Protein AF-A0A389LWF9-F1 (afdb_monomer_lite)

Secondary structure (DSSP, 8-state):
---------SS----------TT-EEEE-GGGPEEEEE--SSS-EEEEEEEEEEEPGGGTTSEEEEEES-EES-EEEEETTEEEEEE---SS-EEEE-TTTPPSEEEEEEEEEEEPSSSGGG-BEE--EEEEEE-SEEE-TTS--TT-SEEEEEE-SSEEEEEEEEEEEE-SSS-EEEEEEEEEE-TT--EEEEEEEEEEEPTTEEEEEEEEEEEES-----GGG----EEEEEEEEETTEEEEEEEEEE----EEEETTTEEEETTEE--EEEEEEPPPEETTEE---HHHHHHHHHHHHHHT-SEEEE-SSPPPHHHHHHHHHHT-EEEPPPTTS---S--GGGSTTEEEEEESB-B--S-HHHHHTT--B--SSB-TTS--B-HHHHHHHHHH--S--EEES-SS--EESSSEEEEEEEESSSEEEEEETTEEEEEEE-SSSEEEEEEEE--SEEEEEEEEEPPPTT-PPPPEEEEEEEE----

Radius of gyration: 27.45 Å; chains: 1; bounding box: 74×63×90 Å

Structure (mmCIF, N/CA/C/O backbone):
data_AF-A0A389LWF9-F1
#
_entry.id   AF-A0A389LWF9-F1
#
loop_
_atom_site.group_PDB
_atom_site.id
_atom_site.type_symbol
_atom_site.label_atom_id
_atom_site.label_alt_id
_atom_site.label_comp_id
_atom_site.label_asym_id
_atom_site.label_entity_id
_atom_site.label_seq_id
_atom_site.pdbx_PDB_ins_code
_atom_site.Cartn_x
_atom_site.Cartn_y
_atom_site.Cartn_z
_atom_site.occupancy
_atom_site.B_iso_or_equiv
_atom_site.auth_seq_id
_atom_site.auth_comp_id
_atom_site.auth_asym_id
_atom_site.auth_atom_id
_atom_site.pdbx_PDB_model_num
ATOM 1 N N . MET A 1 1 ? 5.201 39.945 3.732 1.00 32.53 1 MET A N 1
ATOM 2 C CA . MET A 1 1 ? 6.022 39.944 2.495 1.00 32.53 1 MET A CA 1
ATOM 3 C C . MET A 1 1 ? 7.405 39.449 2.899 1.00 32.53 1 MET A C 1
ATOM 5 O O . MET A 1 1 ? 8.084 40.177 3.593 1.00 32.53 1 MET A O 1
ATOM 9 N N . ARG A 1 2 ? 7.826 38.204 2.686 1.00 21.62 2 ARG A N 1
ATOM 10 C CA . ARG A 1 2 ? 7.802 37.388 1.471 1.00 21.62 2 ARG A CA 1
ATOM 11 C C . ARG A 1 2 ? 7.059 36.071 1.708 1.00 21.62 2 ARG A C 1
ATOM 13 O O . ARG A 1 2 ? 7.301 35.387 2.692 1.00 21.62 2 ARG A O 1
ATOM 20 N N . LYS A 1 3 ? 6.140 35.768 0.791 1.00 24.27 3 LYS A N 1
ATOM 21 C CA . LYS A 1 3 ? 5.594 34.432 0.575 1.00 24.27 3 LYS A CA 1
ATOM 22 C C . LYS A 1 3 ? 6.762 33.553 0.127 1.00 24.27 3 LYS A C 1
ATOM 24 O O . LYS A 1 3 ? 7.143 33.629 -1.036 1.00 24.27 3 LYS A O 1
ATOM 29 N N . ASN A 1 4 ? 7.321 32.753 1.025 1.00 20.27 4 ASN A N 1
ATOM 30 C CA . ASN A 1 4 ? 7.930 31.507 0.588 1.00 20.27 4 ASN A CA 1
ATOM 31 C C . ASN A 1 4 ? 6.762 30.548 0.367 1.00 20.27 4 ASN A C 1
ATOM 33 O O . ASN A 1 4 ? 6.365 29.810 1.258 1.00 20.27 4 ASN A O 1
ATOM 37 N N . ILE A 1 5 ? 6.158 30.638 -0.821 1.00 24.61 5 ILE A N 1
ATOM 38 C CA . ILE A 1 5 ? 5.572 29.454 -1.441 1.00 24.61 5 ILE A CA 1
ATOM 39 C C . ILE A 1 5 ? 6.799 28.642 -1.841 1.00 24.61 5 ILE A C 1
ATOM 41 O O . ILE A 1 5 ? 7.323 28.777 -2.944 1.00 24.61 5 ILE A O 1
ATOM 45 N N . SER A 1 6 ? 7.345 27.895 -0.889 1.00 19.77 6 SER A N 1
ATOM 46 C CA . SER A 1 6 ? 8.148 26.741 -1.232 1.00 19.77 6 SER A CA 1
ATOM 47 C C . SER A 1 6 ? 7.152 25.778 -1.865 1.00 19.77 6 SER A C 1
ATOM 49 O O . SER A 1 6 ? 6.387 25.121 -1.164 1.00 19.77 6 SER A O 1
ATOM 51 N N . LEU A 1 7 ? 7.140 25.709 -3.198 1.00 24.94 7 LEU A N 1
ATOM 52 C CA . LEU A 1 7 ? 6.873 24.436 -3.852 1.00 24.94 7 LEU A CA 1
ATOM 53 C C . LEU A 1 7 ? 7.988 23.489 -3.380 1.00 24.94 7 LEU A C 1
ATOM 55 O O . LEU A 1 7 ? 8.997 23.303 -4.047 1.00 24.94 7 LEU A O 1
ATOM 59 N N . LEU A 1 8 ? 7.825 22.936 -2.183 1.00 23.70 8 LEU A N 1
ATOM 60 C CA . LEU A 1 8 ? 8.381 21.641 -1.815 1.00 23.70 8 LEU A CA 1
ATOM 61 C C . LEU A 1 8 ? 7.332 20.600 -2.226 1.00 23.70 8 LEU A C 1
ATOM 63 O O . LEU A 1 8 ? 6.847 19.818 -1.424 1.00 23.70 8 LEU A O 1
ATOM 67 N N . CYS A 1 9 ? 6.912 20.664 -3.489 1.00 25.77 9 CYS A N 1
ATOM 68 C CA . CYS A 1 9 ? 6.070 19.663 -4.127 1.00 25.77 9 CYS A CA 1
ATOM 69 C C . CYS A 1 9 ? 6.915 19.030 -5.224 1.00 25.77 9 CYS A C 1
ATOM 71 O O . CYS A 1 9 ? 6.795 19.384 -6.392 1.00 25.77 9 CYS A O 1
ATOM 73 N N . SER A 1 10 ? 7.821 18.144 -4.830 1.00 22.94 10 SER A N 1
ATOM 74 C CA . SER A 1 10 ? 8.446 17.203 -5.765 1.00 22.94 10 SER A CA 1
ATOM 75 C C . SER A 1 10 ? 8.915 15.924 -5.076 1.00 22.94 10 SER A C 1
ATOM 77 O O . SER A 1 10 ? 9.788 15.235 -5.580 1.00 22.94 10 SER A O 1
ATOM 79 N N . PHE A 1 11 ? 8.291 15.586 -3.952 1.00 27.28 11 PHE A N 1
ATOM 80 C CA . PHE A 1 11 ? 8.222 14.219 -3.458 1.00 27.28 11 PHE A CA 1
ATOM 81 C C . PHE A 1 11 ? 6.741 13.954 -3.169 1.00 27.28 11 PHE A C 1
ATOM 83 O O . PHE A 1 11 ? 6.033 14.882 -2.783 1.00 27.28 11 PHE A O 1
ATOM 90 N N . PHE A 1 12 ? 6.261 12.740 -3.441 1.00 28.41 12 PHE A N 1
ATOM 91 C CA . PHE A 1 12 ? 4.845 12.318 -3.437 1.00 28.41 12 PHE A CA 1
ATOM 92 C C . PHE A 1 12 ? 4.047 12.557 -4.734 1.00 28.41 12 PHE A C 1
ATOM 94 O O . PHE A 1 12 ? 2.861 12.875 -4.712 1.00 28.41 12 PHE A O 1
ATOM 101 N N . LEU A 1 13 ? 4.670 12.299 -5.884 1.00 26.41 13 LEU A N 1
ATOM 102 C CA . LEU A 1 13 ? 3.967 11.914 -7.119 1.00 26.41 13 LEU A CA 1
ATOM 103 C C . LEU A 1 13 ? 4.351 10.480 -7.486 1.00 26.41 13 LEU A C 1
ATOM 105 O O . LEU A 1 13 ? 4.741 10.176 -8.606 1.00 26.41 13 LEU A O 1
ATOM 109 N N . PHE A 1 14 ? 4.300 9.590 -6.504 1.00 30.61 14 PHE A N 1
ATOM 110 C CA . PHE A 1 14 ? 4.594 8.196 -6.761 1.00 30.61 14 PHE A CA 1
ATOM 111 C C . PHE A 1 14 ? 3.395 7.554 -7.472 1.00 30.61 14 PHE A C 1
ATOM 113 O O . PHE A 1 14 ? 2.254 7.716 -7.028 1.00 30.61 14 PHE A O 1
ATOM 120 N N . SER A 1 15 ? 3.694 6.962 -8.633 1.00 28.56 15 SER A N 1
ATOM 121 C CA . SER A 1 15 ? 2.893 5.981 -9.371 1.00 28.56 15 SER A CA 1
ATOM 122 C C . SER A 1 15 ? 3.720 4.702 -9.356 1.00 28.56 15 SER A C 1
ATOM 124 O O . SER A 1 15 ? 4.565 4.486 -10.224 1.00 28.56 15 SER A O 1
ATOM 126 N N . PHE A 1 16 ? 3.579 3.916 -8.301 1.00 33.25 16 PHE A N 1
ATOM 127 C CA . PHE A 1 16 ? 4.427 2.759 -8.049 1.00 33.25 16 PHE A CA 1
ATOM 128 C C . PHE A 1 16 ? 3.644 1.470 -8.401 1.00 33.25 16 PHE A C 1
ATOM 130 O O . PHE A 1 16 ? 2.690 1.103 -7.724 1.00 33.25 16 PHE A O 1
ATOM 137 N N . PHE A 1 17 ? 4.117 0.768 -9.445 1.00 40.62 17 PHE A N 1
ATOM 138 C CA . PHE A 1 17 ? 3.991 -0.687 -9.702 1.00 40.62 17 PHE A CA 1
ATOM 139 C C . PHE A 1 17 ? 2.984 -1.293 -10.694 1.00 40.62 17 PHE A C 1
ATOM 141 O O . PHE A 1 17 ? 1.997 -0.707 -11.126 1.00 40.62 17 PHE A O 1
ATOM 148 N N . PHE A 1 18 ? 3.366 -2.536 -11.036 1.00 34.16 18 PHE A N 1
ATOM 149 C CA . PHE A 1 18 ? 2.922 -3.488 -12.056 1.00 34.16 18 PHE A CA 1
ATOM 150 C C . PHE A 1 18 ? 3.268 -3.138 -13.505 1.00 34.16 18 PHE A C 1
ATOM 152 O O . PHE A 1 18 ? 2.401 -2.881 -14.334 1.00 34.16 18 PHE A O 1
ATOM 159 N N . ILE A 1 19 ? 4.561 -3.261 -13.829 1.00 37.44 19 ILE A N 1
ATOM 160 C CA . ILE A 1 19 ? 4.975 -3.558 -15.202 1.00 37.44 19 ILE A CA 1
ATOM 161 C C . ILE A 1 19 ? 4.561 -5.004 -15.490 1.00 37.44 19 ILE A C 1
ATOM 163 O O . ILE A 1 19 ? 5.332 -5.937 -15.303 1.00 37.44 19 ILE A O 1
ATOM 167 N N . GLU A 1 20 ? 3.327 -5.202 -15.943 1.00 37.31 20 GLU A N 1
ATOM 168 C CA . GLU A 1 20 ? 3.030 -6.382 -16.749 1.00 37.31 20 GLU A CA 1
ATOM 169 C C . GLU A 1 20 ? 3.592 -6.123 -18.140 1.00 37.31 20 GLU A C 1
ATOM 171 O O . GLU A 1 20 ? 3.040 -5.355 -18.936 1.00 37.31 20 GLU A O 1
ATOM 176 N N . ALA A 1 21 ? 4.730 -6.750 -18.408 1.00 42.22 21 ALA A N 1
ATOM 177 C CA . ALA A 1 21 ? 5.260 -6.854 -19.745 1.00 42.22 21 ALA A CA 1
ATOM 178 C C . ALA A 1 21 ? 5.004 -8.277 -20.239 1.00 42.22 21 ALA A C 1
ATOM 180 O O . ALA A 1 21 ? 5.596 -9.233 -19.748 1.00 42.22 21 ALA A O 1
ATOM 181 N N . GLN A 1 22 ? 4.122 -8.424 -21.226 1.00 42.31 22 GLN A N 1
ATOM 182 C CA . GLN A 1 22 ? 3.783 -9.732 -21.802 1.00 42.31 22 GLN A CA 1
ATOM 183 C C . GLN A 1 22 ? 4.962 -10.341 -22.575 1.00 42.31 22 GLN A C 1
ATOM 185 O O . GLN A 1 22 ? 4.950 -11.519 -22.922 1.00 42.31 22 GLN A O 1
ATOM 190 N N . VAL A 1 23 ? 5.975 -9.520 -22.860 1.00 48.84 23 VAL A N 1
ATOM 191 C CA . VAL A 1 23 ? 7.141 -9.861 -23.674 1.00 48.84 23 VAL A CA 1
ATOM 192 C C . VAL A 1 23 ? 8.411 -10.043 -22.826 1.00 48.84 23 VAL A C 1
ATOM 194 O O . VAL A 1 23 ? 9.464 -10.401 -23.361 1.00 48.84 23 VAL A O 1
ATOM 197 N N . ARG A 1 24 ? 8.330 -9.831 -21.505 1.00 58.97 24 ARG A N 1
ATOM 198 C CA . ARG A 1 24 ? 9.455 -10.008 -20.579 1.00 58.97 24 ARG A CA 1
ATOM 199 C C . ARG A 1 24 ? 9.286 -11.281 -19.770 1.00 58.97 24 ARG A C 1
ATOM 201 O O . ARG A 1 24 ? 8.180 -11.660 -19.402 1.00 58.97 24 ARG A O 1
ATOM 208 N N . GLU A 1 25 ? 10.408 -11.925 -19.500 1.00 53.09 25 GLU A N 1
ATOM 209 C CA . GLU A 1 25 ? 10.472 -13.080 -18.613 1.00 53.09 25 GLU A CA 1
ATOM 210 C C . GLU A 1 25 ? 11.097 -12.628 -17.291 1.00 53.09 25 GLU A C 1
ATOM 212 O O . GLU A 1 25 ? 12.183 -12.037 -17.291 1.00 53.09 25 GLU A O 1
ATOM 217 N N . GLU A 1 26 ? 10.393 -12.877 -16.184 1.00 53.88 26 GLU A N 1
ATOM 218 C CA . GLU A 1 26 ? 10.887 -12.658 -14.826 1.00 53.88 26 GLU A CA 1
ATOM 219 C C . GLU A 1 26 ? 11.185 -14.006 -14.171 1.00 53.88 26 GLU A C 1
ATOM 221 O O . GLU A 1 26 ? 10.313 -14.871 -14.079 1.00 53.88 26 GLU A O 1
ATOM 226 N N . ILE A 1 27 ? 12.420 -14.187 -13.704 1.00 52.72 27 ILE A N 1
ATOM 227 C CA . ILE A 1 27 ? 12.824 -15.394 -12.977 1.00 52.72 27 ILE A CA 1
ATOM 228 C C . ILE A 1 27 ? 13.215 -15.001 -11.566 1.00 52.72 27 ILE A C 1
ATOM 230 O O . ILE A 1 27 ? 14.175 -14.253 -11.381 1.00 52.72 27 ILE A O 1
ATOM 234 N N . ALA A 1 28 ? 12.490 -15.523 -10.578 1.00 55.66 28 ALA A N 1
ATOM 235 C CA . ALA A 1 28 ? 12.837 -15.360 -9.175 1.00 55.66 28 ALA A CA 1
ATOM 236 C C . ALA A 1 28 ? 14.184 -16.041 -8.881 1.00 55.66 28 ALA A C 1
ATOM 238 O O . ALA A 1 28 ? 14.396 -17.209 -9.203 1.00 55.66 28 ALA A O 1
ATOM 239 N N . ILE A 1 29 ? 15.096 -15.292 -8.267 1.00 54.44 29 ILE A N 1
ATOM 240 C CA . ILE A 1 29 ? 16.416 -15.763 -7.821 1.00 54.44 29 ILE A CA 1
ATOM 241 C C . ILE A 1 29 ? 16.439 -15.919 -6.281 1.00 54.44 29 ILE A C 1
ATOM 243 O O . ILE A 1 29 ? 17.360 -16.509 -5.712 1.00 54.44 29 ILE A O 1
ATOM 247 N N . ALA A 1 30 ? 15.413 -15.385 -5.607 1.00 50.31 30 ALA A N 1
ATOM 248 C CA . ALA A 1 30 ? 15.413 -15.029 -4.191 1.00 50.31 30 ALA A CA 1
ATOM 249 C C . ALA A 1 30 ? 15.318 -16.194 -3.194 1.00 50.31 30 ALA A C 1
ATOM 251 O O . ALA A 1 30 ? 15.766 -16.034 -2.062 1.00 50.31 30 ALA A O 1
ATOM 252 N N . ASP A 1 31 ? 14.803 -17.357 -3.586 1.00 48.84 31 ASP A N 1
ATOM 253 C CA . ASP A 1 31 ? 14.440 -18.382 -2.595 1.00 48.84 31 ASP A CA 1
ATOM 254 C C . ASP A 1 31 ? 15.621 -19.274 -2.151 1.00 48.84 31 ASP A C 1
ATOM 256 O O . ASP A 1 31 ? 15.500 -20.016 -1.180 1.00 48.84 31 ASP A O 1
ATOM 260 N N . ASP A 1 32 ? 16.788 -19.165 -2.807 1.00 53.97 32 ASP A N 1
ATOM 261 C CA . ASP A 1 32 ? 17.925 -20.093 -2.644 1.00 53.97 32 ASP A CA 1
ATOM 262 C C . ASP A 1 32 ? 19.249 -19.430 -2.201 1.00 53.97 32 ASP A C 1
ATOM 264 O O . ASP A 1 32 ? 20.330 -20.026 -2.320 1.00 53.97 32 ASP A O 1
ATOM 268 N N . TRP A 1 33 ? 19.219 -18.194 -1.689 1.00 61.12 33 TRP A N 1
ATOM 269 C CA . TRP A 1 33 ? 20.446 -17.528 -1.236 1.00 61.12 33 TRP A CA 1
ATOM 270 C C . TRP A 1 33 ? 21.083 -18.259 -0.044 1.00 61.12 33 TRP A C 1
ATOM 272 O O . TRP A 1 33 ? 20.537 -18.333 1.055 1.00 61.12 33 TRP A O 1
ATOM 282 N N . LYS A 1 34 ? 22.305 -18.756 -0.244 1.00 60.31 34 LYS A N 1
ATOM 283 C CA . LYS A 1 34 ? 23.136 -19.365 0.798 1.00 60.31 34 LYS A CA 1
ATOM 284 C C . LYS A 1 34 ? 24.042 -18.313 1.413 1.00 60.31 34 LYS A C 1
ATOM 286 O O . LYS A 1 34 ? 24.891 -17.749 0.718 1.00 60.31 34 LYS A O 1
ATOM 291 N N . PHE A 1 35 ? 23.879 -18.095 2.713 1.00 64.62 35 PHE A N 1
ATOM 292 C CA . PHE A 1 35 ? 24.715 -17.195 3.495 1.00 64.62 35 PHE A CA 1
ATOM 293 C C . PHE A 1 35 ? 25.952 -17.909 4.047 1.00 64.62 35 PHE A C 1
ATOM 295 O O . PHE A 1 35 ? 25.883 -19.029 4.556 1.00 64.62 35 PHE A O 1
ATOM 302 N N . SER A 1 36 ? 27.093 -17.234 3.975 1.00 60.69 36 SER A N 1
ATOM 303 C CA . SER A 1 36 ? 28.328 -17.633 4.640 1.00 60.69 36 SER A CA 1
ATOM 304 C C . SER A 1 36 ? 29.064 -16.402 5.162 1.00 60.69 36 SER A C 1
ATOM 306 O O . SER A 1 36 ? 28.981 -15.321 4.581 1.00 60.69 36 SER A O 1
ATOM 308 N N . LYS A 1 37 ? 29.798 -16.571 6.263 1.00 59.41 37 LYS A N 1
ATOM 309 C CA . LYS A 1 37 ? 30.676 -15.538 6.820 1.00 59.41 37 LYS A CA 1
ATOM 310 C C . LYS A 1 37 ? 32.126 -15.847 6.473 1.00 59.41 37 LYS A C 1
ATOM 312 O O . LYS A 1 37 ? 32.550 -17.000 6.567 1.00 59.41 37 LYS A O 1
ATOM 317 N N . SER A 1 38 ? 32.903 -14.822 6.137 1.00 52.56 38 SER A N 1
ATOM 318 C CA . SER A 1 38 ? 34.360 -14.940 6.017 1.00 52.56 38 SER A CA 1
ATOM 319 C C . SER A 1 38 ? 35.062 -13.812 6.773 1.00 52.56 38 SER A C 1
ATOM 321 O O . SER A 1 38 ? 34.809 -12.641 6.498 1.00 52.56 38 SER A O 1
ATOM 323 N N . GLY A 1 39 ? 35.954 -14.159 7.704 1.00 48.47 39 GLY A N 1
ATOM 324 C CA . GLY A 1 39 ? 36.757 -13.198 8.467 1.00 48.47 39 GLY A CA 1
ATOM 325 C C . GLY A 1 39 ? 37.237 -13.773 9.801 1.00 48.47 39 GLY A C 1
ATOM 326 O O . GLY A 1 39 ? 36.459 -14.362 10.544 1.00 48.47 39 GLY A O 1
ATOM 327 N N . LEU A 1 40 ? 38.535 -13.639 10.086 1.00 40.06 40 LEU A N 1
ATOM 328 C CA . LEU A 1 40 ? 39.146 -13.960 11.380 1.00 40.06 40 LEU A CA 1
ATOM 329 C C . LEU A 1 40 ? 38.753 -12.872 12.383 1.00 40.06 40 LEU A C 1
ATOM 331 O O . LEU A 1 40 ? 38.929 -11.694 12.083 1.00 40.06 40 LEU A O 1
ATOM 335 N N . GLY A 1 41 ? 38.226 -13.267 13.545 1.00 44.69 41 GLY A N 1
ATOM 336 C CA . GLY A 1 41 ? 37.690 -12.375 14.574 1.00 44.69 41 GLY A CA 1
ATOM 337 C C . GLY A 1 41 ? 38.539 -11.133 14.846 1.00 44.69 41 GLY A C 1
ATOM 338 O O . GLY A 1 41 ? 39.501 -11.208 15.595 1.00 44.69 41 GLY A O 1
ATOM 339 N N . THR A 1 42 ? 38.146 -10.009 14.239 1.00 44.56 42 THR A N 1
ATOM 340 C CA . THR A 1 42 ? 38.359 -8.615 14.664 1.00 44.56 42 THR A CA 1
ATOM 341 C C . THR A 1 42 ? 37.513 -7.703 13.757 1.00 44.56 42 THR A C 1
ATOM 343 O O . THR A 1 42 ? 37.734 -7.669 12.553 1.00 44.56 42 THR A O 1
ATOM 346 N N . SER A 1 43 ? 36.517 -7.030 14.347 1.00 49.66 43 SER A N 1
ATOM 347 C CA . SER A 1 43 ? 35.757 -5.825 13.926 1.00 49.66 43 SER A CA 1
ATOM 348 C C . SER A 1 43 ? 35.247 -5.594 12.484 1.00 49.66 43 SER A C 1
ATOM 350 O O . SER A 1 43 ? 34.536 -4.610 12.292 1.00 49.66 43 SER A O 1
ATOM 352 N N . GLN A 1 44 ? 35.526 -6.429 11.481 1.00 52.16 44 GLN A N 1
ATOM 353 C CA . GLN A 1 44 ? 34.917 -6.332 10.142 1.00 52.16 44 GLN A CA 1
ATOM 354 C C . GLN A 1 44 ? 34.618 -7.732 9.593 1.00 52.16 44 GLN A C 1
ATOM 356 O O . GLN A 1 44 ? 35.468 -8.360 8.962 1.00 52.16 44 GLN A O 1
ATOM 361 N N . GLU A 1 45 ? 33.410 -8.235 9.849 1.00 60.56 45 GLU A N 1
ATOM 362 C CA . GLU A 1 45 ? 32.939 -9.487 9.250 1.00 60.56 45 GLU A CA 1
ATOM 363 C C . GLU A 1 45 ? 32.430 -9.223 7.824 1.00 60.56 45 GLU A C 1
ATOM 365 O O . GLU A 1 45 ? 31.701 -8.261 7.576 1.00 60.56 45 GLU A O 1
ATOM 370 N N . LEU A 1 46 ? 32.808 -10.078 6.866 1.00 69.31 46 LEU A N 1
ATOM 371 C CA . LEU A 1 46 ? 32.245 -10.053 5.516 1.00 69.31 46 LEU A CA 1
ATOM 372 C C . LEU A 1 46 ? 31.110 -11.078 5.426 1.00 69.31 46 LEU A C 1
ATOM 374 O O . LEU A 1 46 ? 31.331 -12.276 5.637 1.00 69.31 46 LEU A O 1
ATOM 378 N N . GLY A 1 47 ? 29.913 -10.604 5.088 1.00 71.81 47 GLY A N 1
ATOM 379 C CA . GLY A 1 47 ? 28.777 -11.432 4.707 1.00 71.81 47 GLY A CA 1
ATOM 380 C C . GLY A 1 47 ? 28.836 -11.755 3.217 1.00 71.81 47 GLY A C 1
ATOM 381 O O . GLY A 1 47 ? 28.970 -10.856 2.384 1.00 71.81 47 GLY A O 1
ATOM 382 N N . ILE A 1 48 ? 28.745 -13.039 2.876 1.00 74.50 48 ILE A N 1
ATOM 383 C CA . ILE A 1 48 ? 28.709 -13.513 1.493 1.00 74.50 48 ILE A CA 1
ATOM 384 C C . ILE A 1 48 ? 27.407 -14.275 1.279 1.00 74.50 48 ILE A C 1
ATOM 386 O O . ILE A 1 48 ? 27.206 -15.352 1.845 1.00 74.50 48 ILE A O 1
ATOM 390 N N . TYR A 1 49 ? 26.556 -13.734 0.415 1.00 75.38 49 TYR A N 1
ATOM 391 C CA . TYR A 1 49 ? 25.354 -14.398 -0.070 1.00 75.38 49 TYR A CA 1
ATOM 392 C C . TYR A 1 49 ? 25.643 -14.960 -1.458 1.00 75.38 49 TYR A C 1
ATOM 394 O O . TYR A 1 49 ? 26.219 -14.273 -2.300 1.00 75.38 49 TYR A O 1
ATOM 402 N N . THR A 1 50 ? 25.268 -16.214 -1.710 1.00 75.31 50 THR A N 1
ATOM 403 C CA . THR A 1 50 ? 25.444 -16.853 -3.022 1.00 75.31 50 THR A CA 1
ATOM 404 C C . THR A 1 50 ? 24.178 -17.541 -3.491 1.00 75.31 50 THR A C 1
ATOM 406 O O . THR A 1 50 ? 23.490 -18.178 -2.703 1.00 75.31 50 THR A O 1
ATOM 409 N N . THR A 1 51 ? 23.911 -17.470 -4.787 1.00 77.94 51 THR A N 1
ATOM 410 C CA . THR A 1 51 ? 22.840 -18.219 -5.448 1.00 77.94 51 THR A CA 1
ATOM 411 C C . THR A 1 51 ? 23.304 -18.654 -6.835 1.00 77.94 51 THR A C 1
ATOM 413 O O . THR A 1 51 ? 24.293 -18.141 -7.378 1.00 77.94 51 THR A O 1
ATOM 416 N N . THR A 1 52 ? 22.631 -19.647 -7.403 1.00 80.12 52 THR A N 1
ATOM 417 C CA . THR A 1 52 ? 22.936 -20.166 -8.736 1.00 80.12 52 THR A CA 1
ATOM 418 C C . THR A 1 52 ? 21.677 -20.249 -9.567 1.00 80.12 52 THR A C 1
ATOM 420 O O . THR A 1 52 ? 20.660 -20.732 -9.086 1.00 80.12 52 THR A O 1
ATOM 423 N N . PHE A 1 53 ? 21.769 -19.856 -10.831 1.00 78.31 53 PHE A N 1
ATOM 424 C CA . PHE A 1 53 ? 20.655 -19.923 -11.769 1.00 78.31 53 PHE A CA 1
ATOM 425 C C . PHE A 1 53 ? 21.144 -20.376 -13.142 1.00 78.31 53 PHE A C 1
ATOM 427 O O . PHE A 1 53 ? 22.314 -20.202 -13.491 1.00 78.31 53 PHE A O 1
ATOM 434 N N . ASN A 1 54 ? 20.255 -20.968 -13.935 1.00 77.75 54 ASN A N 1
ATOM 435 C CA . ASN A 1 54 ? 20.580 -21.378 -15.296 1.00 77.75 54 ASN A CA 1
ATOM 436 C C . ASN A 1 54 ? 20.150 -20.295 -16.286 1.00 77.75 54 ASN A C 1
ATOM 438 O O . ASN A 1 54 ? 19.006 -19.855 -16.263 1.00 77.75 54 ASN A O 1
ATOM 442 N N . ALA A 1 55 ? 21.056 -19.901 -17.179 1.00 68.19 55 ALA A N 1
ATOM 443 C CA . ALA A 1 55 ? 20.706 -19.116 -18.356 1.00 68.19 55 ALA A CA 1
ATOM 444 C C . ALA A 1 55 ? 20.413 -20.076 -19.515 1.00 68.19 55 ALA A C 1
ATOM 446 O O . ALA A 1 55 ? 21.268 -20.894 -19.877 1.00 68.19 55 ALA A O 1
ATOM 447 N N . VAL A 1 56 ? 19.206 -20.008 -20.083 1.00 65.50 56 VAL A N 1
ATOM 448 C CA . VAL A 1 56 ? 18.847 -20.807 -21.265 1.00 65.50 56 VAL A CA 1
ATOM 449 C C . VAL A 1 56 ? 19.357 -20.142 -22.547 1.00 65.50 56 VAL A C 1
ATOM 451 O O . VAL A 1 56 ? 19.776 -18.984 -22.550 1.00 65.50 56 VAL A O 1
ATOM 454 N N . HIS A 1 57 ? 19.360 -20.891 -23.654 1.00 58.78 57 HIS A N 1
ATOM 455 C CA . HIS A 1 57 ? 19.969 -20.470 -24.922 1.00 58.78 57 HIS A CA 1
ATOM 456 C C . HIS A 1 57 ? 19.427 -19.137 -25.467 1.00 58.78 57 HIS A C 1
ATOM 458 O O . HIS A 1 57 ? 20.164 -18.391 -26.107 1.00 58.78 57 HIS A O 1
ATOM 464 N N . ASP A 1 58 ? 18.180 -18.803 -25.152 1.00 64.50 58 ASP A N 1
ATOM 465 C CA . ASP A 1 58 ? 17.513 -17.616 -25.681 1.00 64.50 58 ASP A CA 1
ATOM 466 C C . ASP A 1 58 ? 17.977 -16.303 -25.031 1.00 64.50 58 ASP A C 1
ATOM 468 O O . ASP A 1 58 ? 17.566 -15.236 -25.478 1.00 64.50 58 ASP A O 1
ATOM 472 N N . TYR A 1 59 ? 18.824 -16.335 -23.992 1.00 64.50 59 TYR A N 1
ATOM 473 C CA . TYR A 1 59 ? 19.253 -15.115 -23.286 1.00 64.50 59 TYR A CA 1
ATOM 474 C C . TYR A 1 59 ? 20.435 -14.409 -23.958 1.00 64.50 59 TYR A C 1
ATOM 476 O O . TYR A 1 59 ? 20.614 -13.209 -23.782 1.00 64.50 59 TYR A O 1
ATOM 484 N N . TYR A 1 60 ? 21.231 -15.112 -24.769 1.00 61.66 60 TYR A N 1
ATOM 485 C CA . TYR A 1 60 ? 22.475 -14.556 -25.330 1.00 61.66 60 TYR A CA 1
ATOM 486 C C . TYR A 1 60 ? 22.258 -13.532 -26.445 1.00 61.66 60 TYR A C 1
ATOM 488 O O . TYR A 1 60 ? 23.151 -12.741 -26.731 1.00 61.66 60 TYR A O 1
ATOM 496 N N . SER A 1 61 ? 21.090 -13.550 -27.086 1.00 69.00 61 SER A N 1
ATOM 497 C CA . SER A 1 61 ? 20.678 -12.541 -28.065 1.00 69.00 61 SER A CA 1
ATOM 498 C C . SER A 1 61 ? 19.725 -11.509 -27.463 1.00 69.00 61 SER A C 1
ATOM 500 O O . SER A 1 61 ? 19.056 -10.802 -28.206 1.00 69.00 61 SER A O 1
ATOM 502 N N . LYS A 1 62 ? 19.595 -11.470 -26.135 1.00 73.81 62 LYS A N 1
ATOM 503 C CA . LYS A 1 62 ? 18.638 -10.646 -25.398 1.00 73.81 62 LYS A CA 1
ATOM 504 C C . LYS A 1 62 ? 19.370 -9.684 -24.471 1.00 73.81 62 LYS A C 1
ATOM 506 O O . LYS A 1 62 ? 20.531 -9.887 -24.120 1.00 73.81 62 LYS A O 1
ATOM 511 N N . LYS A 1 63 ? 18.670 -8.633 -24.064 1.00 78.50 63 LYS A N 1
ATOM 512 C CA . LYS A 1 63 ? 19.117 -7.758 -22.983 1.00 78.50 63 LYS A CA 1
ATOM 513 C C . LYS A 1 63 ? 18.661 -8.382 -21.665 1.00 78.50 63 LYS A C 1
ATOM 515 O O . LYS A 1 63 ? 17.513 -8.800 -21.542 1.00 78.50 63 LYS A O 1
ATOM 520 N N . THR A 1 64 ? 19.574 -8.528 -20.710 1.00 78.00 64 THR A N 1
ATOM 521 C CA . THR A 1 64 ? 19.298 -9.194 -19.431 1.00 78.00 64 THR A CA 1
ATOM 522 C C . THR A 1 64 ? 19.771 -8.332 -18.270 1.00 78.00 64 THR A C 1
ATOM 524 O O . THR A 1 64 ? 20.947 -7.972 -18.190 1.00 78.00 64 THR A O 1
ATOM 527 N N . PHE A 1 65 ? 18.860 -8.045 -17.345 1.00 79.69 65 PHE A N 1
ATOM 528 C CA . PHE A 1 65 ? 19.096 -7.214 -16.172 1.00 79.69 65 PHE A CA 1
ATOM 529 C C . PHE A 1 65 ? 18.810 -8.011 -14.898 1.00 79.69 65 PHE A C 1
ATOM 531 O O . PHE A 1 65 ? 17.871 -8.798 -14.852 1.00 79.69 65 PHE A O 1
ATOM 538 N N . LEU A 1 66 ? 19.591 -7.796 -13.845 1.00 77.06 66 LEU A N 1
ATOM 539 C CA . LEU A 1 66 ? 19.222 -8.210 -12.492 1.00 77.06 66 LEU A CA 1
ATOM 540 C C . LEU A 1 66 ? 18.479 -7.063 -11.825 1.00 77.06 66 LEU A C 1
ATOM 542 O O . LEU A 1 66 ? 19.001 -5.953 -11.807 1.00 77.06 66 LEU A O 1
ATOM 546 N N . ARG A 1 67 ? 17.299 -7.334 -11.270 1.00 79.00 67 ARG A N 1
ATOM 547 C CA . ARG A 1 67 ? 16.558 -6.419 -10.400 1.00 79.00 67 ARG A CA 1
ATOM 548 C C . ARG A 1 67 ? 16.705 -6.876 -8.960 1.00 79.00 67 ARG A C 1
ATOM 550 O O . ARG A 1 67 ? 16.443 -8.038 -8.658 1.00 79.00 67 ARG A O 1
ATOM 557 N N . PHE A 1 68 ? 17.040 -5.948 -8.081 1.00 73.69 68 PHE A N 1
ATOM 558 C CA . PHE A 1 68 ? 16.927 -6.113 -6.637 1.00 73.69 68 PHE A CA 1
ATOM 559 C C . PHE A 1 68 ? 15.837 -5.160 -6.153 1.00 73.69 68 PHE A C 1
ATOM 561 O O . PHE A 1 68 ? 15.865 -3.995 -6.529 1.00 73.69 68 PHE A O 1
ATOM 568 N N . GLU A 1 69 ? 14.869 -5.629 -5.362 1.00 71.00 69 GLU A N 1
ATOM 569 C CA . GLU A 1 69 ? 13.797 -4.772 -4.814 1.00 71.00 69 GLU A CA 1
ATOM 570 C C . GLU A 1 69 ? 14.243 -3.921 -3.609 1.00 71.00 69 GLU A C 1
ATOM 572 O O . GLU A 1 69 ? 13.532 -3.021 -3.163 1.00 71.00 69 GLU A O 1
ATOM 577 N N . GLY A 1 70 ? 15.420 -4.207 -3.059 1.00 71.06 70 GLY A N 1
ATOM 578 C CA . GLY A 1 70 ? 15.998 -3.478 -1.938 1.00 71.06 70 GLY A CA 1
ATOM 579 C C . GLY A 1 70 ? 16.955 -4.356 -1.148 1.00 71.06 70 GLY A C 1
ATOM 580 O O . GLY A 1 70 ? 16.729 -5.559 -0.984 1.00 71.06 70 GLY A O 1
ATOM 581 N N . MET A 1 71 ? 18.034 -3.751 -0.661 1.00 70.69 71 MET A N 1
ATOM 582 C CA . MET A 1 71 ? 19.002 -4.431 0.189 1.00 70.69 71 MET A CA 1
ATOM 583 C C . MET A 1 71 ? 19.550 -3.509 1.273 1.00 70.69 71 MET A C 1
ATOM 585 O O . MET A 1 71 ? 19.636 -2.298 1.081 1.00 70.69 71 MET A O 1
ATOM 589 N N . ASN A 1 72 ? 19.984 -4.115 2.369 1.00 68.00 72 ASN A N 1
ATOM 590 C CA . ASN A 1 72 ? 20.843 -3.513 3.380 1.00 68.00 72 ASN A CA 1
ATOM 591 C C . ASN A 1 72 ? 21.873 -4.579 3.799 1.00 68.00 72 ASN A C 1
ATOM 593 O O . ASN A 1 72 ? 21.489 -5.718 4.068 1.00 68.00 72 ASN A O 1
ATOM 597 N N . PHE A 1 73 ? 23.182 -4.319 3.836 1.00 64.25 73 PHE A N 1
ATOM 598 C CA . PHE A 1 73 ? 23.931 -3.075 3.585 1.00 64.25 73 PHE A CA 1
ATOM 599 C C . PHE A 1 73 ? 24.538 -2.966 2.193 1.00 64.25 73 PHE A C 1
ATOM 601 O O . PHE A 1 73 ? 24.578 -3.952 1.459 1.00 64.25 73 PHE A O 1
ATOM 608 N N . ALA A 1 74 ? 25.119 -1.794 1.895 1.00 75.25 74 ALA A N 1
ATOM 609 C CA . ALA A 1 74 ? 25.999 -1.560 0.754 1.00 75.25 74 ALA A CA 1
ATOM 610 C C . ALA A 1 74 ? 26.895 -2.770 0.448 1.00 75.25 74 ALA A C 1
ATOM 612 O O . ALA A 1 74 ? 27.541 -3.335 1.337 1.00 75.25 74 ALA A O 1
ATOM 613 N N . GLY A 1 75 ? 26.959 -3.158 -0.819 1.00 78.25 75 GLY A N 1
ATOM 614 C CA . GLY A 1 75 ? 27.647 -4.378 -1.212 1.00 78.25 75 GLY A CA 1
ATOM 615 C C . GLY A 1 75 ? 28.083 -4.377 -2.664 1.00 78.25 75 GLY A C 1
ATOM 616 O O . GLY A 1 75 ? 27.620 -3.577 -3.474 1.00 78.25 75 GLY A O 1
ATOM 617 N N . GLU A 1 76 ? 29.002 -5.285 -2.973 1.00 86.31 76 GLU A N 1
ATOM 618 C CA . GLU A 1 76 ? 29.506 -5.520 -4.322 1.00 86.31 76 GLU A CA 1
ATOM 619 C C . GLU A 1 76 ? 28.982 -6.857 -4.852 1.00 86.31 76 GLU A C 1
ATOM 621 O O . GLU A 1 76 ? 28.986 -7.878 -4.155 1.00 86.31 76 GLU A O 1
ATOM 626 N N . PHE A 1 77 ? 28.543 -6.840 -6.104 1.00 85.81 77 PHE A N 1
ATOM 627 C CA . PHE A 1 77 ? 27.959 -7.971 -6.799 1.00 85.81 77 PHE A CA 1
ATOM 628 C C . PHE A 1 77 ? 28.958 -8.610 -7.747 1.00 85.81 77 PHE A C 1
ATOM 630 O O . PHE A 1 77 ? 29.651 -7.929 -8.504 1.00 85.81 77 PHE A O 1
ATOM 637 N N . PHE A 1 78 ? 28.971 -9.938 -7.764 1.00 87.94 78 PHE A N 1
ATOM 638 C CA . PHE A 1 78 ? 29.812 -10.736 -8.637 1.00 87.94 78 PHE A CA 1
ATOM 639 C C . PHE A 1 78 ? 28.974 -11.758 -9.395 1.00 87.94 78 PHE A C 1
ATOM 641 O O . PHE A 1 78 ? 28.210 -12.513 -8.798 1.00 87.94 78 PHE A O 1
ATOM 648 N N . LEU A 1 79 ? 29.184 -11.845 -10.705 1.00 88.56 79 LEU A N 1
ATOM 649 C CA . LEU A 1 79 ? 28.631 -12.893 -11.553 1.00 88.56 79 LEU A CA 1
ATOM 650 C C . LEU A 1 79 ? 29.774 -13.724 -12.123 1.00 88.56 79 LEU A C 1
ATOM 652 O O . LEU A 1 79 ? 30.695 -13.193 -12.746 1.00 88.56 79 LEU A O 1
ATOM 656 N N . ASN A 1 80 ? 29.741 -15.036 -11.886 1.00 90.56 80 ASN A N 1
ATOM 657 C CA . ASN A 1 80 ? 30.780 -15.973 -12.328 1.00 90.56 80 ASN A CA 1
ATOM 658 C C . ASN A 1 80 ? 32.201 -15.527 -11.912 1.00 90.56 80 ASN A C 1
ATOM 660 O O . ASN A 1 80 ? 33.169 -15.697 -12.651 1.00 90.56 80 ASN A O 1
ATOM 664 N N . GLY A 1 81 ? 32.314 -14.914 -10.727 1.00 88.62 81 GLY A N 1
ATOM 665 C CA . GLY A 1 81 ? 33.572 -14.418 -10.161 1.00 88.62 81 GLY A CA 1
ATOM 666 C C . GLY A 1 81 ? 34.036 -13.047 -10.668 1.00 88.62 81 GLY A C 1
ATOM 667 O O . GLY A 1 81 ? 35.084 -12.580 -10.229 1.00 88.62 81 GLY A O 1
ATOM 668 N N . LYS A 1 82 ? 33.284 -12.382 -11.555 1.00 91.06 82 LYS A N 1
ATOM 669 C CA . LYS A 1 82 ? 33.583 -11.023 -12.037 1.00 91.06 82 LYS A CA 1
ATOM 670 C C . LYS A 1 82 ? 32.656 -10.006 -11.387 1.00 91.06 82 LYS A C 1
ATOM 672 O O . LYS A 1 82 ? 31.457 -10.256 -11.324 1.00 91.06 82 LYS A O 1
ATOM 677 N N . SER A 1 83 ? 33.201 -8.873 -10.950 1.00 91.69 83 SER A N 1
ATOM 678 C CA . SER A 1 83 ? 32.396 -7.764 -10.427 1.00 91.69 83 SER A CA 1
ATOM 679 C C . SER A 1 83 ? 31.453 -7.237 -11.514 1.00 91.69 83 SER A C 1
ATOM 681 O O . SER A 1 83 ? 31.872 -7.051 -12.660 1.00 91.69 83 SER A O 1
ATOM 683 N N . ILE A 1 84 ? 30.181 -7.053 -11.164 1.00 88.31 84 ILE A N 1
ATOM 684 C CA . ILE A 1 84 ? 29.127 -6.531 -12.051 1.00 88.31 84 ILE A CA 1
ATOM 685 C C . ILE A 1 84 ? 28.535 -5.209 -11.551 1.00 88.31 84 ILE A C 1
ATOM 687 O O . ILE A 1 84 ? 27.723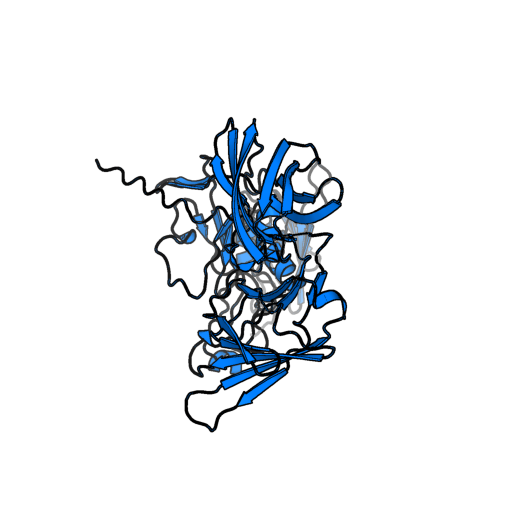 -4.613 -12.248 1.00 88.31 84 ILE A O 1
ATOM 691 N N . GLY A 1 85 ? 28.950 -4.726 -10.380 1.00 85.12 85 GLY A N 1
ATOM 692 C CA . GLY A 1 85 ? 28.482 -3.462 -9.820 1.00 85.12 85 GLY A CA 1
ATOM 693 C C . GLY A 1 85 ? 28.480 -3.465 -8.297 1.00 85.12 85 GLY A C 1
ATOM 694 O O . GLY A 1 85 ? 28.726 -4.489 -7.663 1.00 85.12 85 GLY A O 1
ATOM 695 N N . ALA A 1 86 ? 28.185 -2.309 -7.716 1.00 82.00 86 ALA A N 1
ATOM 696 C CA . ALA A 1 86 ? 27.997 -2.144 -6.283 1.00 82.00 86 ALA A CA 1
ATOM 697 C C . ALA A 1 86 ? 26.797 -1.232 -6.024 1.00 82.00 86 ALA A C 1
ATOM 699 O O . ALA A 1 86 ? 26.527 -0.337 -6.826 1.00 82.00 86 ALA A O 1
ATOM 700 N N . ASP A 1 87 ? 26.125 -1.442 -4.897 1.00 77.31 87 ASP A N 1
ATOM 701 C CA . ASP A 1 87 ? 25.030 -0.595 -4.429 1.00 77.31 87 ASP A CA 1
ATOM 702 C C . ASP A 1 87 ? 25.318 -0.050 -3.023 1.00 77.31 87 ASP A C 1
ATOM 704 O O . ASP A 1 87 ? 26.122 -0.614 -2.274 1.00 77.31 87 ASP A O 1
ATOM 708 N N . LYS A 1 88 ? 24.686 1.075 -2.674 1.00 71.19 88 LYS A N 1
ATOM 709 C CA . LYS A 1 88 ? 24.858 1.746 -1.378 1.00 71.19 88 LYS A CA 1
ATOM 710 C C . LYS A 1 88 ? 23.946 1.206 -0.268 1.00 71.19 88 LYS A C 1
ATOM 712 O O . LYS A 1 88 ? 24.119 1.632 0.868 1.00 71.19 88 LYS A O 1
ATOM 717 N N . GLY A 1 89 ? 23.038 0.273 -0.555 1.00 64.62 89 GLY A N 1
ATOM 718 C CA . GLY A 1 89 ? 22.161 -0.347 0.440 1.00 64.62 89 GLY A CA 1
ATOM 719 C C . GLY A 1 89 ? 21.082 0.600 0.956 1.00 64.62 89 GLY A C 1
ATOM 720 O O . GLY A 1 89 ? 20.845 0.671 2.155 1.00 64.62 89 GLY A O 1
ATOM 721 N N . LEU A 1 90 ? 20.474 1.374 0.056 1.00 66.75 90 LEU A N 1
ATOM 722 C CA . LEU A 1 90 ? 19.474 2.394 0.386 1.00 66.75 90 LEU A CA 1
ATOM 723 C C . LEU A 1 90 ? 18.049 1.841 0.286 1.00 66.75 90 LEU A C 1
ATOM 725 O O . LEU A 1 90 ? 17.225 2.517 -0.314 1.00 66.75 90 LEU A O 1
ATOM 729 N N . ASP A 1 91 ? 17.806 0.591 0.707 1.00 70.19 91 ASP A N 1
ATOM 730 C CA . ASP A 1 91 ? 16.476 -0.044 0.840 1.00 70.19 91 ASP A CA 1
ATOM 731 C C . ASP A 1 91 ? 15.470 0.092 -0.332 1.00 70.19 91 ASP A C 1
ATOM 733 O O . ASP A 1 91 ? 14.283 -0.218 -0.194 1.00 70.19 91 ASP A O 1
ATOM 737 N N . THR A 1 92 ? 15.957 0.479 -1.510 1.00 72.56 92 THR A N 1
ATOM 738 C CA . THR A 1 92 ? 15.182 0.843 -2.698 1.00 72.56 92 THR A CA 1
ATOM 739 C C . THR A 1 92 ? 15.565 -0.035 -3.889 1.00 72.56 92 THR A C 1
ATOM 741 O O . THR A 1 92 ? 16.685 -0.558 -3.933 1.00 72.56 92 THR A O 1
ATOM 744 N N . PRO A 1 93 ? 14.657 -0.221 -4.866 1.00 75.50 93 PRO A N 1
ATOM 745 C CA . PRO A 1 93 ? 14.950 -1.058 -6.016 1.00 75.50 93 PRO A CA 1
ATOM 746 C C . PRO A 1 93 ? 16.071 -0.509 -6.908 1.00 75.50 93 PRO A C 1
ATOM 748 O O . PRO A 1 93 ? 16.136 0.693 -7.168 1.00 75.50 93 PRO A O 1
ATOM 751 N N . PHE A 1 94 ? 16.899 -1.398 -7.458 1.00 76.31 94 PHE A N 1
ATOM 752 C CA . PHE A 1 94 ? 17.915 -1.056 -8.459 1.00 76.31 94 PHE A CA 1
ATOM 753 C C . PHE A 1 94 ? 18.141 -2.192 -9.463 1.00 76.31 94 PHE A C 1
ATOM 755 O O . PHE A 1 94 ? 17.728 -3.338 -9.253 1.00 76.31 94 PHE A O 1
ATOM 762 N N . PHE A 1 95 ? 18.811 -1.862 -10.571 1.00 80.25 95 PHE A N 1
ATOM 763 C CA . PHE A 1 95 ? 19.077 -2.778 -11.677 1.00 80.25 95 PHE A CA 1
ATOM 764 C C . PHE A 1 95 ? 20.569 -2.851 -12.030 1.00 80.25 95 PHE A C 1
ATOM 766 O O . PHE A 1 95 ? 21.282 -1.852 -11.945 1.00 80.25 95 PHE A O 1
ATOM 773 N N . ILE A 1 96 ? 21.030 -4.017 -12.493 1.00 83.06 96 ILE A N 1
ATOM 774 C CA . ILE A 1 96 ? 22.378 -4.230 -13.047 1.00 83.06 96 ILE A CA 1
ATOM 775 C C . ILE A 1 96 ? 22.259 -4.912 -14.416 1.00 83.06 96 ILE A C 1
ATOM 777 O O . ILE A 1 96 ? 21.635 -5.967 -14.517 1.00 83.06 96 ILE A O 1
ATOM 781 N N . ASP A 1 97 ? 22.873 -4.355 -15.466 1.00 84.88 97 ASP A N 1
ATOM 782 C CA . ASP A 1 97 ? 22.966 -5.017 -16.781 1.00 84.88 97 ASP A CA 1
ATOM 783 C C . ASP A 1 97 ? 24.042 -6.110 -16.755 1.00 84.88 97 ASP A C 1
ATOM 785 O O . ASP A 1 97 ? 25.223 -5.857 -16.491 1.00 84.88 97 ASP A O 1
ATOM 789 N N . ILE A 1 98 ? 23.616 -7.341 -17.035 1.00 85.31 98 ILE A N 1
ATOM 790 C CA . ILE A 1 98 ? 24.470 -8.532 -17.064 1.00 85.31 98 ILE A CA 1
ATOM 791 C C . ILE A 1 98 ? 24.467 -9.231 -18.428 1.00 85.31 98 ILE A C 1
ATOM 793 O O . ILE A 1 98 ? 24.936 -10.367 -18.541 1.00 85.31 98 ILE A O 1
ATOM 797 N N . SER A 1 99 ? 23.957 -8.564 -19.468 1.00 82.00 99 SER A N 1
ATOM 798 C CA . SER A 1 99 ? 23.750 -9.132 -20.808 1.00 82.00 99 SER A CA 1
ATOM 799 C C . SER A 1 99 ? 25.014 -9.793 -21.376 1.00 82.00 99 SER A C 1
ATOM 801 O O . SER A 1 99 ? 24.940 -10.839 -22.014 1.00 82.00 99 SER A O 1
ATOM 803 N N . ASN A 1 100 ? 26.193 -9.226 -21.097 1.00 85.19 100 ASN A N 1
ATOM 804 C CA . ASN A 1 100 ? 27.478 -9.672 -21.646 1.00 85.19 100 ASN A CA 1
ATOM 805 C C . ASN A 1 100 ? 28.283 -10.578 -20.692 1.00 85.19 100 ASN A C 1
ATOM 807 O O . ASN A 1 100 ? 29.427 -10.931 -20.991 1.00 85.19 100 ASN A O 1
ATOM 811 N N . GLN A 1 101 ? 27.732 -10.929 -19.527 1.00 86.25 101 GLN A N 1
ATOM 812 C CA . GLN A 1 101 ? 28.449 -11.613 -18.444 1.00 86.25 101 GLN A CA 1
ATOM 813 C C . GLN A 1 101 ? 27.891 -13.017 -18.136 1.00 86.25 101 GLN A C 1
ATOM 815 O O . GLN A 1 101 ? 28.463 -13.746 -17.316 1.00 86.25 101 GLN A O 1
ATOM 820 N N . LEU A 1 102 ? 26.809 -13.416 -18.812 1.00 83.25 102 LEU A N 1
ATOM 821 C CA . LEU A 1 102 ? 26.187 -14.732 -18.675 1.00 83.25 102 LEU A CA 1
ATOM 822 C C . LEU A 1 102 ? 27.023 -15.846 -19.322 1.00 83.25 102 LEU A C 1
ATOM 824 O O . LEU A 1 102 ? 27.490 -15.741 -20.455 1.00 83.25 102 LEU A O 1
ATOM 828 N N . SER A 1 103 ? 27.143 -16.966 -18.613 1.00 83.50 103 SER A N 1
ATOM 829 C CA . SER A 1 103 ? 27.726 -18.218 -19.105 1.00 83.50 103 SER A CA 1
ATOM 830 C C . SER A 1 103 ? 26.636 -19.171 -19.603 1.00 83.50 103 SER A C 1
ATOM 832 O O . SER A 1 103 ? 25.498 -19.115 -19.132 1.00 83.50 103 SER A O 1
ATOM 834 N N . ARG A 1 104 ? 26.984 -20.065 -20.546 1.00 77.44 104 ARG A N 1
ATOM 835 C CA . ARG A 1 104 ? 26.123 -21.180 -20.996 1.00 77.44 104 ARG A CA 1
ATOM 836 C C . ARG A 1 104 ? 25.866 -22.167 -19.861 1.00 77.44 104 ARG A C 1
ATOM 838 O O . ARG A 1 104 ? 26.813 -22.758 -19.351 1.00 77.44 104 ARG A O 1
ATOM 845 N N . GLY A 1 105 ? 24.593 -22.363 -19.508 1.00 78.31 105 GLY A N 1
ATOM 846 C CA . GLY A 1 105 ? 24.181 -23.223 -18.399 1.00 78.31 105 GLY A CA 1
ATOM 847 C C . GLY A 1 105 ? 24.176 -22.474 -17.066 1.00 78.31 105 GLY A C 1
ATOM 848 O O . GLY A 1 105 ? 23.497 -21.456 -16.934 1.00 78.31 105 GLY A O 1
ATOM 849 N N . GLY A 1 106 ? 24.909 -22.991 -16.079 1.00 84.00 106 GLY A N 1
ATOM 850 C CA . GLY A 1 106 ? 24.903 -22.473 -14.712 1.00 84.00 106 GLY A CA 1
ATOM 851 C C . GLY A 1 106 ? 25.679 -21.167 -14.552 1.00 84.00 106 GLY A C 1
ATOM 852 O O . GLY A 1 106 ? 26.817 -21.038 -15.000 1.00 84.00 106 GLY A O 1
ATOM 853 N N . ASN A 1 107 ? 25.063 -20.217 -13.861 1.00 84.06 107 ASN A N 1
ATOM 854 C CA . ASN A 1 107 ? 25.641 -18.948 -13.455 1.00 84.06 107 ASN A CA 1
ATOM 855 C C . ASN A 1 107 ? 25.635 -18.862 -11.931 1.00 84.06 107 ASN A C 1
ATOM 857 O O . ASN A 1 107 ? 24.660 -19.258 -11.292 1.00 84.06 107 ASN A O 1
ATOM 861 N N . LYS A 1 108 ? 26.716 -18.340 -11.347 1.00 86.38 108 LYS A N 1
ATOM 862 C CA . LYS A 1 108 ? 26.816 -18.089 -9.904 1.00 86.38 108 LYS A CA 1
ATOM 863 C C . LYS A 1 108 ? 26.775 -16.589 -9.647 1.00 86.38 108 LYS A C 1
ATOM 865 O O . LYS A 1 108 ? 27.681 -15.880 -10.087 1.00 86.38 108 LYS A O 1
ATOM 870 N N . LEU A 1 109 ? 25.762 -16.141 -8.914 1.00 83.94 109 LEU A N 1
ATOM 871 C CA . LEU A 1 109 ? 25.644 -14.778 -8.411 1.00 83.94 109 LEU A CA 1
ATOM 872 C C . LEU A 1 109 ? 26.093 -14.740 -6.951 1.00 83.94 109 LEU A C 1
ATOM 874 O O . LEU A 1 109 ? 25.775 -15.629 -6.159 1.00 83.94 109 LEU A O 1
ATOM 878 N N . GLU A 1 110 ? 26.862 -13.719 -6.606 1.00 81.56 110 GLU A N 1
ATOM 879 C CA . GLU A 1 110 ? 27.401 -13.522 -5.270 1.00 81.56 110 GLU A CA 1
ATOM 880 C C . GLU A 1 110 ? 27.277 -12.052 -4.874 1.00 81.56 110 GLU A C 1
ATOM 882 O O . GLU A 1 110 ? 27.647 -11.166 -5.640 1.00 81.56 110 GLU A O 1
ATOM 887 N N . LEU A 1 111 ? 26.760 -11.807 -3.674 1.00 79.81 111 LEU A N 1
ATOM 888 C CA . LEU A 1 111 ? 26.730 -10.502 -3.028 1.00 79.81 111 LEU A CA 1
ATOM 889 C C . LEU A 1 111 ? 27.712 -10.538 -1.859 1.00 79.81 111 LEU A C 1
ATOM 891 O O . LEU A 1 111 ? 27.601 -11.384 -0.969 1.00 79.81 111 LEU A O 1
ATOM 895 N N . ARG A 1 112 ? 28.663 -9.605 -1.860 1.00 81.69 112 ARG A N 1
ATOM 896 C CA . ARG A 1 112 ? 29.603 -9.387 -0.760 1.00 81.69 112 ARG A CA 1
ATOM 897 C C . ARG A 1 112 ? 29.251 -8.090 -0.057 1.00 81.69 112 ARG A C 1
ATOM 899 O O . ARG A 1 112 ? 29.308 -7.026 -0.668 1.00 81.69 112 ARG A O 1
ATOM 906 N N . THR A 1 113 ? 28.926 -8.177 1.224 1.00 75.50 113 THR A N 1
ATOM 907 C CA . THR A 1 113 ? 28.535 -7.031 2.049 1.00 75.50 113 THR A CA 1
ATOM 908 C C . THR A 1 113 ? 29.330 -7.014 3.350 1.00 75.50 113 THR A C 1
ATOM 910 O O . THR A 1 113 ? 29.747 -8.063 3.851 1.00 75.50 113 THR A O 1
ATOM 913 N N . LYS A 1 114 ? 29.598 -5.823 3.885 1.00 72.19 114 LYS A N 1
ATOM 914 C CA . LYS A 1 114 ? 30.253 -5.680 5.191 1.00 72.19 114 LYS A CA 1
ATOM 915 C C . LYS A 1 114 ? 29.184 -5.698 6.275 1.00 72.19 114 LYS A C 1
ATOM 917 O O . LYS A 1 114 ? 28.208 -4.969 6.163 1.00 72.19 114 LYS A O 1
ATOM 922 N N . LEU A 1 115 ? 29.400 -6.491 7.317 1.00 62.16 115 LEU A N 1
ATOM 923 C CA . LEU A 1 115 ? 28.543 -6.514 8.498 1.00 62.16 115 LEU A CA 1
ATOM 924 C C . LEU A 1 115 ? 29.197 -5.658 9.590 1.00 62.16 115 LEU A C 1
ATOM 926 O O . LEU A 1 115 ? 30.376 -5.856 9.908 1.00 62.16 115 LEU A O 1
ATOM 930 N N . SER A 1 116 ? 28.454 -4.698 10.141 1.00 54.47 116 SER A N 1
ATOM 931 C CA . SER A 1 116 ? 28.776 -4.111 11.441 1.00 54.47 116 SER A CA 1
ATOM 932 C C . SER A 1 116 ? 28.229 -5.051 12.529 1.00 54.47 116 SER A C 1
ATOM 934 O O . SER A 1 116 ? 27.391 -5.907 12.266 1.00 54.47 116 SER A O 1
ATOM 936 N N . ALA A 1 117 ? 28.794 -4.994 13.733 1.00 47.34 117 ALA A N 1
ATOM 937 C CA . ALA A 1 117 ? 28.393 -5.848 14.855 1.00 47.34 117 ALA A CA 1
ATOM 938 C C . ALA A 1 117 ? 27.721 -5.038 15.978 1.00 47.34 117 ALA A C 1
ATOM 940 O O . ALA A 1 117 ? 27.712 -5.483 17.124 1.00 47.34 117 ALA A O 1
ATOM 941 N N . SER A 1 118 ? 27.269 -3.811 15.702 1.00 46.75 118 SER A N 1
ATOM 942 C CA . SER A 1 118 ? 27.111 -2.791 16.749 1.00 46.75 118 SER A CA 1
ATOM 943 C C . SER A 1 118 ? 25.929 -1.827 16.616 1.00 46.75 118 SER A C 1
ATOM 945 O O . SER A 1 118 ? 25.799 -0.972 17.492 1.00 46.75 118 SER A O 1
ATOM 947 N N . SER A 1 119 ? 25.042 -1.940 15.621 1.00 48.31 119 SER A N 1
ATOM 948 C CA . SER A 1 119 ? 23.818 -1.120 15.601 1.00 48.31 119 SER A CA 1
ATOM 949 C C . SER A 1 119 ? 22.577 -1.882 15.131 1.00 48.31 119 SER A C 1
ATOM 951 O O . SER A 1 119 ? 22.666 -2.898 14.453 1.00 48.31 119 SER A O 1
ATOM 953 N N . ILE A 1 120 ? 21.392 -1.380 15.508 1.00 48.41 120 ILE A N 1
ATOM 954 C CA . ILE A 1 120 ? 20.083 -1.825 14.978 1.00 48.41 120 ILE A CA 1
ATOM 955 C C . ILE A 1 120 ? 20.033 -1.714 13.441 1.00 48.41 120 ILE A C 1
ATOM 957 O O . ILE A 1 120 ? 19.267 -2.425 12.796 1.00 48.41 120 ILE A O 1
ATOM 961 N N . ASP A 1 121 ? 20.917 -0.907 12.842 1.00 48.50 121 ASP A N 1
ATOM 962 C CA . ASP A 1 121 ? 21.093 -0.830 11.391 1.00 48.50 121 ASP A CA 1
ATOM 963 C C . ASP A 1 121 ? 21.533 -2.172 10.771 1.00 48.50 121 ASP A C 1
ATOM 965 O O . ASP A 1 121 ? 21.416 -2.324 9.558 1.00 48.50 121 ASP A O 1
ATOM 969 N N . ASP A 1 122 ? 21.998 -3.146 11.576 1.00 52.88 122 ASP A N 1
ATOM 970 C CA . ASP A 1 122 ? 22.504 -4.469 11.168 1.00 52.88 122 ASP A CA 1
ATOM 971 C C . ASP A 1 122 ? 21.421 -5.530 10.861 1.00 52.88 122 ASP A C 1
ATOM 973 O O . ASP A 1 122 ? 21.758 -6.686 10.585 1.00 52.88 122 ASP A O 1
ATOM 977 N N . ILE A 1 123 ? 20.129 -5.165 10.841 1.00 58.34 123 ILE A N 1
ATOM 978 C CA . ILE A 1 123 ? 19.053 -6.072 10.396 1.00 58.34 123 ILE A CA 1
ATOM 979 C C . ILE A 1 123 ? 19.188 -6.330 8.890 1.00 58.34 123 ILE A C 1
ATOM 981 O O . ILE A 1 123 ? 19.143 -5.412 8.064 1.00 58.34 123 ILE A O 1
ATOM 985 N N . ILE A 1 124 ? 19.314 -7.609 8.524 1.00 62.84 124 ILE A N 1
ATOM 986 C CA . ILE A 1 124 ? 19.477 -8.024 7.129 1.00 62.84 124 ILE A CA 1
ATOM 987 C C . ILE A 1 124 ? 18.191 -7.712 6.359 1.00 62.84 124 ILE A C 1
ATOM 989 O O . ILE A 1 124 ? 17.104 -8.192 6.686 1.00 62.84 124 ILE A O 1
ATOM 993 N N . LEU A 1 125 ? 18.345 -6.941 5.284 1.00 62.09 125 LEU A N 1
ATOM 994 C CA . LEU A 1 125 ? 17.316 -6.703 4.284 1.00 62.09 125 LEU A CA 1
ATOM 995 C C . LEU A 1 125 ? 17.819 -7.274 2.962 1.00 62.09 125 LEU A C 1
ATOM 997 O O . LEU A 1 125 ? 18.754 -6.738 2.372 1.00 62.09 125 LEU A O 1
ATOM 1001 N N . ILE A 1 126 ? 17.194 -8.344 2.484 1.00 62.50 126 ILE A N 1
ATOM 1002 C CA . ILE A 1 126 ? 17.331 -8.794 1.099 1.00 62.50 126 ILE A CA 1
ATOM 1003 C C . ILE A 1 126 ? 15.918 -9.041 0.600 1.00 62.50 126 ILE A C 1
ATOM 1005 O O . ILE A 1 126 ? 15.282 -10.024 0.972 1.00 62.50 126 ILE A O 1
ATOM 1009 N N . ARG A 1 127 ? 15.405 -8.111 -0.204 1.00 65.50 127 ARG A N 1
ATOM 1010 C CA . ARG A 1 127 ? 14.119 -8.294 -0.873 1.00 65.50 127 ARG A CA 1
ATOM 1011 C C . ARG A 1 127 ? 14.255 -9.229 -2.074 1.00 65.50 127 ARG A C 1
ATOM 1013 O O . ARG A 1 127 ? 15.381 -9.464 -2.534 1.00 65.50 127 ARG A O 1
ATOM 1020 N N . PRO A 1 128 ? 13.134 -9.746 -2.609 1.00 59.00 128 PRO A N 1
ATOM 1021 C CA . PRO A 1 128 ? 13.148 -10.528 -3.830 1.00 59.00 128 PRO A CA 1
ATOM 1022 C C . PRO A 1 128 ? 14.020 -9.909 -4.930 1.00 59.00 128 PRO A C 1
ATOM 1024 O O . PRO A 1 128 ? 14.040 -8.699 -5.169 1.00 59.00 128 PRO A O 1
ATOM 1027 N N . SER A 1 129 ? 14.792 -10.776 -5.577 1.00 63.94 129 SER A N 1
ATOM 1028 C CA . SER A 1 129 ? 15.643 -10.452 -6.714 1.00 63.94 129 SER A CA 1
ATOM 1029 C C . SER A 1 129 ? 15.184 -11.258 -7.916 1.00 63.94 129 SER A C 1
ATOM 1031 O O . SER A 1 129 ? 14.872 -12.447 -7.795 1.00 63.94 129 SER A O 1
ATOM 1033 N N . TYR A 1 130 ? 15.148 -10.604 -9.071 1.00 65.00 130 TYR A N 1
ATOM 1034 C CA . TYR A 1 130 ? 14.636 -11.184 -10.305 1.00 65.00 130 TYR A CA 1
ATOM 1035 C C . TYR A 1 130 ? 15.639 -11.004 -11.433 1.00 65.00 130 TYR A C 1
ATOM 1037 O O . TYR A 1 130 ? 16.301 -9.969 -11.547 1.00 65.00 130 TYR A O 1
ATOM 1045 N N . LEU A 1 131 ? 15.711 -12.001 -12.305 1.00 60.44 131 LEU A N 1
ATOM 1046 C CA . LEU A 1 131 ? 16.257 -11.823 -13.639 1.00 60.44 131 LEU A CA 1
ATOM 1047 C C . LEU A 1 131 ? 15.161 -11.217 -14.516 1.00 60.44 131 LEU A C 1
ATOM 1049 O O . LEU A 1 131 ? 14.112 -11.832 -14.675 1.00 60.44 131 LEU A O 1
ATOM 1053 N N . LEU A 1 132 ? 15.411 -10.043 -15.086 1.00 65.88 132 LEU A N 1
ATOM 1054 C CA . LEU A 1 132 ? 14.567 -9.422 -16.096 1.00 65.88 132 LEU A CA 1
ATOM 1055 C C . LEU A 1 132 ? 15.196 -9.642 -17.470 1.00 65.88 132 LEU A C 1
ATOM 1057 O O . LEU A 1 132 ? 16.251 -9.081 -17.776 1.00 65.88 132 LEU A O 1
ATOM 1061 N N . ILE A 1 133 ? 14.541 -10.438 -18.307 1.00 65.19 133 ILE A N 1
ATOM 1062 C CA . ILE A 1 133 ? 15.025 -10.759 -19.651 1.00 65.19 133 ILE A CA 1
ATOM 1063 C C . ILE A 1 133 ? 14.121 -10.086 -20.676 1.00 65.19 133 ILE A C 1
ATOM 1065 O O . ILE A 1 133 ? 12.904 -10.279 -20.675 1.00 65.19 133 ILE A O 1
ATOM 1069 N N . THR A 1 134 ? 14.721 -9.311 -21.574 1.00 69.19 134 THR A N 1
ATOM 1070 C CA . THR A 1 134 ? 14.016 -8.487 -22.558 1.00 69.19 134 THR A CA 1
ATOM 1071 C C . THR A 1 134 ? 14.504 -8.768 -23.980 1.00 69.19 134 THR A C 1
ATOM 1073 O O . THR A 1 134 ? 15.529 -9.412 -24.209 1.00 69.19 134 THR A O 1
ATOM 1076 N N . ARG A 1 135 ? 13.758 -8.301 -24.984 1.00 73.38 135 ARG A N 1
ATOM 1077 C CA . ARG A 1 135 ? 14.197 -8.351 -26.387 1.00 73.38 135 ARG A CA 1
ATOM 1078 C C . ARG A 1 135 ? 15.343 -7.352 -26.656 1.00 73.38 135 ARG A C 1
ATOM 1080 O O . ARG A 1 135 ? 15.590 -6.483 -25.824 1.00 73.38 135 ARG A O 1
ATOM 1087 N N . PRO A 1 136 ? 16.047 -7.445 -27.807 1.00 82.50 136 PRO A N 1
ATOM 1088 C CA . PRO A 1 136 ? 17.083 -6.477 -28.184 1.00 82.50 136 PRO A CA 1
ATOM 1089 C C . PRO A 1 136 ? 16.604 -5.026 -28.203 1.00 82.50 136 PRO A C 1
ATOM 1091 O O . PRO A 1 136 ? 17.369 -4.136 -27.847 1.00 82.50 136 PRO A O 1
ATOM 1094 N N . ILE A 1 137 ? 15.355 -4.797 -28.621 1.00 85.56 137 ILE A N 1
ATOM 1095 C CA . ILE A 1 137 ? 14.673 -3.518 -28.433 1.00 85.56 137 ILE A CA 1
ATOM 1096 C C . ILE A 1 137 ? 13.871 -3.612 -27.148 1.00 85.56 137 ILE A C 1
ATOM 1098 O O . ILE A 1 137 ? 12.968 -4.444 -27.057 1.00 85.56 137 ILE A O 1
ATOM 1102 N N . CYS A 1 138 ? 14.198 -2.785 -26.160 1.00 84.00 138 CYS A N 1
ATOM 1103 C CA . CYS A 1 138 ? 13.493 -2.802 -24.884 1.00 84.00 138 CYS A CA 1
ATOM 1104 C C . CYS A 1 138 ? 13.551 -1.464 -24.154 1.00 84.00 138 CYS A C 1
ATOM 1106 O O . CYS A 1 138 ? 14.511 -0.706 -24.306 1.00 84.00 138 CYS A O 1
ATOM 1108 N N . PHE A 1 139 ? 12.583 -1.207 -23.276 1.00 84.00 139 PHE A N 1
ATOM 1109 C CA . PHE A 1 139 ? 12.730 -0.128 -22.302 1.00 84.00 139 PHE A CA 1
ATOM 1110 C C . PHE A 1 139 ? 13.849 -0.476 -21.321 1.00 84.00 139 PHE A C 1
ATOM 1112 O O . PHE A 1 139 ? 13.786 -1.504 -20.642 1.00 84.00 139 PHE A O 1
ATOM 1119 N N . ASN A 1 140 ? 14.854 0.391 -21.253 1.00 82.69 140 ASN A N 1
ATOM 1120 C CA . ASN A 1 140 ? 16.027 0.247 -20.411 1.00 82.69 140 ASN A CA 1
ATOM 1121 C C . ASN A 1 140 ? 15.675 0.580 -18.948 1.00 82.69 140 ASN A C 1
ATOM 1123 O O . ASN A 1 140 ? 15.372 1.739 -18.645 1.00 82.69 140 ASN A O 1
ATOM 1127 N N . PRO A 1 141 ? 15.746 -0.400 -18.029 1.00 76.88 141 PRO A N 1
ATOM 1128 C CA . PRO A 1 141 ? 15.384 -0.199 -16.632 1.00 76.88 141 PRO A CA 1
ATOM 1129 C C . PRO A 1 141 ? 16.459 0.540 -15.817 1.00 76.88 141 PRO A C 1
ATOM 1131 O O . PRO A 1 141 ? 16.152 1.010 -14.730 1.00 76.88 141 PRO A O 1
ATOM 1134 N N . LEU A 1 142 ? 17.696 0.685 -16.317 1.00 76.88 142 LEU A N 1
ATOM 1135 C CA . LEU A 1 142 ? 18.801 1.341 -15.596 1.00 76.88 142 LEU A CA 1
ATOM 1136 C C . LEU A 1 142 ? 18.610 2.854 -15.450 1.00 76.88 142 LEU A C 1
ATOM 1138 O O . LEU A 1 142 ? 19.093 3.456 -14.496 1.00 76.88 142 LEU A O 1
ATOM 1142 N N . ASN A 1 143 ? 17.945 3.471 -16.426 1.00 63.50 143 ASN A N 1
ATOM 1143 C CA . ASN A 1 143 ? 17.675 4.910 -16.444 1.00 63.50 143 ASN A CA 1
ATOM 1144 C C . ASN A 1 143 ? 16.310 5.256 -15.845 1.00 63.50 143 ASN A C 1
ATOM 1146 O O . ASN A 1 143 ? 15.997 6.437 -15.675 1.00 63.50 143 ASN A O 1
ATOM 1150 N N . ASN A 1 144 ? 15.500 4.245 -15.527 1.00 54.88 144 ASN A N 1
ATOM 1151 C CA . ASN A 1 144 ? 14.262 4.469 -14.813 1.00 54.88 144 ASN A CA 1
ATOM 1152 C C . ASN A 1 144 ? 14.626 4.765 -13.362 1.00 54.88 144 ASN A C 1
ATOM 1154 O O . ASN A 1 144 ? 15.070 3.896 -12.614 1.00 54.88 144 ASN A O 1
ATOM 1158 N N . LYS A 1 145 ? 14.426 6.025 -12.975 1.00 50.62 145 LYS A N 1
ATOM 1159 C CA . LYS A 1 145 ? 14.300 6.394 -11.567 1.00 50.62 145 LYS A CA 1
ATOM 1160 C C . LYS A 1 145 ? 13.241 5.485 -10.937 1.00 50.62 145 LYS A C 1
ATOM 1162 O O . LYS A 1 145 ? 12.362 4.989 -11.644 1.00 50.62 145 LYS A O 1
ATOM 1167 N N . SER A 1 146 ? 13.289 5.309 -9.621 1.00 49.41 146 SER A N 1
ATOM 1168 C CA . SER A 1 146 ? 12.349 4.465 -8.870 1.00 49.41 146 SER A CA 1
ATOM 1169 C C . SER A 1 146 ? 10.874 4.702 -9.269 1.00 49.41 146 SER A C 1
ATOM 1171 O O . SER A 1 146 ? 10.082 3.776 -9.274 1.00 49.41 146 SER A O 1
ATOM 1173 N N . GLU A 1 147 ? 10.534 5.910 -9.722 1.00 50.31 147 GLU A N 1
ATOM 1174 C CA . GLU A 1 147 ? 9.209 6.389 -10.153 1.00 50.31 147 GLU A CA 1
ATOM 1175 C C . GLU A 1 147 ? 8.632 5.773 -11.455 1.00 50.31 147 GLU A C 1
ATOM 1177 O O . GLU A 1 147 ? 7.470 6.018 -11.785 1.00 50.31 147 GLU A O 1
ATOM 1182 N N . GLY A 1 148 ? 9.398 4.974 -12.208 1.00 58.88 148 GLY A N 1
ATOM 1183 C CA . GLY A 1 148 ? 8.950 4.425 -13.497 1.00 58.88 148 GLY A CA 1
ATOM 1184 C C . GLY A 1 148 ? 8.916 5.467 -14.633 1.00 58.88 148 GLY A C 1
ATOM 1185 O O . GLY A 1 148 ? 9.428 6.576 -14.471 1.00 58.88 148 GLY A O 1
ATOM 1186 N N . PRO A 1 149 ? 8.374 5.126 -15.821 1.00 61.16 149 PRO A N 1
ATOM 1187 C CA . PRO A 1 149 ? 8.472 5.984 -17.001 1.00 61.16 149 PRO A CA 1
ATOM 1188 C C . PRO A 1 149 ? 7.451 7.134 -17.060 1.00 61.16 149 PRO A C 1
ATOM 1190 O O . PRO A 1 149 ? 7.518 7.951 -17.972 1.00 61.16 149 PRO A O 1
ATOM 1193 N N . VAL A 1 150 ? 6.469 7.213 -16.158 1.00 60.50 150 VAL A N 1
ATOM 1194 C CA . VAL A 1 150 ? 5.425 8.254 -16.198 1.00 60.50 150 VAL A CA 1
ATOM 1195 C C . VAL A 1 150 ? 5.533 9.186 -14.995 1.00 60.50 150 VAL A C 1
ATOM 1197 O O . VAL A 1 150 ? 5.547 8.738 -13.855 1.00 60.50 150 VAL A O 1
ATOM 1200 N N . SER A 1 151 ? 5.525 10.496 -15.244 1.00 66.06 151 SER A N 1
ATOM 1201 C CA . SER A 1 151 ? 5.428 11.540 -14.221 1.00 66.06 151 SER A CA 1
ATOM 1202 C C . SER A 1 151 ? 4.378 12.595 -14.589 1.00 66.06 151 SER A C 1
ATOM 1204 O O . SER A 1 151 ? 4.086 12.842 -15.759 1.00 66.06 151 SER A O 1
ATOM 1206 N N . ILE A 1 152 ? 3.763 13.227 -13.585 1.00 63.34 152 ILE A N 1
ATOM 1207 C CA . ILE A 1 152 ? 2.743 14.268 -13.797 1.00 63.34 152 ILE A CA 1
ATOM 1208 C C . ILE A 1 152 ? 3.433 15.633 -13.891 1.00 63.34 152 ILE A C 1
ATOM 1210 O O . ILE A 1 152 ? 4.065 16.069 -12.933 1.00 63.34 152 ILE A O 1
ATOM 1214 N N . LEU A 1 153 ? 3.297 16.330 -15.026 1.00 63.97 153 LEU A N 1
ATOM 1215 C CA . LEU A 1 153 ? 3.869 17.675 -15.212 1.00 63.97 153 LEU A CA 1
ATOM 1216 C C . LEU A 1 153 ? 2.949 18.773 -14.696 1.00 63.97 153 LEU A C 1
ATOM 1218 O O . LEU A 1 153 ? 3.406 19.797 -14.190 1.00 63.97 153 LEU A O 1
ATOM 1222 N N . LYS A 1 154 ? 1.645 18.586 -14.899 1.00 69.56 154 LYS A N 1
ATOM 1223 C CA . LYS A 1 154 ? 0.617 19.564 -14.562 1.00 69.56 154 LYS A CA 1
ATOM 1224 C C . LYS A 1 154 ? -0.681 18.842 -14.258 1.00 69.56 154 LYS A C 1
ATOM 1226 O O . LYS A 1 154 ? -1.072 17.919 -14.966 1.00 69.56 154 LYS A O 1
ATOM 1231 N N . ILE A 1 155 ? -1.378 19.340 -13.249 1.00 77.19 155 ILE A N 1
ATOM 1232 C CA . ILE A 1 155 ? -2.725 18.913 -12.904 1.00 77.19 155 ILE A CA 1
ATOM 1233 C C . ILE A 1 155 ? -3.609 20.136 -12.702 1.00 77.19 155 ILE A C 1
ATOM 1235 O O . ILE A 1 155 ? -3.252 21.087 -12.008 1.00 77.19 155 ILE A O 1
ATOM 1239 N N . SER A 1 156 ? -4.763 20.119 -13.353 1.00 71.44 156 SER A N 1
ATOM 1240 C CA . SER A 1 156 ? -5.838 21.076 -13.166 1.00 71.44 156 SER A CA 1
ATOM 1241 C C . SER A 1 156 ? -7.181 20.343 -13.184 1.00 71.44 156 SER A C 1
ATOM 1243 O O . SER A 1 156 ? -7.266 19.154 -13.484 1.00 71.44 156 SER A O 1
ATOM 1245 N N . LYS A 1 157 ? -8.266 21.060 -12.873 1.00 67.50 157 LYS A N 1
ATOM 1246 C CA . LYS A 1 157 ? -9.624 20.502 -12.985 1.00 67.50 157 LYS A CA 1
ATOM 1247 C C . LYS A 1 157 ? -10.059 20.247 -14.434 1.00 67.50 157 LYS A C 1
ATOM 1249 O O . LYS A 1 157 ? -11.036 19.540 -14.641 1.00 67.50 157 LYS A O 1
ATOM 1254 N N . GLN A 1 158 ? -9.407 20.876 -15.411 1.00 78.31 158 GLN A N 1
ATOM 1255 C CA . GLN A 1 158 ? -9.788 20.812 -16.827 1.00 78.31 158 GLN A CA 1
ATOM 1256 C C . GLN A 1 158 ? -8.913 19.831 -17.605 1.00 78.31 158 GLN A C 1
ATOM 1258 O O . GLN A 1 158 ? -9.400 19.148 -18.503 1.00 78.31 158 GLN A O 1
ATOM 1263 N N . ASP A 1 159 ? -7.633 19.773 -17.254 1.00 83.88 159 ASP A N 1
ATOM 1264 C CA . ASP A 1 159 ? -6.622 18.982 -17.934 1.00 83.88 159 ASP A CA 1
ATOM 1265 C C . ASP A 1 159 ? -5.564 18.446 -16.961 1.00 83.88 159 ASP A C 1
ATOM 1267 O O . ASP A 1 159 ? -5.248 19.059 -15.938 1.00 83.88 159 ASP A O 1
ATOM 1271 N N . VAL A 1 160 ? -4.999 17.294 -17.303 1.00 85.25 160 VAL A N 1
ATOM 1272 C CA . VAL A 1 160 ? -3.730 16.807 -16.754 1.00 85.25 160 VAL A CA 1
ATOM 1273 C C . VAL A 1 160 ? -2.762 16.637 -17.916 1.00 85.25 160 VAL A C 1
ATOM 1275 O O . VAL A 1 160 ? -3.107 16.014 -18.920 1.00 85.25 160 VAL A O 1
ATOM 1278 N N . ASP A 1 161 ? -1.553 17.175 -17.766 1.00 86.00 161 ASP A N 1
ATOM 1279 C CA . ASP A 1 161 ? -0.447 16.898 -18.678 1.00 86.00 161 ASP A CA 1
ATOM 1280 C C . ASP A 1 161 ? 0.483 15.883 -18.015 1.00 86.00 161 ASP A C 1
ATOM 1282 O O . ASP A 1 161 ? 1.112 16.161 -16.986 1.00 86.00 161 ASP A O 1
ATOM 1286 N N . LEU A 1 162 ? 0.578 14.706 -18.623 1.00 86.06 162 LEU A N 1
ATOM 1287 C CA . LEU A 1 162 ? 1.552 13.691 -18.254 1.00 86.06 162 LEU A CA 1
ATOM 1288 C C . LEU A 1 162 ? 2.819 13.851 -19.088 1.00 86.06 162 LEU A C 1
ATOM 1290 O O . LEU A 1 162 ? 2.751 14.102 -20.293 1.00 86.06 162 LEU A O 1
ATOM 1294 N N . ASN A 1 163 ? 3.968 13.647 -18.452 1.00 85.06 163 ASN A N 1
ATOM 1295 C CA . ASN A 1 163 ? 5.200 13.289 -19.134 1.00 85.06 163 ASN A CA 1
ATOM 1296 C C . ASN A 1 163 ? 5.367 11.781 -19.070 1.00 85.06 163 ASN A C 1
ATOM 1298 O O . ASN A 1 163 ? 5.311 11.188 -17.997 1.00 85.06 163 ASN A O 1
ATOM 1302 N N . VAL A 1 164 ? 5.637 11.176 -20.210 1.00 84.69 164 VAL A N 1
ATOM 1303 C CA . VAL A 1 164 ? 6.096 9.800 -20.295 1.00 84.69 164 VAL A CA 1
ATOM 1304 C C . VAL A 1 164 ? 7.561 9.861 -20.711 1.00 84.69 164 VAL A C 1
ATOM 1306 O O . VAL A 1 164 ? 7.877 10.031 -21.888 1.00 84.69 164 VAL A O 1
ATOM 1309 N N . GLY A 1 165 ? 8.439 9.832 -19.711 1.00 84.19 165 GLY A N 1
ATOM 1310 C CA . GLY A 1 165 ? 9.889 9.840 -19.844 1.00 84.19 165 GLY A CA 1
ATOM 1311 C C . GLY A 1 165 ? 10.447 8.424 -19.750 1.00 84.19 165 GLY A C 1
ATOM 1312 O O . GLY A 1 165 ? 10.298 7.758 -18.737 1.00 84.19 165 GLY A O 1
ATOM 1313 N N . MET A 1 166 ? 11.115 7.953 -20.793 1.00 83.19 166 MET A N 1
ATOM 1314 C CA . MET A 1 166 ? 11.625 6.585 -20.873 1.00 83.19 166 MET A CA 1
ATOM 1315 C C . MET A 1 166 ? 13.020 6.551 -21.491 1.00 83.19 166 MET A C 1
ATOM 1317 O O . MET A 1 166 ? 13.421 7.458 -22.220 1.00 83.19 166 MET A O 1
ATOM 1321 N N . SER A 1 167 ? 13.745 5.466 -21.243 1.00 86.94 167 SER A N 1
ATOM 1322 C CA . SER A 1 167 ? 14.963 5.126 -21.976 1.00 86.94 167 SER A CA 1
ATOM 1323 C C . SER A 1 167 ? 14.713 3.852 -22.767 1.00 86.94 167 SER A C 1
ATOM 1325 O O . SER A 1 167 ? 14.181 2.892 -22.218 1.00 86.94 167 SER A O 1
ATOM 1327 N N . ILE A 1 168 ? 15.095 3.822 -24.040 1.00 88.19 168 ILE A N 1
ATOM 1328 C CA . ILE A 1 168 ? 14.914 2.662 -24.917 1.00 88.19 168 ILE A CA 1
ATOM 1329 C C . ILE A 1 168 ? 16.276 2.218 -25.435 1.00 88.19 168 ILE A C 1
ATOM 1331 O O . ILE A 1 168 ? 17.007 3.016 -26.020 1.00 88.19 168 ILE A O 1
ATOM 1335 N N . ASP A 1 169 ? 16.605 0.949 -25.229 1.00 88.38 169 ASP A N 1
ATOM 1336 C CA . ASP A 1 169 ? 17.795 0.322 -25.788 1.00 88.38 169 ASP A CA 1
ATOM 1337 C C . ASP A 1 169 ? 17.508 -0.229 -27.179 1.00 88.38 169 ASP A C 1
ATOM 1339 O O . ASP A 1 169 ? 16.500 -0.900 -27.399 1.00 88.38 169 ASP A O 1
ATOM 1343 N N . ASN A 1 170 ? 18.444 0.010 -28.095 1.00 91.12 170 ASN A N 1
ATOM 1344 C CA . ASN A 1 170 ? 18.572 -0.737 -29.333 1.00 91.12 170 ASN A CA 1
ATOM 1345 C C . ASN A 1 170 ? 19.811 -1.634 -29.262 1.00 91.12 170 ASN A C 1
ATOM 1347 O O . ASN A 1 170 ? 20.940 -1.172 -29.423 1.00 91.12 170 ASN A O 1
ATOM 1351 N N . GLY A 1 171 ? 19.593 -2.926 -29.025 1.00 86.38 171 GLY A N 1
ATOM 1352 C CA . GLY A 1 171 ? 20.634 -3.951 -28.992 1.00 86.38 171 GLY A CA 1
ATOM 1353 C C . GLY A 1 171 ? 21.110 -4.435 -30.366 1.00 86.38 171 GLY A C 1
ATOM 1354 O O . GLY A 1 171 ? 22.044 -5.233 -30.423 1.00 86.38 171 GLY A O 1
ATOM 1355 N N . PHE A 1 172 ? 20.504 -3.988 -31.471 1.00 87.50 172 PHE A N 1
ATOM 1356 C CA . PHE A 1 172 ? 20.957 -4.341 -32.817 1.00 87.50 172 PHE A CA 1
ATOM 1357 C C . PHE A 1 172 ? 22.136 -3.480 -33.273 1.00 87.50 172 PHE A C 1
ATOM 1359 O O . PHE A 1 172 ? 22.341 -2.354 -32.827 1.00 87.50 172 PHE A O 1
ATOM 1366 N N . THR A 1 173 ? 22.893 -3.992 -34.242 1.00 89.38 173 THR A N 1
ATOM 1367 C CA . THR A 1 173 ? 24.013 -3.279 -34.878 1.00 89.38 173 THR A CA 1
ATOM 1368 C C . THR A 1 173 ? 23.573 -2.326 -35.993 1.00 89.38 173 THR A C 1
ATOM 1370 O O . THR A 1 173 ? 24.417 -1.769 -36.688 1.00 89.38 173 THR A O 1
ATOM 1373 N N . SER A 1 174 ? 22.266 -2.152 -36.193 1.00 92.88 174 SER A N 1
ATOM 1374 C CA . SER A 1 174 ? 21.676 -1.243 -37.174 1.00 92.88 174 SER A CA 1
ATOM 1375 C C . SER A 1 174 ? 20.646 -0.330 -36.521 1.00 92.88 174 SER A C 1
ATOM 1377 O O . SER A 1 174 ? 19.987 -0.709 -35.551 1.00 92.88 174 SER A O 1
ATOM 1379 N N . ASP A 1 175 ? 20.498 0.869 -37.077 1.00 95.19 175 ASP A N 1
ATOM 1380 C CA . ASP A 1 175 ? 19.407 1.767 -36.718 1.00 95.19 175 ASP A CA 1
ATOM 1381 C C . ASP A 1 175 ? 18.062 1.122 -37.060 1.00 95.19 175 ASP A C 1
ATOM 1383 O O . ASP A 1 175 ? 17.927 0.452 -38.087 1.00 95.19 175 ASP A O 1
ATOM 1387 N N . ILE A 1 176 ? 17.058 1.382 -36.232 1.00 94.75 176 ILE A N 1
ATOM 1388 C CA . ILE A 1 176 ? 15.696 0.876 -36.414 1.00 94.75 176 ILE A CA 1
ATOM 1389 C C . ILE A 1 176 ? 14.699 2.026 -36.271 1.00 94.75 176 ILE A C 1
ATOM 1391 O O . ILE A 1 176 ? 14.919 2.964 -35.502 1.00 94.75 176 ILE A O 1
ATOM 1395 N N . LEU A 1 177 ? 13.619 1.988 -37.050 1.00 96.38 177 LEU A N 1
ATOM 1396 C CA . LEU A 1 177 ? 12.498 2.911 -36.909 1.00 96.38 177 LEU A CA 1
ATOM 1397 C C . LEU A 1 177 ? 11.370 2.177 -36.189 1.00 96.38 177 LEU A C 1
ATOM 1399 O O . LEU A 1 177 ? 10.866 1.183 -36.701 1.00 96.38 177 LEU A O 1
ATOM 1403 N N . VAL A 1 178 ? 10.973 2.688 -35.031 1.00 96.25 178 VAL A N 1
ATOM 1404 C CA . VAL A 1 178 ? 9.888 2.135 -34.217 1.00 96.25 178 VAL A CA 1
ATOM 1405 C C . VAL A 1 178 ? 8.779 3.164 -34.038 1.00 96.25 178 VAL A C 1
ATOM 1407 O O . VAL A 1 178 ? 8.982 4.358 -34.257 1.00 96.25 178 VAL A O 1
ATOM 1410 N N . ASP A 1 179 ? 7.609 2.707 -33.619 1.00 96.50 179 ASP A N 1
ATOM 1411 C CA . ASP A 1 179 ? 6.481 3.531 -33.201 1.00 96.50 179 ASP A CA 1
ATOM 1412 C C . ASP A 1 179 ? 6.198 3.291 -31.716 1.00 96.50 179 ASP A C 1
ATOM 1414 O O . ASP A 1 179 ? 5.894 2.170 -31.305 1.00 96.50 179 ASP A O 1
ATOM 1418 N N . ILE A 1 180 ? 6.324 4.343 -30.906 1.00 94.62 180 ILE A N 1
ATOM 1419 C CA . ILE A 1 180 ? 5.979 4.297 -29.485 1.00 94.62 180 ILE A CA 1
ATOM 1420 C C . ILE A 1 180 ? 4.496 4.616 -29.360 1.00 94.62 180 ILE A C 1
ATOM 1422 O O . ILE A 1 180 ? 4.074 5.736 -29.656 1.00 94.62 180 ILE A O 1
ATOM 1426 N N . ARG A 1 181 ? 3.707 3.650 -28.892 1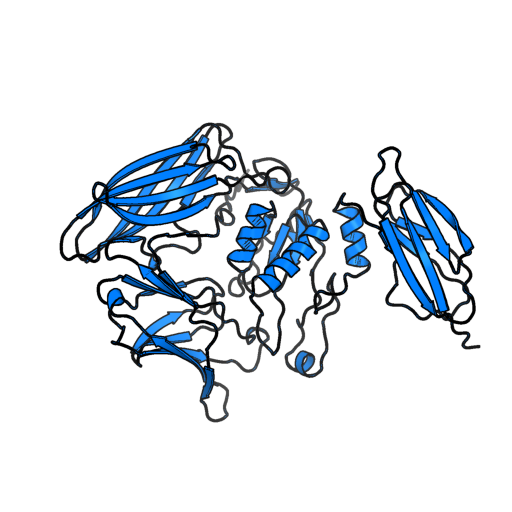.00 95.25 181 ARG A N 1
ATOM 1427 C CA . ARG A 1 181 ? 2.265 3.806 -28.685 1.00 95.25 181 ARG A CA 1
ATOM 1428 C C . ARG A 1 181 ? 1.959 3.889 -27.203 1.00 95.25 181 ARG A C 1
ATOM 1430 O O . ARG A 1 181 ? 2.386 3.041 -26.429 1.00 95.25 181 ARG A O 1
ATOM 1437 N N . ILE A 1 182 ? 1.204 4.908 -26.817 1.00 93.19 182 ILE A N 1
ATOM 1438 C CA . ILE A 1 182 ? 0.746 5.120 -25.446 1.00 93.19 182 ILE A CA 1
ATOM 1439 C C . ILE A 1 182 ? -0.774 5.121 -25.471 1.00 93.19 182 ILE A C 1
ATOM 1441 O O . ILE A 1 182 ? -1.379 5.888 -26.222 1.00 93.19 182 ILE A O 1
ATOM 1445 N N . ARG A 1 183 ? -1.397 4.273 -24.657 1.00 93.88 183 ARG A N 1
ATOM 1446 C CA . ARG A 1 183 ? -2.851 4.188 -24.500 1.00 93.88 183 ARG A CA 1
ATOM 1447 C C . ARG A 1 183 ? -3.191 4.235 -23.023 1.00 93.88 183 ARG A C 1
ATOM 1449 O O . ARG A 1 183 ? -2.642 3.479 -22.235 1.00 93.88 183 ARG A O 1
ATOM 1456 N N . LEU A 1 184 ? -4.086 5.133 -22.650 1.00 92.81 184 LEU A N 1
ATOM 1457 C CA . LEU A 1 184 ? -4.479 5.351 -21.269 1.00 92.81 184 LEU A CA 1
ATOM 1458 C C . LEU A 1 184 ? -5.939 4.962 -21.090 1.00 92.81 184 LEU A C 1
ATOM 1460 O O . LEU A 1 184 ? -6.804 5.516 -21.767 1.00 92.81 184 LEU A O 1
ATOM 1464 N N . PHE A 1 185 ? -6.211 4.050 -20.167 1.00 93.06 185 PHE A N 1
ATOM 1465 C CA . PHE A 1 185 ? -7.549 3.542 -19.886 1.00 93.06 185 PHE A CA 1
ATOM 1466 C C . PHE A 1 185 ? -8.018 3.954 -18.492 1.00 93.06 185 PHE A C 1
ATOM 1468 O O . PHE A 1 185 ? -7.219 3.980 -17.557 1.00 93.06 185 PHE A O 1
ATOM 1475 N N . ASP A 1 186 ? -9.302 4.277 -18.346 1.00 92.19 186 ASP A N 1
ATOM 1476 C CA . ASP A 1 186 ? -9.934 4.453 -17.033 1.00 92.19 186 ASP A CA 1
ATOM 1477 C C . ASP A 1 186 ? -10.249 3.096 -16.363 1.00 92.19 186 ASP A C 1
ATOM 1479 O O . ASP A 1 186 ? -10.039 2.027 -16.945 1.00 92.19 186 ASP A O 1
ATOM 1483 N N . HIS A 1 187 ? -10.787 3.124 -15.140 1.00 88.00 187 HIS A N 1
ATOM 1484 C CA . HIS A 1 187 ? -11.168 1.914 -14.396 1.00 88.00 187 HIS A CA 1
ATOM 1485 C C . HIS A 1 187 ? -12.262 1.061 -15.071 1.00 88.00 187 HIS A C 1
ATOM 1487 O O . HIS A 1 187 ? -12.411 -0.114 -14.740 1.00 88.00 187 HIS A O 1
ATOM 1493 N N . ASN A 1 188 ? -13.025 1.628 -16.011 1.00 91.56 188 ASN A N 1
ATOM 1494 C CA . ASN A 1 188 ? -14.043 0.926 -16.797 1.00 91.56 188 ASN A CA 1
ATOM 1495 C C . ASN A 1 188 ? -13.486 0.394 -18.129 1.00 91.56 188 ASN A C 1
ATOM 1497 O O . ASN A 1 188 ? -14.250 -0.118 -18.947 1.00 91.56 188 ASN A O 1
ATOM 1501 N N . ASN A 1 189 ? -12.170 0.498 -18.348 1.00 93.00 189 ASN A N 1
ATOM 1502 C CA . ASN A 1 189 ? -11.476 0.193 -19.599 1.00 93.00 189 ASN A CA 1
ATOM 1503 C C . ASN A 1 189 ? -11.865 1.095 -20.784 1.00 93.00 189 ASN A C 1
ATOM 1505 O O . ASN A 1 189 ? -11.649 0.721 -21.939 1.00 93.00 189 ASN A O 1
ATOM 1509 N N . ASN A 1 190 ? -12.392 2.296 -20.536 1.00 94.50 190 ASN A N 1
ATOM 1510 C CA . ASN A 1 190 ? -12.586 3.280 -21.597 1.00 94.50 190 ASN A CA 1
ATOM 1511 C C . ASN A 1 190 ? -11.258 3.967 -21.921 1.00 94.50 190 ASN A C 1
ATOM 1513 O O . ASN A 1 190 ? -10.496 4.317 -21.019 1.00 94.50 190 ASN A O 1
ATOM 1517 N N . LEU A 1 191 ? -10.997 4.210 -23.206 1.00 95.44 191 LEU A N 1
ATOM 1518 C CA . LEU A 1 191 ? -9.813 4.945 -23.647 1.00 95.44 191 LEU A CA 1
ATOM 1519 C C . LEU A 1 191 ? -9.945 6.432 -23.278 1.00 95.44 191 LEU A C 1
ATOM 1521 O O . LEU A 1 191 ? -10.764 7.150 -23.849 1.00 95.44 191 LEU A O 1
ATOM 1525 N N . ALA A 1 192 ? -9.124 6.888 -22.336 1.00 93.56 192 ALA A N 1
ATOM 1526 C CA . ALA A 1 192 ? -9.082 8.266 -21.857 1.00 93.56 192 ALA A CA 1
ATOM 1527 C C . ALA A 1 192 ? -8.166 9.158 -22.709 1.00 93.56 192 ALA A C 1
ATOM 1529 O O . ALA A 1 192 ? -8.480 10.324 -22.942 1.00 93.56 192 ALA A O 1
ATOM 1530 N N . ALA A 1 193 ? -7.038 8.619 -23.178 1.00 93.75 193 ALA A N 1
ATOM 1531 C CA . ALA A 1 193 ? -6.104 9.313 -24.061 1.00 93.75 193 ALA A CA 1
ATOM 1532 C C . ALA A 1 193 ? -5.230 8.309 -24.826 1.00 93.75 193 ALA A C 1
ATOM 1534 O O . ALA A 1 193 ? -5.009 7.187 -24.369 1.00 93.75 193 ALA A O 1
ATOM 1535 N N . SER A 1 194 ? -4.701 8.714 -25.980 1.00 95.50 194 SER A N 1
ATOM 1536 C CA . SER A 1 194 ? -3.726 7.912 -26.724 1.00 95.50 194 SER A CA 1
ATOM 1537 C C . SER A 1 194 ? -2.808 8.766 -27.589 1.00 95.50 194 SER A C 1
ATOM 1539 O O . SER A 1 194 ? -3.232 9.806 -28.091 1.00 95.50 194 SER A O 1
ATOM 1541 N N . LEU A 1 195 ? -1.591 8.283 -27.829 1.00 95.38 195 LEU A N 1
ATOM 1542 C CA . LEU A 1 195 ? -0.619 8.887 -28.737 1.00 95.38 195 LEU A CA 1
ATOM 1543 C C . LEU A 1 195 ? 0.201 7.797 -29.445 1.00 95.38 195 LEU A C 1
ATOM 1545 O O . LEU A 1 195 ? 0.465 6.745 -28.868 1.00 95.38 195 LEU A O 1
ATOM 1549 N N . SER A 1 196 ? 0.630 8.075 -30.674 1.00 95.25 196 SER A N 1
ATOM 1550 C CA . SER A 1 196 ? 1.676 7.338 -31.390 1.00 95.25 196 SER A CA 1
ATOM 1551 C C . SER A 1 196 ? 2.803 8.313 -31.738 1.00 95.25 196 SER A C 1
ATOM 1553 O O . SER A 1 196 ? 2.542 9.463 -32.107 1.00 95.25 196 SER A O 1
ATOM 1555 N N . ASN A 1 197 ? 4.047 7.877 -31.557 1.00 94.94 197 ASN A N 1
ATOM 1556 C CA . ASN A 1 197 ? 5.238 8.687 -31.763 1.00 94.94 197 ASN A CA 1
ATOM 1557 C C . ASN A 1 197 ? 6.327 7.865 -32.478 1.00 94.94 197 ASN A C 1
ATOM 1559 O O . ASN A 1 197 ? 7.012 7.069 -31.823 1.00 94.94 197 ASN A O 1
ATOM 1563 N N . PRO A 1 198 ? 6.534 8.067 -33.794 1.00 95.88 198 PRO A N 1
ATOM 1564 C CA . PRO A 1 198 ? 7.605 7.400 -34.519 1.00 95.88 198 PRO A CA 1
ATOM 1565 C C . PRO A 1 198 ? 8.973 7.907 -34.051 1.00 95.88 198 PRO A C 1
ATOM 1567 O O . PRO A 1 198 ? 9.207 9.112 -33.944 1.00 95.88 198 PRO A O 1
ATOM 1570 N N . LEU A 1 199 ? 9.899 6.983 -33.811 1.00 95.19 199 LEU A N 1
ATOM 1571 C CA . LEU A 1 199 ? 11.235 7.268 -33.306 1.00 95.19 199 LEU A CA 1
ATOM 1572 C C . LEU A 1 199 ? 12.278 6.400 -34.008 1.00 95.19 199 LEU A C 1
ATOM 1574 O O . LEU A 1 199 ? 12.131 5.185 -34.122 1.00 95.19 199 LEU A O 1
ATOM 1578 N N . ARG A 1 200 ? 13.372 7.023 -34.451 1.00 96.25 200 ARG A N 1
ATOM 1579 C CA . ARG A 1 200 ? 14.547 6.304 -34.949 1.00 96.25 200 ARG A CA 1
ATOM 1580 C C . ARG A 1 200 ? 15.511 6.049 -33.794 1.00 96.25 200 ARG A C 1
ATOM 1582 O O . ARG A 1 200 ? 16.038 7.003 -33.229 1.00 96.25 200 ARG A O 1
ATOM 1589 N N . LEU A 1 201 ? 15.755 4.781 -33.481 1.00 94.50 201 LEU A N 1
ATOM 1590 C CA . LEU A 1 201 ? 16.710 4.357 -32.461 1.00 94.50 201 LEU A CA 1
ATOM 1591 C C . LEU A 1 201 ? 18.060 4.065 -33.115 1.00 94.50 201 LEU A C 1
ATOM 1593 O O . LEU A 1 201 ? 18.135 3.276 -34.060 1.00 94.50 201 LEU A O 1
ATOM 1597 N N . GLN A 1 202 ? 19.126 4.678 -32.603 1.00 94.94 202 GLN A N 1
ATOM 1598 C CA . GLN A 1 202 ? 20.481 4.455 -33.110 1.00 94.94 202 GLN A CA 1
ATOM 1599 C C . GLN A 1 202 ? 20.989 3.062 -32.722 1.00 94.94 202 GLN A C 1
ATOM 1601 O O . GLN A 1 202 ? 20.706 2.583 -31.623 1.00 94.94 202 GLN A O 1
ATOM 1606 N N . SER A 1 203 ? 21.738 2.407 -33.607 1.00 92.62 203 SER A N 1
ATOM 1607 C CA . SER A 1 203 ? 22.328 1.085 -33.352 1.00 92.62 203 SER A CA 1
ATOM 1608 C C . SER A 1 203 ? 23.139 1.030 -32.054 1.00 92.62 203 SER A C 1
ATOM 1610 O O . SER A 1 203 ? 23.893 1.963 -31.772 1.00 92.62 203 SER A O 1
ATOM 1612 N N . ALA A 1 204 ? 23.059 -0.088 -31.328 1.00 89.06 204 ALA A N 1
ATOM 1613 C CA . ALA A 1 204 ? 23.880 -0.405 -30.157 1.00 89.06 204 ALA A CA 1
ATOM 1614 C C . ALA A 1 204 ? 23.922 0.718 -29.099 1.00 89.06 204 ALA A C 1
ATOM 1616 O O . ALA A 1 204 ? 24.974 1.005 -28.524 1.00 89.06 204 ALA A O 1
ATOM 1617 N N . SER A 1 205 ? 22.787 1.382 -28.865 1.00 90.38 205 SER A N 1
ATOM 1618 C CA . SER A 1 205 ? 22.709 2.582 -28.026 1.00 90.38 205 SER A CA 1
ATOM 1619 C C . SER A 1 205 ? 21.420 2.657 -27.206 1.00 90.38 205 SER A C 1
ATOM 1621 O O . SER A 1 205 ? 20.444 1.962 -27.494 1.00 90.38 205 SER A O 1
ATOM 1623 N N . SER A 1 206 ? 21.424 3.527 -26.195 1.00 89.12 206 SER A N 1
ATOM 1624 C CA . SER A 1 206 ? 20.250 3.880 -25.393 1.00 89.12 206 SER A CA 1
ATOM 1625 C C . SER A 1 206 ? 19.767 5.274 -25.783 1.00 89.12 206 SER A C 1
ATOM 1627 O O . SER A 1 206 ? 20.550 6.223 -25.789 1.00 89.12 206 SER A O 1
ATOM 1629 N N . SER A 1 207 ? 18.477 5.415 -26.079 1.00 89.81 207 SER A N 1
ATOM 1630 C CA . SER A 1 207 ? 17.839 6.691 -26.419 1.00 89.81 207 SER A CA 1
ATOM 1631 C C . SER A 1 207 ? 16.897 7.135 -25.301 1.00 89.81 207 SER A C 1
ATOM 1633 O O . SER A 1 207 ? 15.990 6.389 -24.935 1.00 89.81 207 SER A O 1
ATOM 1635 N N . ALA A 1 208 ? 17.084 8.350 -24.778 1.00 88.69 208 ALA A N 1
ATOM 1636 C CA . ALA A 1 208 ? 16.139 8.976 -23.852 1.00 88.69 208 ALA A CA 1
ATOM 1637 C C . ALA A 1 208 ? 15.006 9.659 -24.633 1.00 88.69 208 ALA A C 1
ATOM 1639 O O . ALA A 1 208 ? 15.260 10.364 -25.612 1.00 88.69 208 ALA A O 1
ATOM 1640 N N . VAL A 1 209 ? 13.765 9.448 -24.204 1.00 87.25 209 VAL A N 1
ATOM 1641 C CA . VAL A 1 209 ? 12.556 9.904 -24.894 1.00 87.25 209 VAL A CA 1
ATOM 1642 C C . VAL A 1 209 ? 11.612 10.524 -23.876 1.00 87.25 209 VAL A C 1
ATOM 1644 O O . VAL A 1 209 ? 11.334 9.915 -22.849 1.00 87.25 209 VAL A O 1
ATOM 1647 N N . GLU A 1 210 ? 11.088 11.708 -24.179 1.00 88.75 210 GLU A N 1
ATOM 1648 C CA . GLU A 1 210 ? 10.046 12.364 -23.388 1.00 88.75 210 GLU A CA 1
ATOM 1649 C C . GLU A 1 210 ? 8.843 12.662 -24.276 1.00 88.75 210 GLU A C 1
ATOM 1651 O O . GLU A 1 210 ? 8.956 13.332 -25.305 1.00 88.75 210 GLU A O 1
ATOM 1656 N N . ILE A 1 211 ? 7.682 12.155 -23.874 1.00 89.44 211 ILE A N 1
ATOM 1657 C CA . ILE A 1 211 ? 6.427 12.319 -24.597 1.00 89.44 211 ILE A CA 1
ATOM 1658 C C . ILE A 1 211 ? 5.411 12.988 -23.681 1.00 89.44 211 ILE A C 1
ATOM 1660 O O . ILE A 1 211 ? 5.146 12.514 -22.580 1.00 89.44 211 ILE A O 1
ATOM 1664 N N . LYS A 1 212 ? 4.786 14.066 -24.157 1.00 90.44 212 LYS A N 1
ATOM 1665 C CA . LYS A 1 212 ? 3.696 14.731 -23.436 1.00 90.44 212 LYS A CA 1
ATOM 1666 C C . LYS A 1 212 ? 2.347 14.185 -23.882 1.00 90.44 212 LYS A C 1
ATOM 1668 O O . LYS A 1 212 ? 2.044 14.204 -25.074 1.00 90.44 212 LYS A O 1
ATOM 1673 N N . LEU A 1 213 ? 1.534 13.754 -22.924 1.00 89.50 213 LEU A N 1
ATOM 1674 C CA . LEU A 1 213 ? 0.169 13.284 -23.147 1.00 89.50 213 LEU A CA 1
ATOM 1675 C C . LEU A 1 213 ? -0.807 14.171 -22.368 1.00 89.50 213 LEU A C 1
ATOM 1677 O O . LEU A 1 213 ? -0.734 14.250 -21.144 1.00 89.50 213 LEU A O 1
ATOM 1681 N N . ASN A 1 214 ? -1.717 14.832 -23.082 1.00 90.75 214 ASN A N 1
ATOM 1682 C CA . ASN A 1 214 ? -2.776 15.641 -22.483 1.00 90.75 214 ASN A CA 1
ATOM 1683 C C . ASN A 1 214 ? -4.028 14.790 -22.243 1.00 90.75 214 ASN A C 1
ATOM 1685 O O . ASN A 1 214 ? -4.432 14.012 -23.110 1.00 90.75 214 ASN A O 1
ATOM 1689 N N . ILE A 1 215 ? -4.643 14.961 -21.074 1.00 90.50 215 ILE A N 1
ATOM 1690 C CA . ILE A 1 215 ? -5.831 14.223 -20.648 1.00 90.50 215 ILE A CA 1
ATOM 1691 C C . ILE A 1 215 ? -6.929 15.230 -20.308 1.00 90.50 215 ILE A C 1
ATOM 1693 O O . ILE A 1 215 ? -6.826 15.918 -19.286 1.00 90.50 215 ILE A O 1
ATOM 1697 N N . PRO A 1 216 ? -7.983 15.336 -21.131 1.00 89.19 216 PRO A N 1
ATOM 1698 C CA . PRO A 1 216 ? -9.088 16.243 -20.865 1.00 89.19 216 PRO A CA 1
ATOM 1699 C C . PRO A 1 216 ? -10.023 15.675 -19.793 1.00 89.19 216 PRO A C 1
ATOM 1701 O O . PRO A 1 216 ? -10.340 14.488 -19.800 1.00 89.19 216 PRO A O 1
ATOM 1704 N N . ASN A 1 217 ? -10.527 16.546 -18.916 1.00 89.44 217 ASN A N 1
ATOM 1705 C CA . ASN A 1 217 ? -11.488 16.219 -17.853 1.00 89.44 217 ASN A CA 1
ATOM 1706 C C . ASN A 1 217 ? -11.089 14.976 -17.025 1.00 89.44 217 ASN A C 1
ATOM 1708 O O . ASN A 1 217 ? -11.851 14.006 -16.962 1.00 89.44 217 ASN A O 1
ATOM 1712 N N . PRO A 1 218 ? -9.894 14.976 -16.409 1.00 90.62 218 PRO A N 1
ATOM 1713 C CA . PRO A 1 218 ? -9.375 13.808 -15.710 1.00 90.62 218 PRO A CA 1
ATOM 1714 C C . PRO A 1 218 ? -10.194 13.493 -14.449 1.00 90.62 218 PRO A C 1
ATOM 1716 O O . PRO A 1 218 ? -10.625 14.388 -13.718 1.00 90.62 218 PRO A O 1
ATOM 1719 N N . ILE A 1 219 ? -10.359 12.204 -14.157 1.00 92.31 219 ILE A N 1
ATOM 1720 C CA . ILE A 1 219 ? -10.886 11.716 -12.882 1.00 92.31 219 ILE A CA 1
ATOM 1721 C C . ILE A 1 219 ? -9.715 11.655 -11.906 1.00 92.31 219 ILE A C 1
ATOM 1723 O O . ILE A 1 219 ? -8.832 10.807 -12.021 1.00 92.31 219 ILE A O 1
ATOM 1727 N N . LEU A 1 220 ? -9.699 12.573 -10.945 1.00 91.75 220 LEU A N 1
ATOM 1728 C CA . LEU A 1 220 ? -8.615 12.643 -9.974 1.00 91.75 220 LEU A CA 1
ATOM 1729 C C . LEU A 1 220 ? -8.748 11.548 -8.913 1.00 91.75 220 LEU A C 1
ATOM 1731 O O . LEU A 1 220 ? -9.845 11.257 -8.427 1.00 91.75 220 LEU A O 1
ATOM 1735 N N . TRP A 1 221 ? -7.604 11.003 -8.515 1.00 93.94 221 TRP A N 1
ATOM 1736 C CA . TRP A 1 221 ? -7.473 10.195 -7.315 1.00 93.94 221 TRP A CA 1
ATOM 1737 C C . TRP A 1 221 ? -7.693 11.101 -6.095 1.00 93.94 221 TRP A C 1
ATOM 1739 O O . TRP A 1 221 ? -7.006 12.111 -5.924 1.00 93.94 221 TRP A O 1
ATOM 1749 N N . GLN A 1 222 ? -8.671 10.762 -5.258 1.00 95.00 222 GLN A N 1
ATOM 1750 C CA . GLN A 1 222 ? -9.121 11.537 -4.096 1.00 95.00 222 GLN A CA 1
ATOM 1751 C C . GLN A 1 222 ? -9.085 10.678 -2.818 1.00 95.00 222 GLN A C 1
ATOM 1753 O O . GLN A 1 222 ? -10.016 10.685 -2.014 1.00 95.00 222 GLN A O 1
ATOM 1758 N N . GLY A 1 223 ? -8.017 9.902 -2.630 1.00 95.12 223 GLY A N 1
ATOM 1759 C CA . GLY A 1 223 ? -7.855 9.057 -1.450 1.00 95.12 223 GLY A CA 1
ATOM 1760 C C . GLY A 1 223 ? -8.969 8.026 -1.330 1.00 95.12 223 GLY A C 1
ATOM 1761 O O . GLY A 1 223 ? -9.457 7.511 -2.335 1.00 95.12 223 GLY A O 1
ATOM 1762 N N . GLN A 1 224 ? -9.403 7.750 -0.102 1.00 94.56 224 GLN A N 1
ATOM 1763 C CA . GLN A 1 224 ? -10.461 6.771 0.174 1.00 94.56 224 GLN A CA 1
ATOM 1764 C C . GLN A 1 224 ? -11.830 7.173 -0.409 1.00 94.56 224 GLN A C 1
ATOM 1766 O O . GLN A 1 224 ? -12.694 6.314 -0.560 1.00 94.56 224 GLN A O 1
ATOM 1771 N N . GLU A 1 225 ? -12.047 8.455 -0.739 1.00 94.88 225 GLU A N 1
ATOM 1772 C CA . GLU A 1 225 ? -13.292 8.927 -1.368 1.00 94.88 225 GLU A CA 1
ATOM 1773 C C . GLU A 1 225 ? -13.404 8.449 -2.822 1.00 94.88 225 GLU A C 1
ATOM 1775 O O . GLU A 1 225 ? -14.482 8.060 -3.267 1.00 94.88 225 GLU A O 1
ATOM 1780 N N . ASN A 1 226 ? -12.293 8.477 -3.562 1.00 95.25 226 ASN A N 1
ATOM 1781 C CA . ASN A 1 226 ? -12.235 8.034 -4.952 1.00 95.25 226 ASN A CA 1
ATOM 1782 C C . ASN A 1 226 ? -10.804 7.603 -5.318 1.00 95.25 226 ASN A C 1
ATOM 1784 O O . ASN A 1 226 ? -10.052 8.421 -5.857 1.00 95.25 226 ASN A O 1
ATOM 1788 N N . PRO A 1 227 ? -10.400 6.348 -5.057 1.00 94.50 227 PRO A N 1
ATOM 1789 C CA . PRO A 1 227 ? -9.055 5.858 -5.355 1.00 94.50 227 PRO A CA 1
ATOM 1790 C C . PRO A 1 227 ? -8.896 5.517 -6.849 1.00 94.50 227 PRO A C 1
ATOM 1792 O O . PRO A 1 227 ? -8.536 4.407 -7.229 1.00 94.50 227 PRO A O 1
ATOM 1795 N N . HIS A 1 228 ? -9.230 6.465 -7.727 1.00 93.38 228 HIS A N 1
ATOM 1796 C CA . HIS A 1 228 ? -9.250 6.247 -9.168 1.00 93.38 228 HIS A CA 1
ATOM 1797 C C . HIS A 1 228 ? -7.838 6.054 -9.731 1.00 93.38 228 HIS A C 1
ATOM 1799 O O . HIS A 1 228 ? -6.983 6.933 -9.596 1.00 93.38 228 HIS A O 1
ATOM 1805 N N . LEU A 1 229 ? -7.627 4.937 -10.428 1.00 90.81 229 LEU A N 1
ATOM 1806 C CA . LEU A 1 229 ? -6.390 4.619 -11.132 1.00 90.81 229 LEU A CA 1
ATOM 1807 C C . LEU A 1 229 ? -6.653 4.528 -12.632 1.00 90.81 229 LEU A C 1
ATOM 1809 O O . LEU A 1 229 ? -7.596 3.868 -13.071 1.00 90.81 229 LEU A O 1
ATOM 1813 N N . TYR A 1 230 ? -5.797 5.173 -13.416 1.00 90.81 230 TYR A N 1
ATOM 1814 C CA . TYR A 1 230 ? -5.711 4.932 -14.851 1.00 90.81 230 TYR A CA 1
ATOM 1815 C C . TYR A 1 230 ? -4.692 3.841 -15.144 1.00 90.81 230 TYR A C 1
ATOM 1817 O O . TYR A 1 230 ? -3.720 3.699 -14.413 1.00 90.81 230 TYR A O 1
ATOM 1825 N N . ARG A 1 231 ? -4.869 3.119 -16.247 1.00 90.06 231 ARG A N 1
ATOM 1826 C CA . ARG A 1 231 ? -3.924 2.120 -16.746 1.00 90.06 231 ARG A CA 1
ATOM 1827 C C . ARG A 1 231 ? -3.282 2.626 -18.032 1.00 90.06 231 ARG A C 1
ATOM 1829 O O . ARG A 1 231 ? -3.961 2.737 -19.050 1.00 90.06 231 ARG A O 1
ATOM 1836 N N . ALA A 1 232 ? -1.999 2.962 -17.981 1.00 88.50 232 ALA A N 1
ATOM 1837 C CA . ALA A 1 232 ? -1.202 3.321 -19.146 1.00 88.50 232 ALA A CA 1
ATOM 1838 C C . ALA A 1 232 ? -0.544 2.072 -19.732 1.00 88.50 232 ALA A C 1
ATOM 1840 O O . ALA A 1 232 ? 0.254 1.422 -19.067 1.00 88.50 232 ALA A O 1
ATOM 1841 N N . GLU A 1 233 ? -0.866 1.757 -20.978 1.00 90.50 233 GLU A N 1
ATOM 1842 C CA . GLU A 1 233 ? -0.143 0.802 -21.810 1.00 90.50 233 GLU A CA 1
ATOM 1843 C C . GLU A 1 233 ? 0.841 1.578 -22.691 1.00 90.50 233 GLU A C 1
ATOM 1845 O O . GLU A 1 233 ? 0.436 2.458 -23.454 1.00 90.50 233 GLU A O 1
ATOM 1850 N N . ILE A 1 234 ? 2.128 1.266 -22.575 1.00 88.75 234 ILE A N 1
ATOM 1851 C CA . ILE A 1 234 ? 3.224 1.875 -23.331 1.00 88.75 234 ILE A CA 1
ATOM 1852 C C . ILE A 1 234 ? 3.889 0.762 -24.133 1.00 88.75 234 ILE A C 1
ATOM 1854 O O . ILE A 1 234 ? 4.377 -0.212 -23.569 1.00 88.75 234 ILE A O 1
ATOM 1858 N N . GLU A 1 235 ? 3.917 0.888 -25.450 1.00 91.50 235 GLU A N 1
ATOM 1859 C CA . GLU A 1 235 ? 4.317 -0.186 -26.354 1.00 91.50 235 GLU A CA 1
ATOM 1860 C C . GLU A 1 235 ? 5.321 0.318 -27.388 1.00 91.50 235 GLU A C 1
ATOM 1862 O O . GLU A 1 235 ? 5.188 1.430 -27.900 1.00 91.50 235 GLU A O 1
ATOM 1867 N N . ILE A 1 236 ? 6.298 -0.519 -27.729 1.00 90.88 236 ILE A N 1
ATOM 1868 C CA . ILE A 1 236 ? 7.232 -0.285 -28.832 1.00 90.88 236 ILE A CA 1
ATOM 1869 C C . ILE A 1 236 ? 6.853 -1.224 -29.968 1.00 90.88 236 ILE A C 1
ATOM 1871 O O . ILE A 1 236 ? 6.904 -2.443 -29.807 1.00 90.88 236 ILE A O 1
ATOM 1875 N N . TRP A 1 237 ? 6.506 -0.660 -31.118 1.00 94.31 237 TRP A N 1
ATOM 1876 C CA . TRP A 1 237 ? 6.126 -1.416 -32.305 1.00 94.31 237 TRP A CA 1
ATOM 1877 C C . TRP A 1 237 ? 7.127 -1.210 -33.438 1.00 94.31 237 TRP A C 1
ATOM 1879 O O . TRP A 1 237 ? 7.554 -0.088 -33.700 1.00 94.31 237 TRP A O 1
ATOM 1889 N N . GLU A 1 238 ? 7.441 -2.274 -34.167 1.00 93.38 238 GLU A N 1
ATOM 1890 C CA . GLU A 1 238 ? 8.000 -2.185 -35.515 1.00 93.38 238 GLU A CA 1
ATOM 1891 C C . GLU A 1 238 ? 6.957 -2.735 -36.487 1.00 93.38 238 GLU A C 1
ATOM 1893 O O . GLU A 1 238 ? 6.647 -3.924 -36.492 1.00 93.38 238 GLU A O 1
ATOM 1898 N N . ASN A 1 239 ? 6.377 -1.858 -37.308 1.00 90.44 239 ASN A N 1
ATOM 1899 C CA . ASN A 1 239 ? 5.238 -2.197 -38.164 1.00 90.44 239 ASN A CA 1
ATOM 1900 C C . ASN A 1 239 ? 4.060 -2.792 -37.349 1.00 90.44 239 ASN A C 1
ATOM 1902 O O . ASN A 1 239 ? 3.408 -2.070 -36.590 1.00 90.44 239 ASN A O 1
ATOM 1906 N N . GLU A 1 240 ? 3.788 -4.091 -37.510 1.00 90.19 240 GLU A N 1
ATOM 1907 C CA . GLU A 1 240 ? 2.745 -4.850 -36.800 1.00 90.19 240 GLU A CA 1
ATOM 1908 C C . GLU A 1 240 ? 3.317 -5.799 -35.732 1.00 90.19 240 GLU A C 1
ATOM 1910 O O . GLU A 1 240 ? 2.574 -6.579 -35.140 1.00 90.19 240 GLU A O 1
ATOM 1915 N N . GLU A 1 241 ? 4.623 -5.747 -35.458 1.00 89.38 241 GLU A N 1
ATOM 1916 C CA . GLU A 1 241 ? 5.259 -6.544 -34.412 1.00 89.38 241 GLU A CA 1
ATOM 1917 C C . GLU A 1 241 ? 5.426 -5.722 -33.128 1.00 89.38 241 GLU A C 1
ATOM 1919 O O . GLU A 1 241 ? 6.095 -4.687 -33.113 1.00 89.38 241 GLU A O 1
ATOM 1924 N N . LEU A 1 242 ? 4.832 -6.200 -32.031 1.00 87.00 242 LEU A N 1
ATOM 1925 C CA . LEU A 1 242 ? 5.079 -5.668 -30.693 1.00 87.00 242 LEU A CA 1
ATOM 1926 C C . LEU A 1 242 ? 6.455 -6.143 -30.213 1.00 87.00 242 LEU A C 1
ATOM 1928 O O . LEU A 1 242 ? 6.656 -7.346 -30.028 1.00 87.00 242 LEU A O 1
ATOM 1932 N N . LEU A 1 243 ? 7.380 -5.209 -29.993 1.00 85.88 243 LEU A N 1
ATOM 1933 C CA . LEU A 1 243 ? 8.764 -5.483 -29.600 1.00 85.88 243 LEU A CA 1
ATOM 1934 C C . LEU A 1 243 ? 8.959 -5.509 -28.079 1.00 85.88 243 LEU A C 1
ATOM 1936 O O . LEU A 1 243 ? 9.643 -6.390 -27.565 1.00 85.88 243 LEU A O 1
ATOM 1940 N N . ASP A 1 244 ? 8.356 -4.568 -27.357 1.00 84.06 244 ASP A N 1
ATOM 1941 C CA . ASP A 1 244 ? 8.361 -4.522 -25.891 1.00 84.06 244 ASP A CA 1
ATOM 1942 C C . ASP A 1 244 ? 7.151 -3.721 -25.406 1.00 84.06 244 ASP A C 1
ATOM 1944 O O . ASP A 1 244 ? 6.604 -2.892 -26.141 1.00 84.06 244 ASP A O 1
ATOM 1948 N N . ASN A 1 245 ? 6.733 -3.952 -24.166 1.00 83.88 245 ASN A N 1
ATOM 1949 C CA . ASN A 1 245 ? 5.626 -3.228 -23.560 1.00 83.88 245 ASN A CA 1
ATOM 1950 C C . ASN A 1 245 ? 5.844 -2.991 -22.064 1.00 83.88 245 ASN A C 1
ATOM 1952 O O . ASN A 1 245 ? 6.538 -3.745 -21.387 1.00 83.88 245 ASN A O 1
ATOM 1956 N N . LEU A 1 246 ? 5.215 -1.940 -21.551 1.00 79.88 246 LEU A N 1
ATOM 1957 C CA . LEU A 1 246 ? 5.081 -1.644 -20.134 1.00 79.88 246 LEU A CA 1
ATOM 1958 C C . LEU A 1 246 ? 3.626 -1.294 -19.853 1.00 79.88 246 LEU A C 1
ATOM 1960 O O . LEU A 1 246 ? 2.999 -0.555 -20.612 1.00 79.88 246 LEU A O 1
ATOM 1964 N N . THR A 1 247 ? 3.121 -1.774 -18.727 1.00 80.12 247 THR A N 1
ATOM 1965 C CA . THR A 1 247 ? 1.880 -1.270 -18.144 1.00 80.12 247 THR A CA 1
ATOM 1966 C C . THR A 1 247 ? 2.228 -0.488 -16.881 1.00 80.12 247 THR A C 1
ATOM 1968 O O . THR A 1 247 ? 3.147 -0.870 -16.162 1.00 80.12 247 THR A O 1
ATOM 1971 N N . GLN A 1 248 ? 1.546 0.624 -16.619 1.00 78.31 248 GLN A N 1
ATOM 1972 C CA . GLN A 1 248 ? 1.687 1.377 -15.371 1.00 78.31 248 GLN A CA 1
ATOM 1973 C C . GLN A 1 248 ? 0.323 1.890 -14.914 1.00 78.31 248 GLN A C 1
ATOM 1975 O O . GLN A 1 248 ? -0.450 2.420 -15.716 1.00 78.31 248 GLN A O 1
ATOM 1980 N N . LEU A 1 249 ? 0.027 1.747 -13.622 1.00 83.69 249 LEU A N 1
ATOM 1981 C CA . LEU A 1 249 ? -1.125 2.398 -13.008 1.00 83.69 249 LEU A CA 1
ATOM 1982 C C . LEU A 1 249 ? -0.767 3.835 -12.612 1.00 83.69 249 LEU A C 1
ATOM 1984 O O . LEU A 1 249 ? 0.338 4.094 -12.148 1.00 83.69 249 LEU A O 1
ATOM 1988 N N . ILE A 1 250 ? -1.686 4.776 -12.829 1.00 86.12 250 ILE A N 1
ATOM 1989 C CA . ILE A 1 250 ? -1.465 6.207 -12.595 1.00 86.12 250 ILE A CA 1
ATOM 1990 C C . ILE A 1 250 ? -2.590 6.761 -11.722 1.00 86.12 250 ILE A C 1
ATOM 1992 O O . ILE A 1 250 ? -3.747 6.856 -12.146 1.00 86.12 250 ILE A O 1
ATOM 1996 N N . ALA A 1 251 ? -2.220 7.199 -10.522 1.00 88.12 251 ALA A N 1
ATOM 1997 C CA . ALA A 1 251 ? -3.074 7.923 -9.589 1.00 88.12 251 ALA A CA 1
ATOM 1998 C C . ALA A 1 251 ? -2.903 9.443 -9.768 1.00 88.12 251 ALA A C 1
ATOM 2000 O O . ALA A 1 251 ? -2.025 10.064 -9.161 1.00 88.12 251 ALA A O 1
ATOM 2001 N N . MET A 1 252 ? -3.753 10.063 -10.593 1.00 89.06 252 MET A N 1
ATOM 2002 C CA . MET A 1 252 ? -3.670 11.500 -10.892 1.00 89.06 252 MET A CA 1
ATOM 2003 C C . MET A 1 252 ? -4.153 12.349 -9.719 1.00 89.06 252 MET A C 1
ATOM 2005 O O . MET A 1 252 ? -5.352 12.407 -9.449 1.00 89.06 252 MET A O 1
ATOM 2009 N N . ARG A 1 253 ? -3.230 13.029 -9.036 1.00 89.19 253 ARG A N 1
ATOM 2010 C CA . ARG A 1 253 ? -3.530 13.887 -7.881 1.00 89.19 253 ARG A CA 1
ATOM 2011 C C . ARG A 1 253 ? -2.506 15.005 -7.716 1.00 89.19 253 ARG A C 1
ATOM 2013 O O . ARG A 1 253 ? -1.361 14.859 -8.135 1.00 89.19 253 ARG A O 1
ATOM 2020 N N . SER A 1 254 ? -2.908 16.101 -7.081 1.00 87.12 254 SER A N 1
ATOM 2021 C CA . SER A 1 254 ? -1.987 17.042 -6.440 1.00 87.12 254 SER A CA 1
ATOM 2022 C C . SER A 1 254 ? -2.090 16.918 -4.930 1.00 87.12 254 SER A C 1
ATOM 2024 O O . SER A 1 254 ? -3.175 16.736 -4.379 1.00 87.12 254 SER A O 1
ATOM 2026 N N . SER A 1 255 ? -0.962 17.088 -4.252 1.00 86.94 255 SER A N 1
ATOM 2027 C CA . SER A 1 255 ? -0.928 17.269 -2.807 1.00 86.94 255 SER A CA 1
ATOM 2028 C C . SER A 1 255 ? -0.102 18.491 -2.448 1.00 86.94 255 SER A C 1
ATOM 2030 O O . SER A 1 255 ? 0.979 18.704 -2.997 1.00 86.94 255 SER A O 1
ATOM 2032 N N . THR A 1 256 ? -0.609 19.290 -1.519 1.00 87.75 256 THR A N 1
ATOM 2033 C CA . THR A 1 256 ? 0.113 20.427 -0.941 1.00 87.75 256 THR A CA 1
ATOM 2034 C C . THR A 1 256 ? -0.072 20.434 0.570 1.00 87.75 256 THR A C 1
ATOM 2036 O O . THR A 1 256 ? -0.910 19.713 1.111 1.00 87.75 256 THR A O 1
ATOM 2039 N N . TYR A 1 257 ? 0.721 21.247 1.257 1.00 85.44 257 TYR A N 1
ATOM 2040 C CA . TYR A 1 257 ? 0.594 21.469 2.689 1.00 85.44 257 TYR A CA 1
ATOM 2041 C C . TYR A 1 257 ? 0.280 22.936 2.962 1.00 85.44 257 TYR A C 1
ATOM 2043 O O . TYR A 1 257 ? 0.905 23.837 2.397 1.00 85.44 257 TYR A O 1
ATOM 2051 N N . ASP A 1 258 ? -0.668 23.161 3.863 1.00 88.94 258 ASP A N 1
ATOM 2052 C CA . ASP A 1 258 ? -0.971 24.463 4.432 1.00 88.94 258 ASP A CA 1
ATOM 2053 C C . ASP A 1 258 ? -0.705 24.441 5.951 1.00 88.94 258 ASP A C 1
ATOM 2055 O O . ASP A 1 258 ? -1.238 23.573 6.644 1.00 88.94 258 ASP A O 1
ATOM 2059 N N . PRO A 1 259 ? 0.048 25.410 6.510 1.00 86.19 259 PRO A N 1
ATOM 2060 C CA . PRO A 1 259 ? 0.397 25.430 7.935 1.00 86.19 259 PRO A CA 1
ATOM 2061 C C . PRO A 1 259 ? -0.777 25.451 8.917 1.00 86.19 259 PRO A C 1
ATOM 2063 O O . PRO A 1 259 ? -0.599 25.152 10.093 1.00 86.19 259 PRO A O 1
ATOM 2066 N N . THR A 1 260 ? -1.962 25.861 8.466 1.00 89.25 260 THR A N 1
ATOM 2067 C CA . THR A 1 260 ? -3.162 25.973 9.305 1.00 89.25 260 THR A CA 1
ATOM 2068 C C . THR A 1 260 ? -4.173 24.872 9.029 1.00 89.25 260 THR A C 1
ATOM 2070 O O . THR A 1 260 ? -4.864 24.433 9.945 1.00 89.25 260 THR A O 1
ATOM 2073 N N . LYS A 1 261 ? -4.265 24.426 7.776 1.00 88.88 261 LYS A N 1
ATOM 2074 C CA . LYS A 1 261 ? -5.253 23.438 7.338 1.00 88.88 261 LYS A CA 1
ATOM 2075 C C . LYS A 1 261 ? -4.710 22.018 7.281 1.00 88.88 261 LYS A C 1
ATOM 2077 O O . LYS A 1 261 ? -5.504 21.081 7.280 1.00 88.88 261 LYS A O 1
ATOM 2082 N N . GLY A 1 262 ? -3.392 21.856 7.249 1.00 90.88 262 GLY A N 1
ATOM 2083 C CA . GLY A 1 262 ? -2.752 20.557 7.134 1.00 90.88 262 GLY A CA 1
ATOM 2084 C C . GLY A 1 262 ? -2.556 20.111 5.696 1.00 90.88 262 GLY A C 1
ATOM 2085 O O . GLY A 1 262 ? -2.235 20.907 4.810 1.00 90.88 262 GLY A O 1
ATOM 2086 N N . PHE A 1 263 ? -2.734 18.811 5.479 1.00 92.44 263 PHE A N 1
ATOM 2087 C CA . PHE A 1 263 ? -2.611 18.181 4.171 1.00 92.44 263 PHE A CA 1
ATOM 2088 C C . PHE A 1 263 ? -3.797 18.543 3.266 1.00 92.44 263 PHE A C 1
ATOM 2090 O O . PHE A 1 263 ? -4.965 18.436 3.655 1.00 92.44 263 PHE A O 1
ATOM 2097 N N . LEU A 1 264 ? -3.492 18.965 2.040 1.00 91.88 264 LEU A N 1
ATOM 2098 C CA . LEU A 1 264 ? -4.473 19.279 1.009 1.00 91.88 264 LEU A CA 1
ATOM 2099 C C . LEU A 1 264 ? -4.325 18.296 -0.156 1.00 91.88 264 LEU A C 1
ATOM 2101 O O . LEU A 1 264 ? -3.263 18.235 -0.771 1.00 91.88 264 LEU A O 1
ATOM 2105 N N . LEU A 1 265 ? -5.401 17.587 -0.500 1.00 93.06 265 LEU A N 1
ATOM 2106 C CA . LEU A 1 265 ? -5.487 16.683 -1.649 1.00 93.06 265 LEU A CA 1
ATOM 2107 C C . LEU A 1 265 ? -6.402 17.289 -2.717 1.00 93.06 265 LEU A C 1
ATOM 2109 O O . LEU A 1 265 ? -7.593 17.498 -2.471 1.00 93.06 265 LEU A O 1
ATOM 2113 N N . ASN A 1 266 ? -5.861 17.563 -3.905 1.00 91.69 266 ASN A N 1
ATOM 2114 C CA . ASN A 1 266 ? -6.557 18.263 -4.992 1.00 91.69 266 ASN A CA 1
ATOM 2115 C C . ASN A 1 266 ? -7.187 19.590 -4.517 1.00 91.69 266 ASN A C 1
ATOM 2117 O O . ASN A 1 266 ? -8.367 19.866 -4.754 1.00 91.69 266 ASN A O 1
ATOM 2121 N N . ASP A 1 267 ? -6.392 20.380 -3.787 1.00 90.19 267 ASP A N 1
ATOM 2122 C CA . ASP A 1 267 ? -6.753 21.661 -3.155 1.00 90.19 267 ASP A CA 1
ATOM 2123 C C . ASP A 1 267 ? -7.859 21.590 -2.079 1.00 90.19 267 ASP A C 1
ATOM 2125 O O . ASP A 1 267 ? -8.355 22.627 -1.626 1.00 90.19 267 ASP A O 1
ATOM 2129 N N . LYS A 1 268 ? -8.261 20.388 -1.647 1.00 92.75 268 LYS A N 1
ATOM 2130 C CA . LYS A 1 268 ? -9.231 20.178 -0.561 1.00 92.75 268 LYS A CA 1
ATOM 2131 C C . LYS A 1 268 ? -8.537 19.690 0.702 1.00 92.75 268 LYS A C 1
ATOM 2133 O O . LYS A 1 268 ? -7.635 18.866 0.621 1.00 92.75 268 LYS A O 1
ATOM 2138 N N . GLU A 1 269 ? -8.996 20.156 1.861 1.00 94.88 269 GLU A N 1
ATOM 2139 C CA . GLU A 1 269 ? -8.540 19.643 3.157 1.00 94.88 269 GLU A CA 1
ATOM 2140 C C . GLU A 1 269 ? -8.776 18.137 3.238 1.00 94.88 269 GLU A C 1
ATOM 2142 O O . GLU A 1 269 ? -9.881 17.656 2.975 1.00 94.88 269 GLU A O 1
ATOM 2147 N N . TYR A 1 270 ? -7.727 17.402 3.587 1.00 95.62 270 TYR A N 1
ATOM 2148 C CA . TYR A 1 270 ? -7.770 15.957 3.732 1.00 95.62 270 TYR A CA 1
ATOM 2149 C C . TYR A 1 270 ? -7.074 15.589 5.047 1.00 95.62 270 TYR A C 1
ATOM 2151 O O . TYR A 1 270 ? -5.873 15.312 5.051 1.00 95.62 270 TYR A O 1
ATOM 2159 N N . PRO A 1 271 ? -7.805 15.652 6.181 1.00 95.19 271 PRO A N 1
ATOM 2160 C CA . PRO A 1 271 ? -7.257 15.334 7.494 1.00 95.19 271 PRO A CA 1
ATOM 2161 C C . PRO A 1 271 ? -6.657 13.929 7.510 1.00 95.19 271 PRO A C 1
ATOM 2163 O O . PRO A 1 271 ? -7.298 12.964 7.072 1.00 95.19 271 PRO A O 1
ATOM 2166 N N . LEU A 1 272 ? -5.429 13.821 8.007 1.00 95.56 272 LEU A N 1
ATOM 2167 C CA . LEU A 1 272 ? -4.706 12.557 8.039 1.00 95.56 272 LEU A CA 1
ATOM 2168 C C . LEU A 1 272 ? -5.030 11.806 9.329 1.00 95.56 272 LEU A C 1
ATOM 2170 O O . LEU A 1 272 ? -5.085 12.389 10.405 1.00 95.56 272 LEU A O 1
ATOM 2174 N N . ARG A 1 273 ? -5.242 10.503 9.201 1.00 97.44 273 ARG A N 1
ATOM 2175 C CA . ARG A 1 273 ? -5.326 9.507 10.267 1.00 97.44 273 ARG A CA 1
ATOM 2176 C C . ARG A 1 273 ? -4.132 8.599 10.054 1.00 97.44 273 ARG A C 1
ATOM 2178 O O . ARG A 1 273 ? -4.205 7.671 9.241 1.00 97.44 273 ARG A O 1
ATOM 2185 N N . LEU A 1 274 ? -3.025 9.000 10.668 1.00 95.62 274 LEU A N 1
ATOM 2186 C CA . LEU A 1 274 ? -1.686 8.503 10.389 1.00 95.62 274 LEU A CA 1
ATOM 2187 C C . LEU A 1 274 ? -1.278 7.458 11.422 1.00 95.62 274 LEU A C 1
ATOM 2189 O O . LEU A 1 274 ? -1.472 7.648 12.624 1.00 95.62 274 LEU A O 1
ATOM 2193 N N . VAL A 1 275 ? -0.666 6.380 10.950 1.00 94.62 275 VAL A N 1
ATOM 2194 C CA . VAL A 1 275 ? -0.012 5.384 11.798 1.00 94.62 275 VAL A CA 1
ATOM 2195 C C . VAL A 1 275 ? 1.313 4.969 11.159 1.00 94.62 275 VAL A C 1
ATOM 2197 O O . VAL A 1 275 ? 1.408 4.881 9.930 1.00 94.62 275 VAL A O 1
ATOM 2200 N N . ASP A 1 276 ? 2.324 4.731 11.988 1.00 91.50 276 ASP A N 1
ATOM 2201 C CA . ASP A 1 276 ? 3.603 4.187 11.542 1.00 91.50 276 ASP A CA 1
ATOM 2202 C C . ASP A 1 276 ? 3.493 2.677 11.368 1.00 91.50 276 ASP A C 1
ATOM 2204 O O . ASP A 1 276 ? 2.894 1.976 12.188 1.00 91.50 276 ASP A O 1
ATOM 2208 N N . CYS A 1 277 ? 4.079 2.160 10.296 1.00 89.88 277 CYS A N 1
ATOM 2209 C CA . CYS A 1 277 ? 4.028 0.751 9.957 1.00 89.88 277 CYS A CA 1
ATOM 2210 C C . CYS A 1 277 ? 5.432 0.261 9.603 1.00 89.88 277 CYS A C 1
ATOM 2212 O O . CYS A 1 277 ? 5.986 0.627 8.568 1.00 89.88 277 CYS A O 1
ATOM 2214 N N . ALA A 1 278 ? 5.983 -0.592 10.463 1.00 84.19 278 ALA A N 1
ATOM 2215 C CA . ALA A 1 278 ? 7.229 -1.304 10.217 1.00 84.19 278 ALA A CA 1
ATOM 2216 C C . ALA A 1 278 ? 6.935 -2.741 9.754 1.00 84.19 278 ALA A C 1
ATOM 2218 O O . ALA A 1 278 ? 6.015 -3.374 10.298 1.00 84.19 278 ALA A O 1
ATOM 2219 N N . PRO A 1 279 ? 7.709 -3.300 8.806 1.00 81.06 279 PRO A N 1
ATOM 2220 C CA . PRO A 1 279 ? 7.628 -4.720 8.487 1.00 81.06 279 PRO A CA 1
ATOM 2221 C C . PRO A 1 279 ? 7.951 -5.584 9.708 1.00 81.06 279 PRO A C 1
ATOM 2223 O O . PRO A 1 279 ? 8.643 -5.167 10.640 1.00 81.06 279 PRO A O 1
ATOM 2226 N N . LEU A 1 280 ? 7.455 -6.818 9.704 1.00 80.94 280 LEU A N 1
ATOM 2227 C CA . LEU A 1 280 ? 7.828 -7.799 10.716 1.00 80.94 280 LEU A CA 1
ATOM 2228 C C . LEU A 1 280 ? 9.329 -8.100 10.608 1.00 80.94 280 LEU A C 1
ATOM 2230 O O . LEU A 1 280 ? 9.839 -8.336 9.514 1.00 80.94 280 LEU A O 1
ATOM 2234 N N . ILE A 1 281 ? 10.015 -8.148 11.744 1.00 76.12 281 ILE A N 1
ATOM 2235 C CA . ILE A 1 281 ? 11.355 -8.727 11.846 1.00 76.12 281 ILE A CA 1
ATOM 2236 C C . ILE A 1 281 ? 11.182 -10.188 12.272 1.00 76.12 281 ILE A C 1
ATOM 2238 O O . ILE A 1 281 ? 10.231 -10.546 12.957 1.00 76.12 281 ILE A O 1
ATOM 2242 N N . LYS A 1 282 ? 12.026 -11.090 11.792 1.00 71.19 282 LYS A N 1
ATOM 2243 C CA . LYS A 1 282 ? 12.060 -12.474 12.258 1.00 71.19 282 LYS A CA 1
ATOM 2244 C C . LYS A 1 282 ? 13.464 -13.011 12.068 1.00 71.19 282 LYS A C 1
ATOM 2246 O O . LYS A 1 282 ? 14.047 -12.840 11.002 1.00 71.19 282 LYS A O 1
ATOM 2251 N N . ASP A 1 283 ? 14.008 -13.645 13.103 1.00 68.56 283 ASP A N 1
ATOM 2252 C CA . ASP A 1 283 ? 15.354 -14.231 13.075 1.00 68.56 283 ASP A CA 1
ATOM 2253 C C . ASP A 1 283 ? 16.448 -13.217 12.650 1.00 68.56 283 ASP A C 1
ATOM 2255 O O . ASP A 1 283 ? 17.427 -13.572 11.996 1.00 68.56 283 ASP A O 1
ATOM 2259 N N . GLY A 1 284 ? 16.278 -11.936 13.016 1.00 62.88 284 GLY A N 1
ATOM 2260 C CA . GLY A 1 284 ? 17.221 -10.852 12.700 1.00 62.88 284 GLY A CA 1
ATOM 2261 C C . GLY A 1 284 ? 17.151 -10.314 11.264 1.00 62.88 284 GLY A C 1
ATOM 2262 O O . GLY A 1 284 ? 18.067 -9.608 10.837 1.00 62.88 284 GLY A O 1
ATOM 2263 N N . ALA A 1 285 ? 16.092 -10.633 10.514 1.00 66.81 285 ALA A N 1
ATOM 2264 C CA . ALA A 1 285 ? 15.857 -10.130 9.164 1.00 66.81 285 ALA A CA 1
ATOM 2265 C C . ALA A 1 285 ? 14.435 -9.583 9.007 1.00 66.81 285 ALA A C 1
ATOM 2267 O O . ALA A 1 285 ? 13.490 -10.083 9.618 1.00 66.81 285 ALA A O 1
ATOM 2268 N N . TYR A 1 286 ? 14.265 -8.578 8.152 1.00 75.56 286 TYR A N 1
ATOM 2269 C CA . TYR A 1 286 ? 12.928 -8.120 7.786 1.00 75.56 286 TYR A CA 1
ATOM 2270 C C . TYR A 1 286 ? 12.222 -9.143 6.890 1.00 75.56 286 TYR A C 1
ATOM 2272 O O . TYR A 1 286 ? 12.798 -9.667 5.934 1.00 75.56 286 TYR A O 1
ATOM 2280 N N . VAL A 1 287 ? 10.944 -9.380 7.164 1.00 72.69 287 VAL A N 1
ATOM 2281 C CA . VAL A 1 287 ? 10.089 -10.280 6.393 1.00 72.69 287 VAL A CA 1
ATOM 2282 C C . VAL A 1 287 ? 9.320 -9.477 5.350 1.00 72.69 287 VAL A C 1
ATOM 2284 O O . VAL A 1 287 ? 8.418 -8.715 5.687 1.00 72.69 287 VAL A O 1
ATOM 2287 N N . PHE A 1 288 ? 9.635 -9.707 4.076 1.00 72.75 288 PHE A N 1
ATOM 2288 C CA . PHE A 1 288 ? 8.881 -9.180 2.938 1.00 72.75 288 PHE A CA 1
ATOM 2289 C C . PHE A 1 288 ? 8.219 -10.334 2.195 1.00 72.75 288 PHE A C 1
ATOM 2291 O O . PHE A 1 288 ? 8.879 -11.121 1.522 1.00 72.75 288 PHE A O 1
ATOM 2298 N N . SER A 1 289 ? 6.904 -10.444 2.343 1.00 77.44 289 SER A N 1
ATOM 2299 C CA . SER A 1 289 ? 6.063 -11.370 1.583 1.00 77.44 289 SER A CA 1
ATOM 2300 C C . SER A 1 289 ? 4.733 -10.688 1.303 1.00 77.44 289 SER A C 1
ATOM 2302 O O . SER A 1 289 ? 4.323 -9.806 2.061 1.00 77.44 289 SER A O 1
ATOM 2304 N N . ARG A 1 290 ? 4.039 -11.102 0.239 1.00 81.94 290 ARG A N 1
ATOM 2305 C CA . ARG A 1 290 ? 2.730 -10.521 -0.095 1.00 81.94 290 ARG A CA 1
ATOM 2306 C C . ARG A 1 290 ? 1.725 -10.753 1.026 1.00 81.94 290 ARG A C 1
ATOM 2308 O O . ARG A 1 290 ? 0.949 -9.863 1.338 1.00 81.94 290 ARG A O 1
ATOM 2315 N N . GLU A 1 291 ? 1.795 -11.910 1.674 1.00 86.50 291 GLU A N 1
ATOM 2316 C CA . GLU A 1 291 ? 0.948 -12.269 2.807 1.00 86.50 291 GLU A CA 1
ATOM 2317 C C . GLU A 1 291 ? 1.202 -11.357 4.014 1.00 86.50 291 GLU A C 1
ATOM 2319 O O . GLU A 1 291 ? 0.257 -10.948 4.690 1.00 86.50 291 GLU A O 1
ATOM 2324 N N . GLN A 1 292 ? 2.471 -11.024 4.278 1.00 86.44 292 GLN A N 1
ATOM 2325 C CA . GLN A 1 292 ? 2.846 -10.088 5.337 1.00 86.44 292 GLN A CA 1
ATOM 2326 C C . GLN A 1 292 ? 2.362 -8.671 5.026 1.00 86.44 292 GLN A C 1
ATOM 2328 O O . GLN A 1 292 ? 1.754 -8.036 5.888 1.00 86.44 292 GLN A O 1
ATOM 2333 N N . ASP A 1 293 ? 2.598 -8.206 3.801 1.00 88.44 293 ASP A N 1
ATOM 2334 C CA . ASP A 1 293 ? 2.187 -6.881 3.346 1.00 88.44 293 ASP A CA 1
ATOM 2335 C C . ASP A 1 293 ? 0.662 -6.729 3.391 1.00 88.44 293 ASP A C 1
ATOM 2337 O O . ASP A 1 293 ? 0.162 -5.750 3.940 1.00 88.44 293 ASP A O 1
ATOM 2341 N N . ASP A 1 294 ? -0.085 -7.723 2.894 1.00 93.25 294 ASP A N 1
ATOM 2342 C CA . ASP A 1 294 ? -1.547 -7.755 2.972 1.00 93.25 294 ASP A CA 1
ATOM 2343 C C . ASP A 1 294 ? -2.013 -7.675 4.428 1.00 93.25 294 ASP A C 1
ATOM 2345 O O . ASP A 1 294 ? -2.857 -6.846 4.778 1.00 93.25 294 ASP A O 1
ATOM 2349 N N . ARG A 1 295 ? -1.459 -8.525 5.302 1.00 94.25 295 ARG A N 1
ATOM 2350 C CA . ARG A 1 295 ? -1.825 -8.559 6.721 1.00 94.25 295 ARG A CA 1
ATOM 2351 C C . ARG A 1 295 ? -1.634 -7.196 7.377 1.00 94.25 295 ARG A C 1
ATOM 2353 O O . ARG A 1 295 ? -2.555 -6.701 8.031 1.00 94.25 295 ARG A O 1
ATOM 2360 N N . ASP A 1 296 ? -0.463 -6.597 7.199 1.00 94.19 296 ASP A N 1
ATOM 2361 C CA . ASP A 1 296 ? -0.111 -5.342 7.853 1.00 94.19 296 ASP A CA 1
ATOM 2362 C C . ASP A 1 296 ? -0.950 -4.183 7.300 1.00 94.19 296 ASP A C 1
ATOM 2364 O O . ASP A 1 296 ? -1.543 -3.412 8.064 1.00 94.19 296 ASP A O 1
ATOM 2368 N N . PHE A 1 297 ? -1.103 -4.130 5.974 1.00 95.88 297 PHE A N 1
ATOM 2369 C CA . PHE A 1 297 ? -1.922 -3.144 5.283 1.00 95.88 297 PHE A CA 1
ATOM 2370 C C . PHE A 1 297 ? -3.389 -3.192 5.738 1.00 95.88 297 PHE A C 1
ATOM 2372 O O . PHE A 1 297 ? -3.984 -2.164 6.080 1.00 95.88 297 PHE A O 1
ATOM 2379 N N . TYR A 1 298 ? -3.999 -4.381 5.789 1.00 96.38 298 TYR A N 1
ATOM 2380 C CA . TYR A 1 298 ? -5.405 -4.505 6.174 1.00 96.38 298 TYR A CA 1
ATOM 2381 C C . TYR A 1 298 ? -5.637 -4.306 7.675 1.00 96.38 298 TYR A C 1
ATOM 2383 O O . TYR A 1 298 ? -6.734 -3.878 8.049 1.00 96.38 298 TYR A O 1
ATOM 2391 N N . LEU A 1 299 ? -4.636 -4.522 8.536 1.00 96.88 299 LEU A N 1
ATOM 2392 C CA . LEU A 1 299 ? -4.700 -4.116 9.946 1.00 96.88 299 LEU A CA 1
ATOM 2393 C C . LEU A 1 299 ? -4.731 -2.589 10.086 1.00 96.88 299 LEU A C 1
ATOM 2395 O O . LEU A 1 299 ? -5.588 -2.070 10.807 1.00 96.88 299 LEU A O 1
ATOM 2399 N N . ALA A 1 300 ? -3.884 -1.873 9.346 1.00 97.06 300 ALA A N 1
ATOM 2400 C CA . ALA A 1 300 ? -3.914 -0.412 9.243 1.00 97.06 300 ALA A CA 1
ATOM 2401 C C . ALA A 1 300 ? -5.256 0.102 8.697 1.00 97.06 300 ALA A C 1
ATOM 2403 O O . ALA A 1 300 ? -5.894 0.984 9.274 1.00 97.06 300 ALA A O 1
ATOM 2404 N N . LYS A 1 301 ? -5.735 -0.473 7.592 1.00 96.00 301 LYS A N 1
ATOM 2405 C CA . LYS A 1 301 ? -7.002 -0.057 6.981 1.00 96.00 301 LYS A CA 1
ATOM 2406 C C . LYS A 1 301 ? -8.189 -0.310 7.913 1.00 96.00 301 LYS A C 1
ATOM 2408 O O . LYS A 1 301 ? -9.058 0.549 8.052 1.00 96.00 301 LYS A O 1
ATOM 2413 N N . SER A 1 302 ? -8.208 -1.453 8.603 1.00 95.19 302 SER A N 1
ATOM 2414 C CA . SER A 1 302 ? -9.268 -1.810 9.557 1.00 95.19 302 SER A CA 1
ATOM 2415 C C . SER A 1 302 ? -9.287 -0.914 10.798 1.00 95.19 302 SER A C 1
ATOM 2417 O O . SER A 1 302 ? -10.356 -0.713 11.378 1.00 95.19 302 SER A O 1
ATOM 2419 N N . LEU A 1 303 ? -8.140 -0.335 11.177 1.00 96.62 303 LEU A N 1
ATOM 2420 C CA . LEU A 1 303 ? -8.034 0.698 12.212 1.00 96.62 303 LEU A CA 1
ATOM 2421 C C . LEU A 1 303 ? -8.771 1.981 11.795 1.00 96.62 303 LEU A C 1
ATOM 2423 O O . LEU A 1 303 ? -9.189 2.758 12.646 1.00 96.62 303 LEU A O 1
ATOM 2427 N N . GLY A 1 304 ? -8.953 2.196 10.490 1.00 96.75 304 GLY A N 1
ATOM 2428 C CA . GLY A 1 304 ? -9.484 3.425 9.907 1.00 96.75 304 GLY A CA 1
ATOM 2429 C C . GLY A 1 304 ? -8.397 4.405 9.461 1.00 96.75 304 GLY A C 1
ATOM 2430 O O . GLY A 1 304 ? -8.715 5.559 9.164 1.00 96.75 304 GLY A O 1
ATOM 2431 N N . ALA A 1 305 ? -7.132 3.973 9.395 1.00 97.62 305 ALA A N 1
ATOM 2432 C CA . ALA A 1 305 ? -6.059 4.800 8.857 1.00 97.62 305 ALA A CA 1
ATOM 2433 C C . ALA A 1 305 ? -6.380 5.211 7.409 1.00 97.62 305 ALA A C 1
ATOM 2435 O O . ALA A 1 305 ? -6.940 4.435 6.628 1.00 97.62 305 ALA A O 1
ATOM 2436 N N . ASN A 1 306 ? -6.060 6.455 7.059 1.00 97.00 306 ASN A N 1
ATOM 2437 C CA . ASN A 1 306 ? -6.078 6.941 5.673 1.00 97.00 306 ASN A CA 1
ATOM 2438 C C . ASN A 1 306 ? -4.694 7.423 5.216 1.00 97.00 306 ASN A C 1
ATOM 2440 O O . ASN A 1 306 ? -4.550 7.849 4.068 1.00 97.00 306 ASN A O 1
ATOM 2444 N N . ALA A 1 307 ? -3.706 7.348 6.110 1.00 96.06 307 ALA A N 1
ATOM 2445 C CA . ALA A 1 307 ? -2.318 7.649 5.852 1.00 96.06 307 ALA A CA 1
ATOM 2446 C C . ALA A 1 307 ? -1.412 6.645 6.579 1.00 96.06 307 ALA A C 1
ATOM 2448 O O . ALA A 1 307 ? -1.707 6.253 7.709 1.00 96.06 307 ALA A O 1
ATOM 2449 N N . LEU A 1 308 ? -0.317 6.249 5.935 1.00 94.06 308 LEU A N 1
ATOM 2450 C CA . LEU A 1 308 ? 0.715 5.380 6.493 1.00 94.06 308 LEU A CA 1
ATOM 2451 C C . LEU A 1 308 ? 2.088 6.004 6.310 1.00 94.06 308 LEU A C 1
ATOM 2453 O O . LEU A 1 308 ? 2.367 6.603 5.271 1.00 94.06 308 LEU A O 1
ATOM 2457 N N . GLN A 1 309 ? 2.940 5.819 7.306 1.00 90.00 309 GLN A N 1
ATOM 2458 C CA . GLN A 1 309 ? 4.349 6.177 7.247 1.00 90.00 309 GLN A CA 1
ATOM 2459 C C . GLN A 1 309 ? 5.174 4.914 7.487 1.00 90.00 309 GLN A C 1
ATOM 2461 O O . GLN A 1 309 ? 4.844 4.127 8.376 1.00 90.00 309 GLN A O 1
ATOM 2466 N N . SER A 1 310 ? 6.190 4.669 6.655 1.00 84.62 310 SER A N 1
ATOM 2467 C CA . SER A 1 310 ? 7.079 3.529 6.899 1.00 84.62 310 SER A CA 1
ATOM 2468 C C . SER A 1 310 ? 8.014 3.850 8.052 1.00 84.62 310 SER A C 1
ATOM 2470 O O . SER A 1 310 ? 8.572 4.943 8.108 1.00 84.62 310 SER A O 1
ATOM 2472 N N . ASP A 1 311 ? 8.190 2.886 8.947 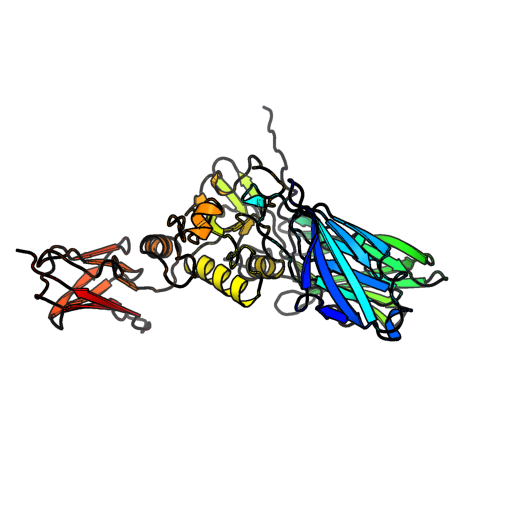1.00 79.62 311 ASP A N 1
ATOM 2473 C CA . ASP A 1 311 ? 9.210 2.925 9.990 1.00 79.62 311 ASP A CA 1
ATOM 2474 C C . ASP A 1 311 ? 10.257 1.837 9.714 1.00 79.62 311 ASP A C 1
ATOM 2476 O O . ASP A 1 311 ? 9.916 0.693 9.400 1.00 79.62 311 ASP A O 1
ATOM 2480 N N . GLY A 1 312 ? 11.533 2.215 9.760 1.00 76.12 312 GLY A N 1
ATOM 2481 C CA . GLY A 1 312 ? 12.634 1.413 9.231 1.00 76.12 312 GLY A CA 1
ATOM 2482 C C . GLY A 1 312 ? 12.676 1.434 7.693 1.00 76.12 312 GLY A C 1
ATOM 2483 O O . GLY A 1 312 ? 12.812 2.514 7.111 1.00 76.12 312 GLY A O 1
ATOM 2484 N N . PRO A 1 313 ? 12.626 0.274 7.012 1.00 74.56 313 PRO A N 1
ATOM 2485 C CA . PRO A 1 313 ? 12.815 0.208 5.574 1.00 74.56 313 PRO A CA 1
ATOM 2486 C C . PRO A 1 313 ? 11.624 0.789 4.805 1.00 74.56 313 PRO A C 1
ATOM 2488 O O . PRO A 1 313 ? 10.468 0.654 5.211 1.00 74.56 313 PRO A O 1
ATOM 2491 N N . HIS A 1 314 ? 11.909 1.346 3.630 1.00 76.62 314 HIS A N 1
ATOM 2492 C CA . HIS A 1 314 ? 10.913 1.767 2.645 1.00 76.62 314 HIS A CA 1
ATOM 2493 C C . HIS A 1 314 ? 9.860 0.668 2.426 1.00 76.62 314 HIS A C 1
ATOM 2495 O O . HIS A 1 314 ? 10.194 -0.513 2.455 1.00 76.62 314 HIS A O 1
ATOM 2501 N N . PHE A 1 315 ? 8.594 0.990 2.163 1.00 80.69 315 PHE A N 1
ATOM 2502 C CA . PHE A 1 315 ? 7.613 -0.062 1.869 1.00 80.69 315 PHE A CA 1
ATOM 2503 C C . PHE A 1 315 ? 7.963 -0.853 0.605 1.00 80.69 315 PHE A C 1
ATOM 2505 O O . PHE A 1 315 ? 8.638 -0.344 -0.297 1.00 80.69 315 PHE A O 1
ATOM 2512 N N . SER A 1 316 ? 7.487 -2.100 0.545 1.00 78.06 316 SER A N 1
ATOM 2513 C CA . SER A 1 316 ? 7.591 -2.899 -0.669 1.00 78.06 316 SER A CA 1
ATOM 2514 C C . SER A 1 316 ? 6.788 -2.259 -1.796 1.00 78.06 316 SER A C 1
ATOM 2516 O O . SER A 1 316 ? 5.796 -1.550 -1.597 1.00 78.06 316 SER A O 1
ATOM 2518 N N . ASP A 1 317 ? 7.199 -2.596 -3.003 1.00 77.56 317 ASP A N 1
ATOM 2519 C CA . ASP A 1 317 ? 6.537 -2.215 -4.231 1.00 77.56 317 ASP A CA 1
ATOM 2520 C C . ASP A 1 317 ? 5.049 -2.620 -4.232 1.00 77.56 317 ASP A C 1
ATOM 2522 O O . ASP A 1 317 ? 4.148 -1.861 -4.599 1.00 77.56 317 ASP A O 1
ATOM 2526 N N . TYR A 1 318 ? 4.772 -3.817 -3.723 1.00 81.25 318 TYR A N 1
ATOM 2527 C CA . TYR A 1 318 ? 3.418 -4.326 -3.573 1.00 81.25 318 TYR A CA 1
ATOM 2528 C C . TYR A 1 318 ? 2.594 -3.531 -2.549 1.00 81.25 318 TYR A C 1
ATOM 2530 O O . TYR A 1 318 ? 1.449 -3.172 -2.828 1.00 81.25 318 TYR A O 1
ATOM 2538 N N . PHE A 1 319 ? 3.174 -3.211 -1.393 1.00 86.44 319 PHE A N 1
ATOM 2539 C CA . PHE A 1 319 ? 2.502 -2.464 -0.332 1.00 86.44 319 PHE A CA 1
ATOM 2540 C C . PHE A 1 319 ? 2.131 -1.043 -0.786 1.00 86.44 319 PHE A C 1
ATOM 2542 O O . PHE A 1 319 ? 1.028 -0.564 -0.522 1.00 86.44 319 PHE A O 1
ATOM 2549 N N . LEU A 1 320 ? 3.007 -0.377 -1.543 1.00 85.38 320 LEU A N 1
ATOM 2550 C CA . LEU A 1 320 ? 2.715 0.937 -2.129 1.00 85.38 320 LEU A CA 1
ATOM 2551 C C . LEU A 1 320 ? 1.574 0.873 -3.151 1.00 85.38 320 LEU A C 1
ATOM 2553 O O . LEU A 1 320 ? 0.705 1.747 -3.155 1.00 85.38 320 LEU A O 1
ATOM 2557 N N . ALA A 1 321 ? 1.523 -0.187 -3.962 1.00 83.31 321 ALA A N 1
ATOM 2558 C CA . ALA A 1 321 ? 0.416 -0.412 -4.888 1.00 83.31 321 ALA A CA 1
ATOM 2559 C C . ALA A 1 321 ? -0.920 -0.626 -4.153 1.00 83.31 321 ALA A C 1
ATOM 2561 O O . ALA A 1 321 ? -1.955 -0.130 -4.604 1.00 83.31 321 ALA A O 1
ATOM 2562 N N . LEU A 1 322 ? -0.912 -1.318 -3.004 1.00 89.44 322 LEU A N 1
ATOM 2563 C CA . LEU A 1 322 ? -2.089 -1.419 -2.134 1.00 89.44 322 LEU A CA 1
ATOM 2564 C C . LEU A 1 322 ? -2.520 -0.038 -1.631 1.00 89.44 322 LEU A C 1
ATOM 2566 O O . LEU A 1 322 ? -3.707 0.283 -1.699 1.00 89.44 322 LEU A O 1
ATOM 2570 N N . CYS A 1 323 ? -1.577 0.807 -1.198 1.00 93.12 323 CYS A N 1
ATOM 2571 C CA . CYS A 1 323 ? -1.887 2.170 -0.769 1.00 93.12 323 CYS A CA 1
ATOM 2572 C C . CYS A 1 323 ? -2.598 2.974 -1.866 1.00 93.12 323 CYS A C 1
ATOM 2574 O O . CYS A 1 323 ? -3.656 3.554 -1.613 1.00 93.12 323 CYS A O 1
ATOM 2576 N N . GLU A 1 324 ? -2.076 2.971 -3.094 1.00 89.31 324 GLU A N 1
ATOM 2577 C CA . GLU A 1 324 ? -2.701 3.676 -4.219 1.00 89.31 324 GLU A CA 1
ATOM 2578 C C . GLU A 1 324 ? -4.087 3.118 -4.557 1.00 89.31 324 GLU A C 1
ATOM 2580 O O . GLU A 1 324 ? -5.050 3.881 -4.682 1.00 89.31 324 GLU A O 1
ATOM 2585 N N . LYS A 1 325 ? -4.205 1.791 -4.659 1.00 91.62 325 LYS A N 1
ATOM 2586 C CA . LYS A 1 325 ? -5.454 1.096 -4.995 1.00 91.62 325 LYS A CA 1
ATOM 2587 C C . LYS A 1 325 ? -6.567 1.354 -3.983 1.00 91.62 325 LYS A C 1
ATOM 2589 O O . LYS A 1 325 ? -7.732 1.450 -4.356 1.00 91.62 325 LYS A O 1
ATOM 2594 N N . GLU A 1 326 ? -6.217 1.455 -2.710 1.00 95.00 326 GLU A N 1
ATOM 2595 C CA . GLU A 1 326 ? -7.175 1.540 -1.608 1.00 95.00 326 GLU A CA 1
ATOM 2596 C C . GLU A 1 326 ? -7.348 2.968 -1.072 1.00 95.00 326 GLU A C 1
ATOM 2598 O O . GLU A 1 326 ? -8.085 3.189 -0.106 1.00 95.00 326 GLU A O 1
ATOM 2603 N N . GLY A 1 327 ? -6.695 3.956 -1.691 1.00 95.19 327 GLY A N 1
ATOM 2604 C CA . GLY A 1 327 ? -6.891 5.362 -1.346 1.00 95.19 327 GLY A CA 1
ATOM 2605 C C . GLY A 1 327 ? -6.110 5.838 -0.117 1.00 95.19 327 GLY A C 1
ATOM 2606 O O . GLY A 1 327 ? -6.486 6.844 0.488 1.00 95.19 327 GLY A O 1
ATOM 2607 N N . ILE A 1 328 ? -5.063 5.118 0.285 1.00 95.81 328 ILE A N 1
ATOM 2608 C CA . ILE A 1 328 ? -4.228 5.439 1.445 1.00 95.81 328 ILE A CA 1
ATOM 2609 C C . ILE A 1 328 ? -3.072 6.345 1.011 1.00 95.81 328 ILE A C 1
ATOM 2611 O O . ILE A 1 328 ? -2.317 6.028 0.093 1.00 95.81 328 ILE A O 1
ATOM 2615 N N . ILE A 1 329 ? -2.919 7.482 1.689 1.00 94.19 329 ILE A N 1
ATOM 2616 C CA . ILE A 1 329 ? -1.746 8.346 1.538 1.00 94.19 329 ILE A CA 1
ATOM 2617 C C . ILE A 1 329 ? -0.536 7.639 2.152 1.00 94.19 329 ILE A C 1
ATOM 2619 O O . ILE A 1 329 ? -0.619 7.116 3.256 1.00 94.19 329 ILE A O 1
ATOM 2623 N N . CYS A 1 330 ? 0.598 7.635 1.465 1.00 88.94 330 CYS A N 1
ATOM 2624 C CA . CYS A 1 330 ? 1.796 6.971 1.960 1.00 88.94 330 CYS A CA 1
ATOM 2625 C C . CYS A 1 330 ? 2.969 7.949 2.020 1.00 88.94 330 CYS A C 1
ATOM 2627 O O . CYS A 1 330 ? 3.299 8.565 1.006 1.00 88.94 330 CYS A O 1
ATOM 2629 N N . GLN A 1 331 ? 3.607 8.046 3.187 1.00 84.06 331 GLN A N 1
ATOM 2630 C CA . GLN A 1 331 ? 4.914 8.665 3.377 1.00 84.06 331 GLN A CA 1
ATOM 2631 C C . GLN A 1 331 ? 5.969 7.561 3.518 1.00 84.06 331 GLN A C 1
ATOM 2633 O O . GLN A 1 331 ? 6.235 7.105 4.630 1.00 84.06 331 GLN A O 1
ATOM 2638 N N . PRO A 1 332 ? 6.559 7.078 2.411 1.00 70.94 332 PRO A N 1
ATOM 2639 C CA . PRO A 1 332 ? 7.757 6.265 2.519 1.00 70.94 332 PRO A CA 1
ATOM 2640 C C . PRO A 1 332 ? 8.896 7.093 3.129 1.00 70.94 332 PRO A C 1
ATOM 2642 O O . PRO A 1 332 ? 9.245 8.156 2.616 1.00 70.94 332 PRO A O 1
ATOM 2645 N N . MET A 1 333 ? 9.474 6.591 4.211 1.00 70.00 333 MET A N 1
ATOM 2646 C CA . MET A 1 333 ? 10.767 7.003 4.745 1.00 70.00 333 MET A CA 1
ATOM 2647 C C . MET A 1 333 ? 11.826 5.989 4.293 1.00 70.00 333 MET A C 1
ATOM 2649 O O . MET A 1 333 ? 11.561 4.788 4.272 1.00 70.00 333 MET A O 1
ATOM 2653 N N . SER A 1 334 ? 13.007 6.467 3.894 1.00 60.69 334 SER A N 1
ATOM 2654 C CA . SER A 1 334 ? 14.173 5.608 3.642 1.00 60.69 334 SER A CA 1
ATOM 2655 C C . SER A 1 334 ? 15.080 5.636 4.861 1.00 60.69 334 SER A C 1
ATOM 2657 O O . SER A 1 334 ? 15.332 6.711 5.409 1.00 60.69 334 SER A O 1
ATOM 2659 N N . MET A 1 335 ? 15.657 4.487 5.221 1.00 60.66 335 MET A N 1
ATOM 2660 C CA . MET A 1 335 ? 16.631 4.404 6.320 1.00 60.66 335 MET A CA 1
ATOM 2661 C C . MET A 1 335 ? 17.861 5.308 6.112 1.00 60.66 335 MET A C 1
ATOM 2663 O O . MET A 1 335 ? 18.546 5.660 7.068 1.00 60.66 335 MET A O 1
ATOM 2667 N N . ALA A 1 336 ? 18.154 5.707 4.869 1.00 52.03 336 ALA A N 1
ATOM 2668 C CA . ALA A 1 336 ? 19.297 6.558 4.544 1.00 52.03 336 ALA A CA 1
ATOM 2669 C C . ALA A 1 336 ? 19.018 8.067 4.645 1.00 52.03 336 ALA A C 1
ATOM 2671 O O . ALA A 1 336 ? 19.957 8.867 4.709 1.00 52.03 336 ALA A O 1
ATOM 2672 N N . GLN A 1 337 ? 17.747 8.471 4.628 1.00 48.31 337 GLN A N 1
ATOM 2673 C CA . GLN A 1 337 ? 17.342 9.864 4.783 1.00 48.31 337 GLN A CA 1
ATOM 2674 C C . GLN A 1 337 ? 17.067 10.107 6.265 1.00 48.31 337 GLN A C 1
ATOM 2676 O O . GLN A 1 337 ? 15.970 9.874 6.759 1.00 48.31 337 GLN A O 1
ATOM 2681 N N . GLY A 1 338 ? 18.093 10.552 6.998 1.00 46.47 338 GLY A N 1
ATOM 2682 C CA . GLY A 1 338 ? 17.906 11.028 8.369 1.00 46.47 338 GLY A CA 1
ATOM 2683 C C . GLY A 1 338 ? 16.779 12.064 8.430 1.00 46.47 338 GLY A C 1
ATOM 2684 O O . GLY A 1 338 ? 16.638 12.843 7.491 1.00 46.47 338 GLY A O 1
ATOM 2685 N N . ALA A 1 339 ? 15.999 12.037 9.519 1.00 41.72 339 ALA A N 1
ATOM 2686 C CA . ALA A 1 339 ? 14.766 12.801 9.734 1.00 41.72 339 ALA A CA 1
ATOM 2687 C C . ALA A 1 339 ? 14.721 14.137 8.969 1.00 41.72 339 ALA A C 1
ATOM 2689 O O . ALA A 1 339 ? 15.300 15.142 9.392 1.00 41.72 339 ALA A O 1
ATOM 2690 N N . GLU A 1 340 ? 14.046 14.148 7.818 1.00 46.78 340 GLU A N 1
ATOM 2691 C CA . GLU A 1 340 ? 13.739 15.395 7.131 1.00 46.78 340 GLU A CA 1
ATOM 2692 C C . GLU A 1 340 ? 12.663 16.153 7.924 1.00 46.78 340 GLU A C 1
ATOM 2694 O O . GLU A 1 340 ? 11.771 15.563 8.525 1.00 46.78 340 GLU A O 1
ATOM 2699 N N . ASN A 1 341 ? 12.730 17.486 7.919 1.00 47.31 341 ASN A N 1
ATOM 2700 C CA . ASN A 1 341 ? 11.891 18.380 8.734 1.00 47.31 341 ASN A CA 1
ATOM 2701 C C . ASN A 1 341 ? 10.395 18.440 8.318 1.00 47.31 341 ASN A C 1
ATOM 2703 O O . ASN A 1 341 ? 9.758 19.471 8.527 1.00 47.31 341 ASN A O 1
ATOM 2707 N N . ASN A 1 342 ? 9.840 17.400 7.685 1.00 57.97 342 ASN A N 1
ATOM 2708 C CA . ASN A 1 342 ? 8.493 17.389 7.097 1.00 57.97 342 ASN A CA 1
ATOM 2709 C C . ASN A 1 342 ? 7.741 16.066 7.362 1.00 57.97 342 ASN A C 1
ATOM 2711 O O . ASN A 1 342 ? 7.181 15.470 6.438 1.00 57.97 342 ASN A O 1
ATOM 2715 N N . ASN A 1 343 ? 7.723 15.588 8.606 1.00 75.94 343 ASN A N 1
ATOM 2716 C CA . ASN A 1 343 ? 6.921 14.418 8.964 1.00 75.94 343 ASN A CA 1
ATOM 2717 C C . ASN A 1 343 ? 5.429 14.748 8.886 1.00 75.94 343 ASN A C 1
ATOM 2719 O O . ASN A 1 343 ? 4.988 15.795 9.368 1.00 75.94 343 ASN A O 1
ATOM 2723 N N . TYR A 1 344 ? 4.624 13.855 8.305 1.00 81.69 344 TYR A N 1
ATOM 2724 C CA . TYR A 1 344 ? 3.173 14.050 8.240 1.00 81.69 344 TYR A CA 1
ATOM 2725 C C . TYR A 1 344 ? 2.540 14.140 9.633 1.00 81.69 344 TYR A C 1
ATOM 2727 O O . TYR A 1 344 ? 1.496 14.775 9.787 1.00 81.69 344 TYR A O 1
ATOM 2735 N N . SER A 1 345 ? 3.190 13.568 10.651 1.00 81.75 345 SER A N 1
ATOM 2736 C CA . SER A 1 345 ? 2.822 13.704 12.064 1.00 81.75 345 SER A CA 1
ATOM 2737 C C . SER A 1 345 ? 2.806 15.153 12.557 1.00 81.75 345 SER A C 1
ATOM 2739 O O . SER A 1 345 ? 2.059 15.468 13.479 1.00 81.75 345 SER A O 1
ATOM 2741 N N . ASP A 1 346 ? 3.596 16.038 11.943 1.00 84.88 346 ASP A N 1
ATOM 2742 C CA . ASP A 1 346 ? 3.768 17.425 12.387 1.00 84.88 346 ASP A CA 1
ATOM 2743 C C . ASP A 1 346 ? 2.787 18.389 11.699 1.00 84.88 346 ASP A C 1
ATOM 2745 O O . ASP A 1 346 ? 2.732 19.581 12.022 1.00 84.88 346 ASP A O 1
ATOM 2749 N N . LEU A 1 347 ? 2.000 17.897 10.735 1.00 85.06 347 LEU A N 1
ATOM 2750 C CA . LEU A 1 347 ? 1.038 18.712 10.001 1.00 85.06 347 LEU A CA 1
ATOM 2751 C C . LEU A 1 347 ? -0.186 19.019 10.871 1.00 85.06 347 LEU A C 1
ATOM 2753 O O . LEU A 1 347 ? -0.695 18.171 11.607 1.00 85.06 347 LEU A O 1
ATOM 2757 N N . ALA A 1 348 ? -0.734 20.227 10.716 1.00 86.69 348 ALA A N 1
ATOM 2758 C CA . ALA A 1 348 ? -2.049 20.547 11.265 1.00 86.69 348 ALA A CA 1
ATOM 2759 C C . ALA A 1 348 ? -3.102 19.526 10.786 1.00 86.69 348 ALA A C 1
ATOM 2761 O O . ALA A 1 348 ? -3.014 19.004 9.678 1.00 86.69 348 ALA A O 1
ATOM 2762 N N . ASN A 1 349 ? -4.113 19.243 11.613 1.00 90.38 349 ASN A N 1
ATOM 2763 C CA . ASN A 1 349 ? -5.184 18.282 11.304 1.00 90.38 349 ASN A CA 1
ATOM 2764 C C . ASN A 1 349 ? -4.704 16.856 10.946 1.00 90.38 349 ASN A C 1
ATOM 2766 O O . ASN A 1 349 ? -5.414 16.122 10.254 1.00 90.38 349 ASN A O 1
ATOM 2770 N N . CYS A 1 350 ? -3.526 16.460 11.431 1.00 93.38 350 CYS A N 1
ATOM 2771 C CA . CYS A 1 350 ? -3.091 15.070 11.483 1.00 93.38 350 CYS A CA 1
ATOM 2772 C C . CYS A 1 350 ? -3.456 14.467 12.850 1.00 93.38 350 CYS A C 1
ATOM 2774 O O . CYS A 1 350 ? -3.047 14.976 13.893 1.00 93.38 350 CYS A O 1
ATOM 2776 N N . ASP A 1 351 ? -4.255 13.402 12.850 1.00 95.25 351 ASP A N 1
ATOM 2777 C CA . ASP A 1 351 ? -4.503 12.541 14.006 1.00 95.25 351 ASP A CA 1
ATOM 2778 C C . ASP A 1 351 ? -3.535 11.353 13.913 1.00 95.25 351 ASP A C 1
ATOM 2780 O O . ASP A 1 351 ? -3.737 10.432 13.119 1.00 95.25 351 ASP A O 1
ATOM 2784 N N . TYR A 1 352 ? -2.436 11.426 14.661 1.00 93.75 352 TYR A N 1
ATOM 2785 C CA . TYR A 1 352 ? -1.344 10.455 14.623 1.00 93.75 352 TYR A CA 1
ATOM 2786 C C . TYR A 1 352 ? -1.442 9.473 15.795 1.00 93.75 352 TYR A C 1
ATOM 2788 O O . TYR A 1 352 ? -1.489 9.882 16.957 1.00 93.75 352 TYR A O 1
ATOM 2796 N N . ALA A 1 353 ? -1.467 8.174 15.486 1.00 92.81 353 ALA A N 1
ATOM 2797 C CA . ALA A 1 353 ? -1.680 7.113 16.469 1.00 92.81 353 ALA A CA 1
ATOM 2798 C C . ALA A 1 353 ? -0.410 6.365 16.908 1.00 92.81 353 ALA A C 1
ATOM 2800 O O . ALA A 1 353 ? -0.524 5.413 17.680 1.00 92.81 353 ALA A O 1
ATOM 2801 N N . GLY A 1 354 ? 0.779 6.798 16.474 1.00 90.25 354 GLY A N 1
ATOM 2802 C CA . GLY A 1 354 ? 2.036 6.121 16.801 1.00 90.25 354 GLY A CA 1
ATOM 2803 C C . GLY A 1 354 ? 2.263 4.865 15.961 1.00 90.25 354 GLY A C 1
ATOM 2804 O O . GLY A 1 354 ? 1.824 4.791 14.812 1.00 90.25 354 GLY A O 1
ATOM 2805 N N . PHE A 1 355 ? 2.930 3.873 16.551 1.00 91.06 355 PHE A N 1
ATOM 2806 C CA . PHE A 1 355 ? 3.261 2.607 15.899 1.00 91.06 355 PHE A CA 1
ATOM 2807 C C . PHE A 1 355 ? 2.065 1.659 15.829 1.00 91.06 355 PHE A C 1
ATOM 2809 O O . PHE A 1 355 ? 1.394 1.374 16.824 1.00 91.06 355 PHE A O 1
ATOM 2816 N N . LEU A 1 356 ? 1.817 1.110 14.642 1.00 93.94 356 LEU A N 1
ATOM 2817 C CA . LEU A 1 356 ? 0.763 0.122 14.442 1.00 93.94 356 LEU A CA 1
ATOM 2818 C C . LEU A 1 356 ? 1.073 -1.193 15.158 1.00 93.94 356 LEU A C 1
ATOM 2820 O O . LEU A 1 356 ? 0.153 -1.834 15.660 1.00 93.94 356 LEU A O 1
ATOM 2824 N N . PHE A 1 357 ? 2.345 -1.581 15.210 1.00 91.56 357 PHE A N 1
ATOM 2825 C CA . PHE A 1 357 ? 2.794 -2.859 15.750 1.00 91.56 357 PHE A CA 1
ATOM 2826 C C . PHE A 1 357 ? 3.762 -2.656 16.900 1.00 91.56 357 PHE A C 1
ATOM 2828 O O . PHE A 1 357 ? 4.545 -1.710 16.881 1.00 91.56 357 PHE A O 1
ATOM 2835 N N . ASP A 1 358 ? 3.739 -3.572 17.865 1.00 85.69 358 ASP A N 1
ATOM 2836 C CA . ASP A 1 358 ? 4.864 -3.730 18.780 1.00 85.69 358 ASP A CA 1
ATOM 2837 C C . ASP A 1 358 ? 6.115 -4.027 17.952 1.00 85.69 358 ASP A C 1
ATOM 2839 O O . ASP A 1 358 ? 6.060 -4.738 16.936 1.00 85.69 358 ASP A O 1
ATOM 2843 N N . THR A 1 359 ? 7.246 -3.479 18.378 1.00 70.12 359 THR A N 1
ATOM 2844 C CA 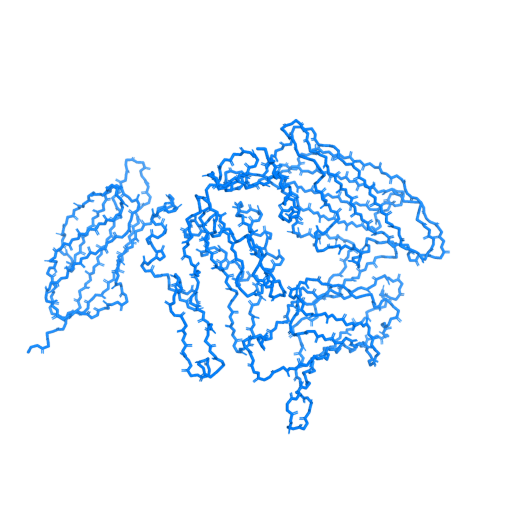. THR A 1 359 ? 8.497 -3.572 17.627 1.00 70.12 359 THR A CA 1
ATOM 2845 C C . THR A 1 359 ? 9.604 -4.169 18.482 1.00 70.12 359 THR A C 1
ATOM 2847 O O . THR A 1 359 ? 9.607 -4.099 19.710 1.00 70.12 359 THR A O 1
ATOM 2850 N N . GLU A 1 360 ? 10.587 -4.748 17.805 1.00 60.12 360 GLU A N 1
ATOM 2851 C CA . GLU A 1 360 ? 11.884 -5.094 18.384 1.00 60.12 360 GLU A CA 1
ATOM 2852 C C . GLU A 1 360 ? 12.829 -3.885 18.344 1.00 60.12 360 GLU A C 1
ATOM 2854 O O . GLU A 1 360 ? 14.024 -4.047 18.119 1.00 60.12 360 GLU A O 1
ATOM 2859 N N . ASN A 1 361 ? 12.327 -2.658 18.547 1.00 53.09 361 ASN A N 1
ATOM 2860 C CA . ASN A 1 361 ? 13.162 -1.449 18.587 1.00 53.09 361 ASN A CA 1
ATOM 2861 C C . ASN A 1 361 ? 13.914 -1.339 19.930 1.00 53.09 361 ASN A C 1
ATOM 2863 O O . ASN A 1 361 ? 13.910 -0.334 20.639 1.00 53.09 361 ASN A O 1
ATOM 2867 N N . VAL A 1 362 ? 14.521 -2.457 20.299 1.00 51.72 362 VAL A N 1
ATOM 2868 C CA . VAL A 1 362 ? 15.313 -2.725 21.481 1.00 51.72 362 VAL A CA 1
ATOM 2869 C C . VAL A 1 362 ? 16.667 -3.257 20.996 1.00 51.72 362 VAL A C 1
ATOM 2871 O O . VAL A 1 362 ? 16.808 -3.689 19.853 1.00 51.72 362 VAL A O 1
ATOM 2874 N N . SER A 1 363 ? 17.708 -3.191 21.823 1.00 54.81 363 SER A N 1
ATOM 2875 C CA . SER A 1 363 ? 19.046 -3.624 21.395 1.00 54.81 363 SER A CA 1
ATOM 2876 C C . SER A 1 363 ? 19.065 -5.101 20.949 1.00 54.81 363 SER A C 1
ATOM 2878 O O . SER A 1 363 ? 18.226 -5.888 21.378 1.00 54.81 363 SER A O 1
ATOM 2880 N N . LEU A 1 364 ? 20.049 -5.532 20.145 1.00 49.91 364 LEU A N 1
ATOM 2881 C CA . LEU A 1 364 ? 20.230 -6.963 19.815 1.00 49.91 364 LEU A CA 1
ATOM 2882 C C . LEU A 1 364 ? 20.295 -7.851 21.077 1.00 49.91 364 LEU A C 1
ATOM 2884 O O . LEU A 1 364 ? 19.839 -8.993 21.051 1.00 49.91 364 LEU A O 1
ATOM 2888 N N . ASP A 1 365 ? 20.803 -7.311 22.190 1.00 51.62 365 ASP A N 1
ATOM 2889 C CA . ASP A 1 365 ? 20.807 -7.972 23.500 1.00 51.62 365 ASP A CA 1
ATOM 2890 C C . ASP A 1 365 ? 19.399 -8.124 24.091 1.00 51.62 365 ASP A C 1
ATOM 2892 O O . ASP A 1 365 ? 19.111 -9.122 24.751 1.00 51.62 365 ASP A O 1
ATOM 2896 N N . ASP A 1 366 ? 18.516 -7.155 23.860 1.00 52.38 366 ASP A N 1
ATOM 2897 C CA . ASP A 1 366 ? 17.115 -7.207 24.263 1.00 52.38 366 ASP A CA 1
ATOM 2898 C C . ASP A 1 366 ? 16.316 -8.177 23.374 1.00 52.38 366 ASP A C 1
ATOM 2900 O O . ASP A 1 366 ? 15.533 -8.961 23.912 1.00 52.38 366 ASP A O 1
ATOM 2904 N N . ILE A 1 367 ? 16.586 -8.219 22.060 1.00 50.53 367 ILE A N 1
ATOM 2905 C CA . ILE A 1 367 ? 16.025 -9.213 21.120 1.00 50.53 367 ILE A CA 1
ATOM 2906 C C . ILE A 1 367 ? 16.446 -10.631 21.532 1.00 50.53 367 ILE A C 1
ATOM 2908 O O . ILE A 1 367 ? 15.606 -11.517 21.687 1.00 50.53 367 ILE A O 1
ATOM 2912 N N . ALA A 1 368 ? 17.737 -10.849 21.814 1.00 47.97 368 ALA A N 1
ATOM 2913 C CA . ALA A 1 368 ? 18.257 -12.134 22.295 1.00 47.97 368 ALA A CA 1
ATOM 2914 C C . ALA A 1 368 ? 17.679 -12.552 23.663 1.00 47.97 368 ALA A C 1
ATOM 2916 O O . ALA A 1 368 ? 17.715 -13.731 24.023 1.00 47.97 368 ALA A O 1
ATOM 2917 N N . GLN A 1 369 ? 17.136 -11.596 24.423 1.00 55.44 369 GLN A N 1
ATOM 2918 C CA . GLN A 1 369 ? 16.466 -11.806 25.708 1.00 55.44 369 GLN A CA 1
ATOM 2919 C C . GLN A 1 369 ? 14.930 -11.780 25.604 1.00 55.44 369 GLN A C 1
ATOM 2921 O O . GLN A 1 369 ? 14.260 -11.869 26.635 1.00 55.44 369 GLN A O 1
ATOM 2926 N N . GLY A 1 370 ? 14.368 -11.675 24.394 1.00 52.81 370 GLY A N 1
ATOM 2927 C CA . GLY A 1 370 ? 12.924 -11.672 24.144 1.00 52.81 370 GLY A CA 1
ATOM 2928 C C . GLY A 1 370 ? 12.182 -10.456 24.709 1.00 52.81 370 GLY A C 1
ATOM 2929 O O . GLY A 1 370 ? 11.013 -10.566 25.080 1.00 52.81 370 GLY A O 1
ATOM 2930 N N . ARG A 1 371 ? 12.853 -9.309 24.844 1.00 55.97 371 ARG A N 1
ATOM 2931 C CA . ARG A 1 371 ? 12.230 -8.048 25.266 1.00 55.97 371 ARG A CA 1
ATOM 2932 C C . ARG A 1 371 ? 11.669 -7.347 24.025 1.00 55.97 371 ARG A C 1
ATOM 2934 O O . ARG A 1 371 ? 12.327 -7.309 22.998 1.00 55.97 371 ARG A O 1
ATOM 2941 N N . LEU A 1 372 ? 10.456 -6.813 24.123 1.00 59.75 372 LEU A N 1
ATOM 2942 C CA . LEU A 1 372 ? 9.758 -6.107 23.041 1.00 59.75 372 LEU A CA 1
ATOM 2943 C C . LEU A 1 372 ? 9.435 -4.682 23.501 1.00 59.75 372 LEU A C 1
ATOM 2945 O O . LEU A 1 372 ? 9.218 -4.464 24.698 1.00 59.75 372 LEU A O 1
ATOM 2949 N N . ASP A 1 373 ? 9.365 -3.734 22.566 1.00 62.59 373 ASP A N 1
ATOM 2950 C CA . ASP A 1 373 ? 8.665 -2.473 22.801 1.00 62.59 373 ASP A CA 1
ATOM 2951 C C . ASP A 1 373 ? 7.163 -2.695 22.581 1.00 62.59 373 ASP A C 1
ATOM 2953 O O . ASP A 1 373 ? 6.704 -2.906 21.458 1.00 62.59 373 ASP A O 1
ATOM 2957 N N . TYR A 1 374 ? 6.408 -2.662 23.680 1.00 64.50 374 TYR A N 1
ATOM 2958 C CA . TYR A 1 374 ? 4.958 -2.882 23.720 1.00 64.50 374 TYR A CA 1
ATOM 2959 C C . TYR A 1 374 ? 4.147 -1.593 23.484 1.00 64.50 374 TYR A C 1
ATOM 2961 O O . TYR 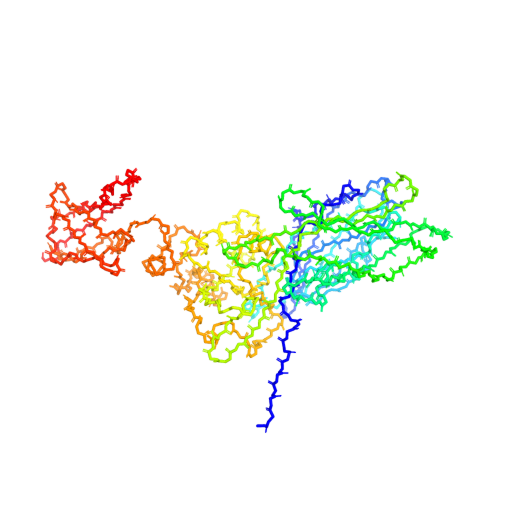A 1 374 ? 3.029 -1.446 23.988 1.00 64.50 374 TYR A O 1
ATOM 2969 N N . GLY A 1 375 ? 4.739 -0.604 22.810 1.00 74.25 375 GLY A N 1
ATOM 2970 C CA . GLY A 1 375 ? 4.092 0.663 22.471 1.00 74.25 375 GLY A CA 1
ATOM 2971 C C . GLY A 1 375 ? 3.125 0.591 21.284 1.00 74.25 375 GLY A C 1
ATOM 2972 O O . GLY A 1 375 ? 2.484 1.598 20.973 1.00 74.25 375 GLY A O 1
ATOM 2973 N N . GLY A 1 376 ? 3.016 -0.558 20.615 1.00 86.94 376 GLY A N 1
ATOM 2974 C CA . GLY A 1 376 ? 2.224 -0.727 19.409 1.00 86.94 376 GLY A CA 1
ATOM 2975 C C . GLY A 1 376 ? 0.727 -0.879 19.656 1.00 86.94 376 GLY A C 1
ATOM 2976 O O . GLY A 1 376 ? 0.252 -1.283 20.719 1.00 86.94 376 GLY A O 1
ATOM 2977 N N . LEU A 1 377 ? -0.066 -0.577 18.628 1.00 94.25 377 LEU A N 1
ATOM 2978 C CA . LEU A 1 377 ? -1.513 -0.796 18.672 1.00 94.25 377 LEU A CA 1
ATOM 2979 C C . LEU A 1 377 ? -1.891 -2.278 18.532 1.00 94.25 377 LEU A C 1
ATOM 2981 O O . LEU A 1 377 ? -2.946 -2.684 19.026 1.00 94.25 377 LEU A O 1
ATOM 2985 N N . VAL A 1 378 ? -1.060 -3.079 17.875 1.00 93.56 378 VAL A N 1
ATOM 2986 C CA . VAL A 1 378 ? -1.240 -4.514 17.642 1.00 93.56 378 VAL A CA 1
ATOM 2987 C C . VAL A 1 378 ? 0.023 -5.248 18.085 1.00 93.56 378 VAL A C 1
ATOM 2989 O O . VAL A 1 378 ? 1.128 -4.751 17.888 1.00 93.56 378 VAL A O 1
ATOM 2992 N N . SER A 1 379 ? -0.137 -6.448 18.641 1.00 89.19 379 SER A N 1
ATOM 2993 C CA . SER A 1 379 ? 0.984 -7.296 19.050 1.00 89.19 379 SER A CA 1
ATOM 2994 C C . SER A 1 379 ? 2.010 -7.532 17.937 1.00 89.19 379 SER A C 1
ATOM 2996 O O . SER A 1 379 ? 1.691 -7.515 16.745 1.00 89.19 379 SER A O 1
ATOM 2998 N N . TYR A 1 380 ? 3.245 -7.841 18.337 1.00 85.69 380 TYR A N 1
ATOM 2999 C CA . TYR A 1 380 ? 4.367 -8.088 17.426 1.00 85.69 380 TYR A CA 1
ATOM 3000 C C . TYR A 1 380 ? 4.080 -9.191 16.393 1.00 85.69 380 TYR A C 1
ATOM 3002 O O . TYR A 1 380 ? 4.451 -9.080 15.230 1.00 85.69 380 TYR A O 1
ATOM 3010 N N . ASP A 1 381 ? 3.352 -10.242 16.763 1.00 86.44 381 ASP A N 1
ATOM 3011 C CA . ASP A 1 381 ? 2.962 -11.321 15.844 1.00 86.44 381 ASP A CA 1
ATOM 3012 C C . ASP A 1 381 ? 1.781 -10.957 14.915 1.00 86.44 381 ASP A C 1
ATOM 3014 O O . ASP A 1 381 ? 1.390 -11.771 14.071 1.00 86.44 381 ASP A O 1
ATOM 3018 N N . ARG A 1 382 ? 1.249 -9.729 15.046 1.00 90.62 382 ARG A N 1
ATOM 3019 C CA . ARG A 1 382 ? 0.088 -9.149 14.347 1.00 90.62 382 ARG A CA 1
ATOM 3020 C C . ARG A 1 382 ? -1.248 -9.835 14.660 1.00 90.62 382 ARG A C 1
ATOM 3022 O O . ARG A 1 382 ? -2.200 -9.700 13.891 1.00 90.62 382 ARG A O 1
ATOM 3029 N N . THR A 1 383 ? -1.356 -10.579 15.763 1.00 90.69 383 THR A N 1
ATOM 3030 C CA . THR A 1 383 ? -2.575 -11.354 16.069 1.00 90.69 383 THR A CA 1
ATOM 3031 C C . THR A 1 383 ? -3.529 -10.677 17.052 1.00 90.69 383 THR A C 1
ATOM 3033 O O . THR A 1 383 ? -4.729 -10.951 16.999 1.00 90.69 383 THR A O 1
ATOM 3036 N N . GLN A 1 384 ? -3.044 -9.782 17.919 1.00 89.69 384 GLN A N 1
ATOM 3037 C CA . GLN A 1 384 ? -3.829 -9.183 19.003 1.00 89.69 384 GLN A CA 1
ATOM 3038 C C . GLN A 1 384 ? -3.867 -7.654 18.912 1.00 89.69 384 GLN A C 1
ATOM 3040 O O . GLN A 1 384 ? -2.945 -6.974 19.363 1.00 89.69 384 GLN A O 1
ATOM 3045 N N . PRO A 1 385 ? -4.944 -7.072 18.357 1.00 94.19 385 PRO A N 1
ATOM 3046 C CA . PRO A 1 385 ? -5.194 -5.641 18.466 1.00 94.19 385 PRO A CA 1
ATOM 3047 C C . PRO A 1 385 ? -5.551 -5.248 19.904 1.00 94.19 385 PRO A C 1
ATOM 3049 O O . PRO A 1 385 ? -6.466 -5.820 20.500 1.00 94.19 385 PRO A O 1
ATOM 3052 N N . SER A 1 386 ? -4.870 -4.236 20.433 1.00 93.75 386 SER A N 1
ATOM 3053 C CA . SER A 1 386 ? -5.072 -3.718 21.789 1.00 93.75 386 SER A CA 1
ATOM 3054 C C . SER A 1 386 ? -6.395 -2.955 21.955 1.00 93.75 386 SER A C 1
ATOM 3056 O O . SER A 1 386 ? -7.063 -2.559 20.996 1.00 93.75 386 SER A O 1
ATOM 3058 N N . ASP A 1 387 ? -6.753 -2.635 23.199 1.00 95.06 387 ASP A N 1
ATOM 3059 C CA . ASP A 1 387 ? -7.858 -1.708 23.471 1.00 95.06 387 ASP A CA 1
ATOM 3060 C C . ASP A 1 387 ? -7.611 -0.311 22.871 1.00 95.06 387 ASP A C 1
ATOM 3062 O O . ASP A 1 387 ? -8.565 0.359 22.470 1.00 95.06 387 ASP A O 1
ATOM 3066 N N . ALA A 1 388 ? -6.348 0.123 22.760 1.00 94.81 388 ALA A N 1
ATOM 3067 C CA . ALA A 1 388 ? -5.989 1.388 22.119 1.00 94.81 388 ALA A CA 1
ATOM 3068 C C . ALA A 1 388 ? -6.276 1.353 20.610 1.00 94.81 388 ALA A C 1
ATOM 3070 O O . ALA A 1 388 ? -6.883 2.290 20.088 1.00 94.81 388 ALA A O 1
ATOM 3071 N N . TYR A 1 389 ? -5.960 0.242 19.931 1.00 96.44 389 TYR A N 1
ATOM 3072 C CA . TYR A 1 389 ? -6.368 0.013 18.540 1.00 96.44 389 TYR A CA 1
ATOM 3073 C C . TYR A 1 389 ? -7.883 0.164 18.392 1.00 96.44 389 TYR A C 1
ATOM 3075 O O . TYR A 1 389 ? -8.369 0.892 17.531 1.00 96.44 389 TYR A O 1
ATOM 3083 N N . ARG A 1 390 ? -8.657 -0.485 19.270 1.00 96.69 390 ARG A N 1
ATOM 3084 C CA . ARG A 1 390 ? -10.129 -0.457 19.222 1.00 96.69 390 ARG A CA 1
ATOM 3085 C C . ARG A 1 390 ? -10.701 0.927 19.520 1.00 96.69 390 ARG A C 1
ATOM 3087 O O . ARG A 1 390 ? -11.757 1.282 18.998 1.00 96.69 390 ARG A O 1
ATOM 3094 N N . TYR A 1 391 ? -10.004 1.729 20.315 1.00 96.12 391 TYR A N 1
ATOM 3095 C CA . TYR A 1 391 ? -10.362 3.121 20.552 1.00 96.12 391 TYR A CA 1
ATOM 3096 C C . TYR A 1 391 ? -10.134 4.009 19.319 1.00 96.12 391 TYR A C 1
ATOM 3098 O O . TYR A 1 391 ? -11.010 4.805 18.979 1.00 96.12 391 TYR A O 1
ATOM 3106 N N . TYR A 1 392 ? -9.009 3.863 18.616 1.00 96.94 392 TYR A N 1
ATOM 3107 C CA . TYR A 1 392 ? -8.795 4.556 17.340 1.00 96.94 392 TYR A CA 1
ATOM 3108 C C . TYR A 1 392 ? -9.764 4.063 16.267 1.00 96.94 392 TYR A C 1
ATOM 3110 O O . TYR A 1 392 ? -10.379 4.882 15.593 1.00 96.94 392 TYR A O 1
ATOM 3118 N N . GLN A 1 393 ? -10.031 2.756 16.211 1.00 96.19 393 GLN A N 1
ATOM 3119 C CA . GLN A 1 393 ? -11.065 2.178 15.354 1.00 96.19 393 GLN A CA 1
ATOM 3120 C C . GLN A 1 393 ? -12.424 2.851 15.603 1.00 96.19 393 GLN A C 1
ATOM 3122 O O . GLN A 1 393 ? -13.097 3.278 14.667 1.00 96.19 393 GLN A O 1
ATOM 3127 N N . LEU A 1 394 ? -12.797 3.070 16.868 1.00 95.94 394 LEU A N 1
ATOM 3128 C CA . LEU A 1 394 ? -14.022 3.793 17.218 1.00 95.94 394 LEU A CA 1
ATOM 3129 C C . LEU A 1 394 ? -14.072 5.221 16.662 1.00 95.94 394 LEU A C 1
ATOM 3131 O O . LEU A 1 394 ? -15.143 5.698 16.289 1.00 95.94 394 LEU A O 1
ATOM 3135 N N . LYS A 1 395 ? -12.931 5.913 16.652 1.00 95.31 395 LYS A N 1
ATOM 3136 C CA . LYS A 1 395 ? -12.819 7.294 16.174 1.00 95.31 395 LYS A CA 1
ATOM 3137 C C . LYS A 1 395 ? -12.765 7.396 14.655 1.00 95.31 395 LYS A C 1
ATOM 3139 O O . LYS A 1 395 ? -13.266 8.366 14.094 1.00 95.31 395 LYS A O 1
ATOM 3144 N N . TRP A 1 396 ? -12.090 6.454 14.009 1.00 96.38 396 TRP A N 1
ATOM 3145 C CA . TRP A 1 396 ? -11.621 6.603 12.637 1.00 96.38 396 TRP A CA 1
ATOM 3146 C C . TRP A 1 396 ? -12.471 5.864 11.617 1.00 96.38 396 TRP A C 1
ATOM 3148 O O . TRP A 1 396 ? -12.519 6.293 10.463 1.00 96.38 396 TRP A O 1
ATOM 3158 N N . THR A 1 397 ? -13.174 4.803 12.019 1.00 92.00 397 THR A N 1
ATOM 3159 C CA . THR A 1 397 ? -14.003 4.024 11.099 1.00 92.00 397 THR A CA 1
ATOM 3160 C C . THR A 1 397 ? -15.496 4.101 11.401 1.00 92.00 397 THR A C 1
ATOM 3162 O O . THR A 1 397 ? -15.951 4.272 12.533 1.00 92.00 397 THR A O 1
ATOM 3165 N N . THR A 1 398 ? -16.279 3.942 10.336 1.00 89.75 398 THR A N 1
ATOM 3166 C CA . THR A 1 398 ? -17.730 3.734 10.399 1.00 89.75 398 THR A CA 1
ATOM 3167 C C . THR A 1 398 ? -18.114 2.267 10.188 1.00 89.75 398 THR A C 1
ATOM 3169 O O . THR A 1 398 ? -19.291 1.922 10.326 1.00 89.75 398 THR A O 1
ATOM 3172 N N . GLU A 1 399 ? -17.130 1.401 9.909 1.00 90.50 399 GLU A N 1
ATOM 3173 C CA . GLU A 1 399 ? -17.323 -0.040 9.753 1.00 90.50 399 GLU A CA 1
ATOM 3174 C C . GLU A 1 399 ? -17.797 -0.660 11.069 1.00 90.50 399 GLU A C 1
ATOM 3176 O O . GLU A 1 399 ? -17.151 -0.452 12.100 1.00 90.50 399 GLU A O 1
ATOM 3181 N N . PRO A 1 400 ? -18.927 -1.389 11.093 1.00 92.00 400 PRO A N 1
ATOM 3182 C CA . PRO A 1 400 ? -19.525 -1.833 12.346 1.00 92.00 400 PRO A CA 1
ATOM 3183 C C . PRO A 1 400 ? -18.614 -2.768 13.155 1.00 92.00 400 PRO A C 1
ATOM 3185 O O . PRO A 1 400 ? -18.165 -3.793 12.644 1.00 92.00 400 PRO A O 1
ATOM 3188 N N . PHE A 1 401 ? -18.402 -2.463 14.439 1.00 94.31 401 PHE A N 1
ATOM 3189 C CA . PHE A 1 401 ? -17.676 -3.341 15.363 1.00 94.31 401 PHE A CA 1
ATOM 3190 C C . PHE A 1 401 ? -18.146 -3.181 16.815 1.00 94.31 401 PHE A C 1
ATOM 3192 O O . PHE A 1 401 ? -18.742 -2.168 17.202 1.00 94.31 401 PHE A O 1
ATOM 3199 N N . ILE A 1 402 ? -17.879 -4.205 17.626 1.00 95.88 402 ILE A N 1
ATOM 3200 C CA . ILE A 1 402 ? -18.159 -4.230 19.061 1.00 95.88 402 ILE A CA 1
ATOM 3201 C C . ILE A 1 402 ? -17.009 -4.955 19.777 1.00 95.88 402 ILE A C 1
ATOM 3203 O O . ILE A 1 402 ? -16.567 -5.998 19.302 1.00 95.88 402 ILE A O 1
ATOM 3207 N N . HIS A 1 403 ? -16.485 -4.388 20.866 1.00 97.25 403 HIS A N 1
ATOM 3208 C CA . HIS A 1 403 ? -15.315 -4.927 21.573 1.00 97.25 403 HIS A CA 1
ATOM 3209 C C . HIS A 1 403 ? -15.398 -4.709 23.086 1.00 97.25 403 HIS A C 1
ATOM 3211 O O . HIS A 1 403 ? -15.533 -3.569 23.540 1.00 97.25 403 HIS A O 1
ATOM 3217 N N . ILE A 1 404 ? -15.287 -5.786 23.865 1.00 97.88 404 ILE A N 1
ATOM 3218 C CA . ILE A 1 404 ? -15.105 -5.734 25.325 1.00 97.88 404 ILE A CA 1
ATOM 3219 C C . ILE A 1 404 ? -13.649 -5.364 25.628 1.00 97.88 404 ILE A C 1
ATOM 3221 O O . ILE A 1 404 ? -12.748 -6.049 25.158 1.00 97.88 404 ILE A O 1
ATOM 3225 N N . CYS A 1 405 ? -13.411 -4.325 26.429 1.00 97.19 405 CYS A N 1
ATOM 3226 C CA . CYS A 1 405 ? -12.062 -3.951 26.864 1.00 97.19 405 CYS A CA 1
ATOM 3227 C C . CYS A 1 405 ? -11.507 -4.912 27.929 1.00 97.19 405 CYS A C 1
ATOM 3229 O O . CYS A 1 405 ? -12.260 -5.621 28.595 1.00 97.19 405 CYS A O 1
ATOM 3231 N N . ASP A 1 406 ? -10.190 -4.891 28.140 1.00 94.00 406 ASP A N 1
ATOM 3232 C CA . ASP A 1 406 ? -9.488 -5.638 29.189 1.00 94.00 406 ASP A CA 1
ATOM 3233 C C . ASP A 1 406 ? -9.684 -7.171 29.113 1.00 94.00 406 ASP A C 1
ATOM 3235 O O . ASP A 1 406 ? -9.700 -7.860 30.140 1.00 94.00 406 ASP A O 1
ATOM 3239 N N . LYS A 1 407 ? -9.820 -7.735 27.902 1.00 91.12 407 LYS A N 1
ATOM 3240 C CA . LYS A 1 407 ? -9.949 -9.195 27.694 1.00 91.12 407 LYS A CA 1
ATOM 3241 C C . LYS A 1 407 ? -8.733 -9.982 28.164 1.00 91.12 407 LYS A C 1
ATOM 3243 O O . LYS A 1 407 ? -8.890 -11.070 28.712 1.00 91.12 407 LYS A O 1
ATOM 3248 N N . ASP A 1 408 ? -7.541 -9.427 27.978 1.00 86.50 408 ASP A N 1
ATOM 3249 C CA . ASP A 1 408 ? -6.293 -10.097 28.360 1.00 86.50 408 ASP A CA 1
ATOM 3250 C C . ASP A 1 408 ? -6.038 -10.009 29.865 1.00 86.50 408 ASP A C 1
ATOM 3252 O O . ASP A 1 408 ? -5.406 -10.884 30.460 1.00 86.50 408 ASP A O 1
ATOM 3256 N N . LYS A 1 409 ? -6.633 -9.015 30.534 1.00 89.81 409 LYS A N 1
ATOM 3257 C CA . LYS A 1 409 ? -6.665 -8.939 31.994 1.00 89.81 409 LYS A CA 1
ATOM 3258 C C . LYS A 1 409 ? -7.751 -9.878 32.503 1.00 89.81 409 LYS A C 1
ATOM 3260 O O . LYS A 1 409 ? -8.792 -9.418 32.946 1.00 89.81 409 LYS A O 1
ATOM 3265 N N . ARG A 1 410 ? -7.542 -11.191 32.437 1.00 93.06 410 ARG A N 1
ATOM 3266 C CA . ARG A 1 410 ? -8.575 -12.171 32.826 1.00 93.06 410 ARG A CA 1
ATOM 3267 C C . ARG A 1 410 ? -8.803 -12.242 34.331 1.00 93.06 410 ARG A C 1
ATOM 3269 O O . ARG A 1 410 ? -9.929 -12.454 34.764 1.00 93.06 410 ARG A O 1
ATOM 3276 N N . LEU A 1 411 ? -7.754 -12.058 35.130 1.00 94.56 411 LEU A N 1
ATOM 3277 C CA . LEU A 1 411 ? -7.841 -12.172 36.584 1.00 94.56 411 LEU A CA 1
ATOM 3278 C C . LEU A 1 411 ? -8.459 -10.916 37.214 1.00 94.56 411 LEU A C 1
ATOM 3280 O O . LEU A 1 411 ? -8.141 -9.779 36.848 1.00 94.56 411 LEU A O 1
ATOM 3284 N N . ARG A 1 412 ? -9.350 -11.132 38.181 1.00 93.50 412 ARG A N 1
ATOM 3285 C CA . ARG A 1 412 ? -9.999 -10.105 39.002 1.00 93.50 412 ARG A CA 1
ATOM 3286 C C . ARG A 1 412 ? -9.789 -10.470 40.468 1.00 93.50 412 ARG A C 1
ATOM 3288 O O . ARG A 1 412 ? -9.950 -11.628 40.835 1.00 93.50 412 ARG A O 1
ATOM 3295 N N . ASN A 1 413 ? -9.438 -9.486 41.290 1.00 92.81 413 ASN A N 1
ATOM 3296 C CA . ASN A 1 413 ? -9.248 -9.635 42.738 1.00 92.81 413 ASN A CA 1
ATOM 3297 C C . ASN A 1 413 ? -10.424 -9.065 43.551 1.00 92.81 413 ASN A C 1
ATOM 3299 O O . ASN A 1 413 ? -10.373 -9.031 44.773 1.00 92.81 413 ASN A O 1
ATOM 3303 N N . THR A 1 414 ? -11.477 -8.597 42.880 1.00 91.94 414 THR A N 1
ATOM 3304 C CA . THR A 1 414 ? -12.694 -8.071 43.497 1.00 91.94 414 THR A CA 1
ATOM 3305 C C . THR A 1 414 ? -13.916 -8.747 42.891 1.00 91.94 414 THR A C 1
ATOM 3307 O O . THR A 1 414 ? -13.985 -8.972 41.682 1.00 91.94 414 THR A O 1
ATOM 3310 N N . ASN A 1 415 ? -14.944 -8.981 43.710 1.00 93.38 415 ASN A N 1
ATOM 3311 C CA . ASN A 1 415 ? -16.234 -9.525 43.267 1.00 93.38 415 ASN A CA 1
ATOM 3312 C C . ASN A 1 415 ? -17.084 -8.532 42.450 1.00 93.38 415 ASN A C 1
ATOM 3314 O O . ASN A 1 415 ? -18.265 -8.774 42.200 1.00 93.38 415 ASN A O 1
ATOM 3318 N N . LYS A 1 416 ? -16.510 -7.390 42.071 1.00 94.88 416 LYS A N 1
ATOM 3319 C CA . LYS A 1 416 ? -17.120 -6.363 41.232 1.00 94.88 416 LYS A CA 1
ATOM 3320 C C . LYS A 1 416 ? -16.096 -5.857 40.232 1.00 94.88 416 LYS A C 1
ATOM 3322 O O . LYS A 1 416 ? -14.950 -5.628 40.610 1.00 94.88 416 LYS A O 1
ATOM 3327 N N . ALA A 1 417 ? -16.524 -5.632 38.997 1.00 94.62 417 ALA A N 1
ATOM 3328 C CA . ALA A 1 417 ? -15.689 -5.059 37.951 1.00 94.62 417 ALA A CA 1
ATOM 3329 C C . ALA A 1 417 ? -16.438 -3.989 37.154 1.00 94.62 417 ALA A C 1
ATOM 3331 O O . ALA A 1 417 ? -17.658 -4.049 36.987 1.00 94.62 417 ALA A O 1
ATOM 3332 N N . ASP A 1 418 ? -15.687 -3.025 36.634 1.00 95.56 418 ASP A N 1
ATOM 3333 C CA . ASP A 1 418 ? -16.195 -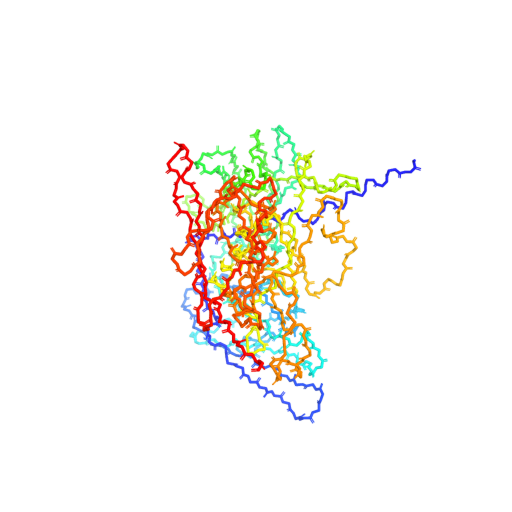2.099 35.633 1.00 95.56 418 ASP A CA 1
ATOM 3334 C C . ASP A 1 418 ? -15.983 -2.716 34.247 1.00 95.56 418 ASP A C 1
ATOM 3336 O O . ASP A 1 418 ? -14.875 -3.112 33.889 1.00 95.56 418 ASP A O 1
ATOM 3340 N N . ILE A 1 419 ? -17.055 -2.815 33.461 1.00 96.75 419 ILE A N 1
ATOM 3341 C CA . ILE A 1 419 ? -17.016 -3.344 32.096 1.00 96.75 419 ILE A CA 1
ATOM 3342 C C . ILE A 1 419 ? -17.077 -2.168 31.128 1.00 96.75 419 ILE A C 1
ATOM 3344 O O . ILE A 1 419 ? -18.122 -1.520 30.991 1.00 96.75 419 ILE A O 1
ATOM 3348 N N . LYS A 1 420 ? -15.955 -1.907 30.454 1.00 97.81 420 LYS A N 1
ATOM 3349 C CA . LYS A 1 420 ? -15.835 -0.924 29.375 1.00 97.81 420 LYS A CA 1
ATOM 3350 C C . LYS A 1 420 ? -15.934 -1.621 28.021 1.00 97.81 420 LYS A C 1
ATOM 3352 O O . LYS A 1 420 ? -15.360 -2.688 27.827 1.00 97.81 420 LYS A O 1
ATOM 3357 N N . ILE A 1 421 ? -16.674 -1.019 27.098 1.00 98.06 421 ILE A N 1
ATOM 3358 C CA . ILE A 1 421 ? -16.897 -1.534 25.744 1.00 98.06 421 ILE A CA 1
ATOM 3359 C C . ILE A 1 421 ? -16.724 -0.394 24.736 1.00 98.06 421 ILE A C 1
ATOM 3361 O O . ILE A 1 421 ? -17.240 0.711 24.949 1.00 98.06 421 ILE A O 1
ATOM 3365 N N . TYR A 1 422 ? -16.052 -0.685 23.622 1.00 98.00 422 TYR A N 1
ATOM 3366 C CA . TYR A 1 422 ? -15.982 0.177 22.442 1.00 98.00 422 TYR A CA 1
ATOM 3367 C C . TYR A 1 422 ? -16.872 -0.376 21.335 1.00 98.00 422 TYR A C 1
ATOM 3369 O O . TYR A 1 422 ? -16.793 -1.555 20.993 1.00 98.00 422 TYR A O 1
ATOM 3377 N N . ALA A 1 423 ? -17.760 0.465 20.806 1.00 96.12 423 ALA A N 1
ATOM 3378 C CA . ALA A 1 423 ? -18.710 0.065 19.779 1.00 96.12 423 ALA A CA 1
ATOM 3379 C C . ALA A 1 423 ? -19.286 1.272 19.032 1.00 96.12 423 ALA A C 1
ATOM 3381 O O . ALA A 1 423 ? -19.720 2.239 19.659 1.00 96.12 423 ALA A O 1
ATOM 3382 N N . ASN A 1 424 ? -19.413 1.192 17.709 1.00 93.56 424 ASN A N 1
ATOM 3383 C CA . ASN A 1 424 ? -20.018 2.255 16.890 1.00 93.56 424 ASN A CA 1
ATOM 3384 C C . ASN A 1 424 ? -21.528 2.065 16.633 1.00 93.56 424 ASN A C 1
ATOM 3386 O O . ASN A 1 424 ? -22.116 2.662 15.729 1.00 93.56 424 ASN A O 1
ATOM 3390 N N . PHE A 1 425 ? -22.196 1.272 17.471 1.00 92.19 425 PHE A N 1
ATOM 3391 C CA . PHE A 1 425 ? -23.654 1.158 17.490 1.00 92.19 425 PHE A CA 1
ATOM 3392 C C . PHE A 1 425 ? -24.276 2.243 18.372 1.00 92.19 425 PHE A C 1
ATOM 3394 O O . PHE A 1 425 ? -23.655 2.702 19.323 1.00 92.19 425 PHE A O 1
ATOM 3401 N N . LYS A 1 426 ? -25.538 2.622 18.115 1.00 89.69 426 LYS A N 1
ATOM 3402 C CA . LYS A 1 426 ? -26.295 3.567 18.972 1.00 89.69 426 LYS A CA 1
ATOM 3403 C C . LYS A 1 426 ? -26.699 2.971 20.320 1.00 89.69 426 LYS A C 1
ATOM 3405 O O . LYS A 1 426 ? -26.983 3.703 21.272 1.00 89.69 426 LYS A O 1
ATOM 3410 N N . LYS A 1 427 ? -26.859 1.650 20.364 1.00 92.38 427 LYS A N 1
ATOM 3411 C CA . LYS A 1 427 ? -27.350 0.922 21.527 1.00 92.38 427 LYS A CA 1
ATOM 3412 C C . LYS A 1 427 ? -26.819 -0.505 21.500 1.00 92.38 427 LYS A C 1
ATOM 3414 O O . LYS A 1 427 ? -26.906 -1.167 20.466 1.00 92.38 427 LYS A O 1
ATOM 3419 N N . ILE A 1 428 ? -26.310 -0.963 22.635 1.00 95.31 428 ILE A N 1
ATOM 3420 C CA . ILE A 1 428 ? -25.782 -2.318 22.814 1.00 95.31 428 ILE A CA 1
ATOM 3421 C C . ILE A 1 428 ? -26.400 -2.958 24.056 1.00 95.31 428 ILE A C 1
ATOM 3423 O O . ILE A 1 428 ? -26.931 -2.261 24.927 1.00 95.31 428 ILE A O 1
ATOM 3427 N N . TRP A 1 429 ? -26.336 -4.279 24.123 1.00 95.38 429 TRP A N 1
ATOM 3428 C CA . TRP A 1 429 ? -26.829 -5.100 25.224 1.00 95.38 429 TRP A CA 1
ATOM 3429 C C . TRP A 1 429 ? -25.679 -5.911 25.828 1.00 95.38 429 TRP A C 1
ATOM 3431 O O . TRP A 1 429 ? -24.773 -6.312 25.097 1.00 95.38 429 TRP A O 1
ATOM 3441 N N . LEU A 1 430 ? -25.732 -6.128 27.144 1.00 96.94 430 LEU A N 1
ATOM 3442 C CA . LEU A 1 430 ? -24.719 -6.835 27.929 1.00 96.94 430 LEU A CA 1
ATOM 3443 C C . LEU A 1 430 ? -25.372 -7.915 28.806 1.00 96.94 430 LEU A C 1
ATOM 3445 O O . LEU A 1 430 ? -26.410 -7.678 29.435 1.00 96.94 430 LEU A O 1
ATOM 3449 N N . ARG A 1 431 ? -24.708 -9.067 28.906 1.00 97.00 431 ARG A N 1
ATOM 3450 C CA . ARG A 1 431 ? -25.043 -10.180 29.798 1.00 97.00 431 ARG A CA 1
ATOM 3451 C C . ARG A 1 431 ? -23.785 -10.700 30.491 1.00 97.00 431 ARG A C 1
ATOM 3453 O O . ARG A 1 431 ? -22.720 -10.730 29.883 1.00 97.00 431 ARG A O 1
ATOM 3460 N N . VAL A 1 432 ? -23.921 -11.106 31.754 1.00 97.69 432 VAL A N 1
ATOM 3461 C CA . VAL A 1 432 ? -22.850 -11.758 32.525 1.00 97.69 432 VAL A CA 1
ATOM 3462 C C . VAL A 1 432 ? -23.402 -13.020 33.177 1.00 97.69 432 VAL A C 1
ATOM 3464 O O . VAL A 1 432 ? -24.432 -12.959 33.843 1.00 97.69 432 VAL A O 1
ATOM 3467 N N . ASN A 1 433 ? -22.751 -14.168 32.971 1.00 96.50 433 ASN A N 1
ATOM 3468 C CA . ASN A 1 433 ? -23.170 -15.478 33.504 1.00 96.50 433 ASN A CA 1
ATOM 3469 C C . ASN A 1 433 ? -24.642 -15.820 33.225 1.00 96.50 433 ASN A C 1
ATOM 3471 O O . ASN A 1 433 ? -25.366 -16.301 34.095 1.00 96.50 433 ASN A O 1
ATOM 3475 N N . GLY A 1 434 ? -25.125 -15.507 32.022 1.00 94.88 434 GLY A N 1
ATOM 3476 C CA . GLY A 1 434 ? -26.529 -15.709 31.661 1.00 94.88 434 GLY A CA 1
ATOM 3477 C C . GLY A 1 434 ? -27.505 -14.661 32.224 1.00 94.88 434 GLY A C 1
ATOM 3478 O O . GLY A 1 434 ? -28.653 -14.627 31.785 1.00 94.88 434 GLY A O 1
ATOM 3479 N N . VAL A 1 435 ? -27.073 -13.770 33.125 1.00 95.69 435 VAL A N 1
ATOM 3480 C CA . VAL A 1 435 ? -27.900 -12.704 33.712 1.00 95.69 435 VAL A CA 1
ATOM 3481 C C . VAL A 1 435 ? -27.831 -11.439 32.860 1.00 95.69 435 VAL A C 1
ATOM 3483 O O . VAL A 1 435 ? -26.763 -10.855 32.662 1.00 95.69 435 VAL A O 1
ATOM 3486 N N . GLU A 1 436 ? -28.977 -10.996 32.341 1.00 95.56 436 GLU A N 1
ATOM 3487 C CA . GLU A 1 436 ? -29.048 -9.778 31.532 1.00 95.56 436 GLU A CA 1
ATOM 3488 C C . GLU A 1 436 ? -28.833 -8.522 32.385 1.00 95.56 436 GLU A C 1
ATOM 3490 O O . GLU A 1 436 ? -29.577 -8.259 33.328 1.00 95.56 436 GLU A O 1
ATOM 3495 N N . LEU A 1 437 ? -27.857 -7.695 32.000 1.00 95.00 437 LEU A N 1
ATOM 3496 C CA . LEU A 1 437 ? -27.600 -6.387 32.618 1.00 95.00 437 LEU A CA 1
ATOM 3497 C C . LEU A 1 437 ? -28.258 -5.236 31.838 1.00 95.00 437 LEU A C 1
ATOM 3499 O O . LEU A 1 437 ? -28.040 -4.055 32.126 1.00 95.00 437 LEU A O 1
ATOM 3503 N N . GLY A 1 438 ? -29.068 -5.584 30.837 1.00 92.94 438 GLY A N 1
ATOM 3504 C CA . GLY A 1 438 ? -29.829 -4.663 30.010 1.00 92.94 438 GLY A CA 1
ATOM 3505 C C . GLY A 1 438 ? -29.004 -3.994 28.912 1.00 92.94 438 GLY A C 1
ATOM 3506 O O . GLY A 1 438 ? -27.938 -4.449 28.501 1.00 92.94 438 GLY A O 1
ATOM 3507 N N . SER A 1 439 ? -29.545 -2.892 28.396 1.00 94.88 439 SER A N 1
ATOM 3508 C CA . SER A 1 439 ? -28.995 -2.176 27.244 1.00 94.88 439 SER A CA 1
ATOM 3509 C C . SER A 1 439 ? -28.619 -0.739 27.579 1.00 94.88 439 SER A C 1
ATOM 3511 O O . SER A 1 439 ? -29.364 -0.075 28.303 1.00 94.88 439 SER A O 1
ATOM 3513 N N . LYS A 1 440 ? -27.549 -0.220 26.974 1.00 95.81 440 LYS A N 1
ATOM 3514 C CA . LYS A 1 440 ? -27.146 1.192 27.072 1.00 95.81 440 LYS A CA 1
ATOM 3515 C C . LYS A 1 440 ? -27.005 1.822 25.697 1.00 95.81 440 LYS A C 1
ATOM 3517 O O . LYS A 1 440 ? -26.753 1.124 24.720 1.00 95.81 440 LYS A O 1
ATOM 3522 N N . SER A 1 441 ? -27.151 3.144 25.648 1.00 94.56 441 SER A N 1
ATOM 3523 C CA . SER A 1 441 ? -26.854 3.982 24.484 1.00 94.56 441 SER A CA 1
ATOM 3524 C C . SER A 1 441 ? -25.637 4.859 24.751 1.00 94.56 441 SER A C 1
ATOM 3526 O O . SER A 1 441 ? -25.427 5.281 25.887 1.00 94.56 441 SER A O 1
ATOM 3528 N N . SER A 1 442 ? -24.864 5.153 23.708 1.00 93.50 442 SER A N 1
ATOM 3529 C CA . SER A 1 442 ? -23.720 6.061 23.782 1.00 93.50 442 SER A CA 1
ATOM 3530 C C . SER A 1 442 ? -23.709 7.017 22.594 1.00 93.50 442 SER A C 1
ATOM 3532 O O . SER A 1 442 ? -24.105 6.652 21.488 1.00 93.50 442 SER A O 1
ATOM 3534 N N . LYS A 1 443 ? -23.260 8.253 22.838 1.00 91.50 443 LYS A N 1
ATOM 3535 C CA . LYS A 1 443 ? -22.975 9.243 21.786 1.00 91.50 443 LYS A CA 1
ATOM 3536 C C . LYS A 1 443 ? -21.532 9.160 21.293 1.00 91.50 443 LYS A C 1
ATOM 3538 O O . LYS A 1 443 ? -21.268 9.537 20.163 1.00 91.50 443 LYS A O 1
ATOM 3543 N N . THR A 1 444 ? -20.619 8.698 22.147 1.00 93.94 444 THR A N 1
ATOM 3544 C CA . THR A 1 444 ? -19.188 8.574 21.839 1.00 93.94 444 THR A CA 1
ATOM 3545 C C . THR A 1 444 ? -18.813 7.170 21.382 1.00 93.94 444 THR A C 1
ATOM 3547 O O . THR A 1 444 ? -17.696 6.963 20.936 1.00 93.94 444 THR A O 1
ATOM 3550 N N . GLY A 1 445 ? -19.719 6.200 21.554 1.00 95.69 445 GLY A N 1
ATOM 3551 C CA . GLY A 1 445 ? -19.459 4.781 21.317 1.00 95.69 445 GLY A CA 1
ATOM 3552 C C . GLY A 1 445 ? -18.633 4.096 22.412 1.00 95.69 445 GLY A C 1
ATOM 3553 O O . GLY A 1 445 ? -18.330 2.910 22.317 1.00 95.69 445 GLY A O 1
ATOM 3554 N N . VAL A 1 446 ? -18.310 4.822 23.487 1.00 97.31 446 VAL A N 1
ATOM 3555 C CA . VAL A 1 446 ? -17.774 4.249 24.725 1.00 97.31 446 VAL A CA 1
ATOM 3556 C C . VAL A 1 446 ? -18.937 3.927 25.652 1.00 97.31 446 VAL A C 1
ATOM 3558 O O . VAL A 1 446 ? -19.781 4.789 25.926 1.00 97.31 446 VAL A O 1
ATOM 3561 N N . TYR A 1 447 ? -18.977 2.697 26.144 1.00 97.69 447 TYR A N 1
ATOM 3562 C CA . TYR A 1 447 ? -19.997 2.201 27.056 1.00 97.69 447 TYR A CA 1
ATOM 3563 C C . TYR A 1 447 ? -19.340 1.695 28.331 1.00 97.69 447 TYR A C 1
ATOM 3565 O O . TYR A 1 447 ? -18.330 1.006 28.269 1.00 97.69 447 TYR A O 1
ATOM 3573 N N . ASN A 1 448 ? -19.929 2.012 29.483 1.00 96.62 448 ASN A N 1
ATOM 3574 C CA . ASN A 1 448 ? -19.428 1.564 30.779 1.00 96.62 448 ASN A CA 1
ATOM 3575 C C . ASN A 1 448 ? -20.576 0.988 31.604 1.00 96.62 448 ASN A C 1
ATOM 3577 O O . ASN A 1 448 ? -21.595 1.662 31.788 1.00 96.62 448 ASN A O 1
ATOM 3581 N N . TRP A 1 449 ? -20.418 -0.218 32.138 1.00 96.94 449 TRP A N 1
ATOM 3582 C CA . TRP A 1 449 ? -21.209 -0.739 33.253 1.00 96.94 449 TRP A CA 1
ATOM 3583 C C . TRP A 1 449 ? -20.326 -0.760 34.490 1.00 96.94 449 TRP A C 1
ATOM 3585 O O . TRP A 1 449 ? -19.329 -1.469 34.511 1.00 96.94 449 TRP A O 1
ATOM 3595 N N . GLY A 1 450 ? -20.677 0.045 35.489 1.00 95.12 450 GLY A N 1
ATOM 3596 C CA . GLY A 1 450 ? -19.910 0.123 36.725 1.00 95.12 450 GLY A CA 1
ATOM 3597 C C . GLY A 1 450 ? -20.363 -0.913 37.746 1.00 95.12 450 GLY A C 1
ATOM 3598 O O . GLY A 1 450 ? -21.554 -1.230 37.805 1.00 95.12 450 GLY A O 1
ATOM 3599 N N . SER A 1 451 ? -19.431 -1.376 38.581 1.00 94.69 451 SER A N 1
ATOM 3600 C CA . SER A 1 451 ? -19.711 -2.243 39.737 1.00 94.69 451 SER A CA 1
ATOM 3601 C C . SER A 1 451 ? -20.497 -3.521 39.400 1.00 94.69 451 SER A C 1
ATOM 3603 O O . SER A 1 451 ? -21.377 -3.932 40.162 1.00 94.69 451 SER A O 1
ATOM 3605 N N . VAL A 1 452 ? -20.199 -4.151 38.262 1.00 96.56 452 VAL A N 1
ATOM 3606 C CA . VAL A 1 452 ? -20.853 -5.389 37.820 1.00 96.56 452 VAL A CA 1
ATOM 3607 C C . VAL A 1 452 ? -20.413 -6.549 38.713 1.00 96.56 452 VAL A C 1
ATOM 3609 O O . VAL A 1 452 ? -19.209 -6.780 38.812 1.00 96.56 452 VAL A O 1
ATOM 3612 N N . PRO A 1 453 ? -21.341 -7.276 39.362 1.00 95.62 453 PRO A N 1
ATOM 3613 C CA . PRO A 1 453 ? -20.987 -8.382 40.241 1.00 95.62 453 PRO A CA 1
ATOM 3614 C C . PRO A 1 453 ? -20.402 -9.560 39.455 1.00 95.62 453 PRO A C 1
ATOM 3616 O O . PRO A 1 453 ? -20.927 -9.939 38.408 1.00 95.62 453 PRO A O 1
ATOM 3619 N N . LEU A 1 454 ? -19.348 -10.160 40.003 1.00 96.50 454 LEU A N 1
ATOM 3620 C CA . LEU A 1 454 ? -18.703 -11.374 39.516 1.00 96.50 454 LEU A CA 1
ATOM 3621 C C . LEU A 1 454 ? -18.892 -12.499 40.541 1.00 96.50 454 LEU A C 1
ATOM 3623 O O . LEU A 1 454 ? -18.807 -12.283 41.749 1.00 96.50 454 LEU A O 1
ATOM 3627 N N . SER A 1 455 ? -19.159 -13.705 40.051 1.00 96.44 455 SER A N 1
ATOM 3628 C CA . SER A 1 455 ? -19.166 -14.936 40.845 1.00 96.44 455 SER A CA 1
ATOM 3629 C C . SER A 1 455 ? -17.737 -15.436 41.050 1.00 96.44 455 SER A C 1
ATOM 3631 O O . SER A 1 455 ? -16.883 -15.212 40.193 1.00 96.44 455 SER A O 1
ATOM 3633 N N . LEU A 1 456 ? -17.467 -16.111 42.171 1.00 96.06 456 LEU A N 1
ATOM 3634 C CA . LEU A 1 456 ? -16.175 -16.767 42.400 1.00 96.06 456 LEU A CA 1
ATOM 3635 C C . LEU A 1 456 ? -15.880 -17.757 41.260 1.00 96.06 456 LEU A C 1
ATOM 3637 O O . LEU A 1 456 ? -16.751 -18.544 40.887 1.00 96.06 456 LEU A O 1
ATOM 3641 N N . GLY A 1 457 ? -14.662 -17.722 40.720 1.00 96.31 457 GLY A N 1
ATOM 3642 C CA . GLY A 1 457 ? -14.273 -18.496 39.544 1.00 96.31 457 GLY A CA 1
ATOM 3643 C C . GLY A 1 457 ? -14.563 -17.766 38.231 1.00 96.31 457 GLY A C 1
ATOM 3644 O O . GLY A 1 457 ? -14.419 -16.546 38.136 1.00 96.31 457 GLY A O 1
ATOM 3645 N N . ASN A 1 458 ? -14.911 -18.521 37.190 1.00 97.44 458 ASN A N 1
ATOM 3646 C CA . ASN A 1 458 ? -15.064 -17.999 35.833 1.00 97.44 458 ASN A CA 1
ATOM 3647 C C . ASN A 1 458 ? -16.378 -17.239 35.640 1.00 97.44 458 ASN A C 1
ATOM 3649 O O . ASN A 1 458 ? -17.441 -17.665 36.089 1.00 97.44 458 ASN A O 1
ATOM 3653 N N . ASN A 1 459 ? -16.290 -16.123 34.921 1.00 97.88 459 ASN A N 1
ATOM 3654 C CA . ASN A 1 459 ? -17.403 -15.260 34.573 1.00 97.88 459 ASN A CA 1
ATOM 3655 C C . ASN A 1 459 ? -17.401 -15.005 33.069 1.00 97.88 459 ASN A C 1
ATOM 3657 O O . ASN A 1 459 ? -16.466 -14.398 32.550 1.00 97.88 459 ASN A O 1
ATOM 3661 N N . LEU A 1 460 ? -18.458 -15.436 32.386 1.00 98.00 460 LEU A N 1
ATOM 3662 C CA . LEU A 1 460 ? -18.653 -15.195 30.962 1.00 98.00 460 LEU A CA 1
ATOM 3663 C C . LEU A 1 460 ? -19.324 -13.834 30.766 1.00 98.00 460 LEU A C 1
ATOM 3665 O O . LEU A 1 460 ? -20.443 -13.621 31.241 1.00 98.00 460 LEU A O 1
ATOM 3669 N N . ILE A 1 461 ? -18.649 -12.933 30.056 1.00 98.06 461 ILE A N 1
ATOM 3670 C CA . ILE A 1 461 ? -19.171 -11.633 29.637 1.00 98.06 461 ILE A CA 1
ATOM 3671 C C . ILE A 1 461 ? -19.532 -11.709 28.159 1.00 98.06 461 ILE A C 1
ATOM 3673 O O . ILE A 1 461 ? -18.707 -12.096 27.336 1.00 98.06 461 ILE A O 1
ATOM 3677 N N . GLU A 1 462 ? -20.752 -11.304 27.816 1.00 97.81 462 GLU A N 1
ATOM 3678 C CA . GLU A 1 462 ? -21.267 -11.341 26.448 1.00 97.81 462 GLU A CA 1
ATOM 3679 C C . GLU A 1 462 ? -21.913 -10.009 26.089 1.00 97.81 462 GLU A C 1
ATOM 3681 O O . GLU A 1 462 ? -22.766 -9.490 26.817 1.00 97.81 462 GLU A O 1
ATOM 3686 N N . ILE A 1 463 ? -21.542 -9.472 24.932 1.00 97.00 463 ILE A N 1
ATOM 3687 C CA . ILE A 1 463 ? -22.114 -8.247 24.389 1.00 97.00 463 ILE A CA 1
ATOM 3688 C C . ILE A 1 463 ? -22.662 -8.483 22.995 1.00 97.00 463 ILE A C 1
ATOM 3690 O O . ILE A 1 463 ? -22.133 -9.276 22.220 1.00 97.00 463 ILE A O 1
ATOM 3694 N N . ARG A 1 464 ? -23.714 -7.740 22.655 1.00 95.06 464 ARG A N 1
ATOM 3695 C CA . ARG A 1 464 ? -24.225 -7.699 21.286 1.00 95.06 464 ARG A CA 1
ATOM 3696 C C . ARG A 1 464 ? -24.767 -6.337 20.906 1.00 95.06 464 ARG A C 1
ATOM 3698 O O . ARG A 1 464 ? -25.347 -5.609 21.720 1.00 95.06 464 ARG A O 1
ATOM 3705 N N . SER A 1 465 ? -24.630 -6.024 19.629 1.00 92.56 465 SER A N 1
ATOM 3706 C CA . SER A 1 465 ? -25.395 -4.967 18.978 1.00 92.56 465 SER A CA 1
ATOM 3707 C C . SER A 1 465 ? -26.887 -5.322 18.959 1.00 92.56 465 SER A C 1
ATOM 3709 O O . SER A 1 465 ? -27.280 -6.490 18.945 1.00 92.56 465 SER A O 1
ATOM 3711 N N . LEU A 1 466 ? -27.748 -4.306 18.972 1.00 85.00 466 LEU A N 1
ATOM 3712 C CA . LEU A 1 466 ? -29.182 -4.500 18.765 1.00 85.00 466 LEU A CA 1
ATOM 3713 C C . LEU A 1 466 ? -29.516 -4.340 17.281 1.00 85.00 466 LEU A C 1
ATOM 3715 O O . LEU A 1 466 ? -28.951 -3.476 16.610 1.00 85.00 466 LEU A O 1
ATOM 3719 N N . LYS A 1 467 ? -30.470 -5.138 16.780 1.00 70.62 467 LYS A N 1
ATOM 3720 C CA . LYS A 1 467 ? -30.994 -4.981 15.417 1.00 70.62 467 LYS A CA 1
ATOM 3721 C C . LYS A 1 467 ? -31.492 -3.548 15.221 1.00 70.62 467 LYS A C 1
ATOM 3723 O O . LYS A 1 467 ? -32.409 -3.109 15.913 1.00 70.62 467 LYS A O 1
ATOM 3728 N N . ASP A 1 468 ? -30.904 -2.850 14.259 1.00 63.94 468 ASP A N 1
ATOM 3729 C CA . ASP A 1 468 ? -31.461 -1.604 13.738 1.00 63.94 468 ASP A CA 1
ATOM 3730 C C . ASP A 1 468 ? -32.660 -1.924 12.824 1.00 63.94 468 ASP A C 1
ATOM 3732 O O . ASP A 1 468 ? -32.766 -3.031 12.282 1.00 63.94 468 ASP A O 1
ATOM 3736 N N . ALA A 1 469 ? -33.547 -0.951 12.609 1.00 55.84 469 ALA A N 1
ATOM 3737 C CA . ALA A 1 469 ? -34.733 -1.060 11.753 1.00 55.84 469 ALA A CA 1
ATOM 3738 C C . ALA A 1 469 ? -34.409 -1.559 10.325 1.00 55.84 469 ALA A C 1
ATOM 3740 O O . ALA A 1 469 ? -35.262 -2.132 9.651 1.00 55.84 469 ALA A O 1
ATOM 3741 N N . ASN A 1 470 ? -33.150 -1.419 9.903 1.00 59.97 470 ASN A N 1
ATOM 3742 C CA . ASN A 1 470 ? -32.630 -1.794 8.590 1.00 59.97 470 ASN A CA 1
ATOM 3743 C C . ASN A 1 470 ? -32.121 -3.249 8.478 1.00 59.97 470 ASN A C 1
ATOM 3745 O O . ASN A 1 470 ? -31.430 -3.566 7.516 1.00 59.97 470 ASN A O 1
ATOM 3749 N N . LYS A 1 471 ? -32.423 -4.144 9.437 1.00 62.22 471 LYS A N 1
ATOM 3750 C CA . LYS A 1 471 ? -32.009 -5.571 9.418 1.00 62.22 471 LYS A CA 1
ATOM 3751 C C . LYS A 1 471 ? -30.489 -5.801 9.276 1.00 62.22 471 LYS A C 1
ATOM 3753 O O . LYS A 1 471 ? -30.074 -6.798 8.688 1.00 62.22 471 LYS A O 1
ATOM 3758 N N . LYS A 1 472 ? -29.653 -4.910 9.821 1.00 67.81 472 LYS A N 1
ATOM 3759 C CA . LYS A 1 472 ? -28.194 -5.119 9.855 1.00 67.81 472 LYS A CA 1
ATOM 3760 C C . LYS A 1 472 ? -27.828 -6.425 10.598 1.00 67.81 472 LYS A C 1
ATOM 3762 O O . LYS A 1 472 ? -28.598 -6.836 11.478 1.00 67.81 472 LYS A O 1
ATOM 3767 N N . PRO A 1 473 ? -26.684 -7.063 10.268 1.00 80.62 473 PRO A N 1
ATOM 3768 C CA . PRO A 1 473 ? -26.164 -8.208 11.016 1.00 80.62 473 PRO A CA 1
ATOM 3769 C C . PRO A 1 473 ? -26.049 -7.893 12.512 1.00 80.62 473 PRO A C 1
ATOM 3771 O O . PRO A 1 473 ? -25.788 -6.747 12.884 1.00 80.62 473 PRO A O 1
ATOM 3774 N N . ILE A 1 474 ? -26.252 -8.901 13.364 1.00 88.62 474 ILE A N 1
ATOM 3775 C CA . ILE A 1 474 ? -25.939 -8.784 14.791 1.00 88.62 474 ILE A CA 1
ATOM 3776 C C . ILE A 1 474 ? -24.442 -9.040 14.944 1.00 88.62 474 ILE A C 1
ATOM 3778 O O . ILE A 1 474 ? -23.949 -10.094 14.562 1.00 88.62 474 ILE A O 1
ATOM 3782 N N . TYR A 1 475 ? -23.747 -8.062 15.508 1.00 93.81 475 TYR A N 1
ATOM 3783 C CA . TYR A 1 475 ? -22.365 -8.163 15.958 1.00 93.81 475 TYR A CA 1
ATOM 3784 C C . TYR A 1 475 ? -22.345 -8.523 17.433 1.00 93.81 475 TYR A C 1
ATOM 3786 O O . TYR A 1 475 ? -23.080 -7.911 18.217 1.00 93.81 475 TYR A O 1
ATOM 3794 N N . GLU A 1 476 ? -21.508 -9.487 17.786 1.00 95.69 476 GLU A N 1
ATOM 3795 C CA . GLU A 1 476 ? -21.378 -10.033 19.131 1.00 95.69 476 GLU A CA 1
ATOM 3796 C C . GLU A 1 476 ? -19.903 -10.133 19.497 1.00 95.69 476 GLU A C 1
ATOM 3798 O O . GLU A 1 476 ? -19.041 -10.246 18.625 1.00 95.69 476 GLU A O 1
ATOM 3803 N N . ASP A 1 477 ? -19.629 -10.077 20.792 1.00 97.12 477 ASP A N 1
ATOM 3804 C CA . ASP A 1 477 ? -18.304 -10.302 21.341 1.00 97.12 477 ASP A CA 1
ATOM 3805 C C . ASP A 1 477 ? -18.426 -10.893 22.751 1.00 97.12 477 ASP A C 1
ATOM 3807 O O . ASP A 1 477 ? -19.425 -10.677 23.445 1.00 97.12 477 ASP A O 1
ATOM 3811 N N . SER A 1 478 ? -17.430 -11.666 23.172 1.00 97.25 478 SER A N 1
ATOM 3812 C CA . SER A 1 478 ? -17.435 -12.315 24.481 1.00 97.25 478 SER A CA 1
ATOM 3813 C C . SER A 1 478 ? -16.030 -12.529 25.024 1.00 97.25 478 SER A C 1
ATOM 3815 O O . SER A 1 478 ? -15.066 -12.655 24.265 1.00 97.25 478 SER A O 1
ATOM 3817 N N . CYS A 1 479 ? -15.910 -12.580 26.346 1.00 96.62 479 CYS A N 1
ATOM 3818 C CA . CYS A 1 479 ? -14.680 -12.967 27.026 1.00 96.62 479 CYS A CA 1
ATOM 3819 C C . CYS A 1 479 ? -14.979 -13.619 28.379 1.00 96.62 479 CYS A C 1
ATOM 3821 O O . CYS A 1 479 ? -16.096 -13.539 28.893 1.00 96.62 479 CYS A O 1
ATOM 3823 N N . GLU A 1 480 ? -13.968 -14.268 28.954 1.00 97.19 480 GLU A N 1
ATOM 3824 C CA . GLU A 1 480 ? -14.047 -14.867 30.283 1.00 97.19 480 GLU A CA 1
ATOM 3825 C C . GLU A 1 480 ? -13.095 -14.144 31.240 1.00 97.19 480 GLU A C 1
ATOM 3827 O O . GLU A 1 480 ? -11.903 -13.994 30.954 1.00 97.19 480 GLU A O 1
ATOM 3832 N N . TRP A 1 481 ? -13.624 -13.707 32.382 1.00 97.31 481 TRP A N 1
ATOM 3833 C CA . TRP A 1 481 ? -12.840 -13.193 33.502 1.00 97.31 481 TRP A CA 1
ATOM 3834 C C . TRP A 1 481 ? -12.953 -14.132 34.698 1.00 97.31 481 TRP A C 1
ATOM 3836 O O . TRP A 1 481 ? -14.043 -14.575 35.050 1.00 97.31 481 TRP A O 1
ATOM 3846 N N . THR A 1 482 ? -11.842 -14.397 35.373 1.00 96.81 482 THR A N 1
ATOM 3847 C CA . THR A 1 482 ? -11.804 -15.233 36.572 1.00 96.81 482 THR A CA 1
ATOM 3848 C C . THR A 1 482 ? -11.650 -14.341 37.796 1.00 96.81 482 THR A C 1
ATOM 3850 O O . THR A 1 482 ? -10.623 -13.683 37.969 1.00 96.81 482 THR A O 1
ATOM 3853 N N . TYR A 1 483 ? -12.669 -14.318 38.653 1.00 96.38 483 TYR A N 1
ATOM 3854 C CA . TYR A 1 483 ? -12.570 -13.707 39.973 1.00 96.38 483 TYR A CA 1
ATOM 3855 C C . TYR A 1 483 ? -12.015 -14.736 40.957 1.00 96.38 483 TYR A C 1
ATOM 3857 O O . TYR A 1 483 ? -12.597 -15.806 41.146 1.00 96.38 483 TYR A O 1
ATOM 3865 N N . LEU A 1 484 ? -10.880 -14.404 41.564 1.00 93.81 484 LEU A N 1
ATOM 3866 C CA . LEU A 1 484 ? -10.282 -15.163 42.653 1.00 93.81 484 LEU A CA 1
ATOM 3867 C C . LEU A 1 484 ? -10.365 -14.325 43.922 1.00 93.81 484 LEU A C 1
ATOM 3869 O O . LEU A 1 484 ? -10.009 -13.144 43.918 1.00 93.81 484 LEU A O 1
ATOM 3873 N N . ASP A 1 485 ? -10.846 -14.954 44.987 1.00 87.50 485 ASP A N 1
ATOM 3874 C CA . ASP A 1 485 ? -10.813 -14.379 46.320 1.00 87.50 485 ASP A CA 1
ATOM 3875 C C . ASP A 1 485 ? -9.448 -14.699 46.934 1.00 87.50 485 ASP A C 1
ATOM 3877 O O . ASP A 1 485 ? -9.087 -15.871 47.058 1.00 87.50 485 ASP A O 1
ATOM 3881 N N . PHE A 1 486 ? -8.652 -13.664 47.196 1.00 75.69 486 PHE A N 1
ATOM 3882 C CA . PHE A 1 486 ? -7.306 -13.795 47.770 1.00 75.69 486 PHE A CA 1
ATOM 3883 C C . PHE A 1 486 ? -7.277 -13.455 49.271 1.00 75.69 486 PHE A C 1
ATOM 3885 O O . PHE A 1 486 ? -6.184 -13.354 49.832 1.00 75.69 486 PHE A O 1
ATOM 3892 N N . ASP A 1 487 ? -8.453 -13.279 49.885 1.00 60.78 487 ASP A N 1
ATOM 3893 C CA . ASP A 1 487 ? -8.636 -13.037 51.323 1.00 60.78 487 ASP A CA 1
ATOM 3894 C C . ASP A 1 487 ? -8.561 -14.318 52.174 1.00 60.78 487 ASP A C 1
ATOM 3896 O O . ASP A 1 487 ? -9.054 -15.388 51.736 1.00 60.78 487 ASP A O 1
#

Foldseek 3Di:
DDPPPPPPPDPPQAQFDDFPKVQKDKDWFPPAWDWDWDDDDDFKIKIKTKTKDFDDPVLQQWWKKKKWQFWPAWWWKDKPRHTQDIDHRFLGMAMTTCNPPDDHTMMMMMIIDIAGPDDLSRQTDGHIMIMIIAHLKEWDCHPADSRAQKGWPDDDQFKTKIKRKTKIGRNAQAKAKKKKKKFKAWPVRDTQWIDIDIDIDGHGDIDIDIDITMGGRDDACDFQVRLIWMKMKIFIDDPPDTRIITITIGHHWGWDQDQAQFIAINNHRDQFAEAEEEAAGDPSHGDDDPVRLVLRLVLCVLLQGQEYEYDERFDGSNNVVVNSNNRHHYHTDIPPDPDDPDDSCNTPNYNYLYHQEWAPPDDPVCVVVVHIRPSHQAYSVSPGGAVSSLLSSLVRDPPWAKDWHPQVVQEDQDQWDKIKMATNAQKKWKDKPNHTPGMDGDPSRIDIDGGHGHDAFKMKIKMWHDQDPVRDDIHIDIHIHHYHHPD

Sequence (487 aa):
MRKNISLLCSFFLFSFFFIEAQVREEIAIADDWKFSKSGLGTSQELGIYTTTFNAVHDYYSKKTFLRFEGMNFAGEFFLNGKSIGADKGLDTPFFIDISNQLSRGGNKLELRTKLSASSIDDIILIRPSYLLITRPICFNPLNNKSEGPVSILKISKQDVDLNVGMSIDNGFTSDILVDIRIRLFDHNNNLAASLSNPLRLQSASSSAVEIKLNIPNPILWQGQENPHLYRAEIEIWENEELLDNLTQLIAMRSSTYDPTKGFLLNDKEYPLRLVDCAPLIKDGAYVFSREQDDRDFYLAKSLGANALQSDGPHFSDYFLALCEKEGIICQPMSMAQGAENNNYSDLANCDYAGFLFDTENVSLDDIAQGRLDYGGLVSYDRTQPSDAYRYYQLKWTTEPFIHICDKDKRLRNTNKADIKIYANFKKIWLRVNGVELGSKSSKTGVYNWGSVPLSLGNNLIEIRSLKDANKKPIYEDSCEWTYLDFD

pLDDT: mean 79.66, std 18.19, range [19.77, 98.06]